Protein AF-A0A5V4F9K2-F1 (afdb_monomer_lite)

InterPro domains:
  IPR005068 Bacteriophage lambda, Tail fiber protein, repeat-2 [PF03406] (253-292)
  IPR051934 Bacteriophage Tail Fiber Structural Protein [PTHR35191] (71-433)

pLDDT: mean 80.78, std 17.8, range [17.41, 98.12]

Structure (mmCIF, N/CA/C/O backbone):
data_AF-A0A5V4F9K2-F1
#
_entry.id   AF-A0A5V4F9K2-F1
#
loop_
_atom_site.group_PDB
_atom_site.id
_atom_site.type_symbol
_atom_site.label_atom_id
_atom_site.label_alt_id
_atom_site.label_comp_id
_atom_site.label_asym_id
_atom_site.label_entity_id
_atom_site.label_seq_id
_atom_site.pdbx_PDB_ins_code
_atom_site.Cartn_x
_atom_site.Cartn_y
_atom_site.Cartn_z
_atom_site.occupancy
_atom_site.B_iso_or_equiv
_atom_site.auth_seq_id
_atom_site.auth_comp_id
_atom_site.auth_asym_id
_atom_site.auth_atom_id
_atom_site.pdbx_PDB_model_num
ATOM 1 N N . ARG A 1 1 ? -122.941 -20.595 218.061 1.00 56.88 1 ARG A N 1
ATOM 2 C CA . ARG A 1 1 ? -123.252 -21.769 217.190 1.00 56.88 1 ARG A CA 1
ATOM 3 C C . ARG A 1 1 ? -123.815 -21.348 215.825 1.00 56.88 1 ARG A C 1
ATOM 5 O O . ARG A 1 1 ? -123.993 -22.231 215.001 1.00 56.88 1 ARG A O 1
ATOM 12 N N . PHE A 1 2 ? -124.078 -20.054 215.578 1.00 56.78 2 PHE A N 1
ATOM 13 C CA . PHE A 1 2 ? -124.559 -19.557 214.282 1.00 56.78 2 PHE A CA 1
ATOM 14 C C . PHE A 1 2 ? -123.395 -19.129 213.365 1.00 56.78 2 PHE A C 1
ATOM 16 O O . PHE A 1 2 ? -123.454 -19.388 212.168 1.00 56.78 2 PHE A O 1
ATOM 23 N N . GLU A 1 3 ? -122.289 -18.616 213.929 1.00 56.25 3 GLU A N 1
ATOM 24 C CA . GLU A 1 3 ? -121.045 -18.287 213.202 1.00 56.25 3 GLU A CA 1
ATOM 25 C C . GLU A 1 3 ? -120.570 -19.420 212.274 1.00 56.25 3 GLU A C 1
ATOM 27 O O . GLU A 1 3 ? -120.238 -19.179 211.118 1.00 56.25 3 GLU A O 1
ATOM 32 N N . ALA A 1 4 ? -120.613 -20.669 212.749 1.00 58.16 4 ALA A N 1
ATOM 33 C CA . ALA A 1 4 ? -120.043 -21.819 212.044 1.00 58.16 4 ALA A CA 1
ATOM 34 C C . ALA A 1 4 ? -120.777 -22.235 210.749 1.00 58.16 4 ALA A C 1
ATOM 36 O O . ALA A 1 4 ? -120.245 -23.050 210.002 1.00 58.16 4 ALA A O 1
ATOM 37 N N . MET A 1 5 ? -121.989 -21.729 210.473 1.00 58.31 5 MET A N 1
ATOM 38 C CA . MET A 1 5 ? -122.705 -22.031 209.218 1.00 58.31 5 MET A CA 1
ATOM 39 C C . MET A 1 5 ? -122.455 -21.002 208.112 1.00 58.31 5 MET A C 1
ATOM 41 O O . MET A 1 5 ? -122.494 -21.357 206.937 1.00 58.31 5 MET A O 1
ATOM 45 N N . VAL A 1 6 ? -122.198 -19.741 208.465 1.00 60.72 6 VAL A N 1
ATOM 46 C CA . VAL A 1 6 ? -121.999 -18.666 207.477 1.00 60.72 6 VAL A CA 1
ATOM 47 C C . VAL A 1 6 ? -120.640 -18.809 206.780 1.00 60.72 6 VAL A C 1
ATOM 49 O O . VAL A 1 6 ? -120.524 -18.562 205.581 1.00 60.72 6 VAL A O 1
ATOM 52 N N . GLU A 1 7 ? -119.630 -19.272 207.515 1.00 59.53 7 GLU A N 1
ATOM 53 C CA . GLU A 1 7 ? -118.252 -19.402 207.031 1.00 59.53 7 GLU A CA 1
ATOM 54 C C . GLU A 1 7 ? -118.085 -20.525 205.981 1.00 59.53 7 GLU A C 1
ATOM 56 O O . GLU A 1 7 ? -117.373 -20.355 204.992 1.00 59.53 7 GLU A O 1
ATOM 61 N N . GLU A 1 8 ? -118.819 -21.638 206.113 1.00 57.50 8 GLU A N 1
ATOM 62 C CA . GLU A 1 8 ? -118.735 -22.774 205.177 1.00 57.50 8 GLU A CA 1
ATOM 63 C C . GLU A 1 8 ? -119.437 -22.504 203.829 1.00 57.50 8 GLU A C 1
ATOM 65 O O . GLU A 1 8 ? -118.964 -22.945 202.779 1.00 57.50 8 GLU A O 1
ATOM 70 N N . VAL A 1 9 ? -120.519 -21.712 203.812 1.00 60.44 9 VAL A N 1
ATOM 71 C CA . VAL A 1 9 ? -121.202 -21.325 202.558 1.00 60.44 9 VAL A CA 1
ATOM 72 C C . VAL A 1 9 ? -120.316 -20.409 201.700 1.00 60.44 9 VAL A C 1
ATOM 74 O O . VAL A 1 9 ? -120.266 -20.559 200.476 1.00 60.44 9 VAL A O 1
ATOM 77 N N . ALA A 1 10 ? -119.552 -19.507 202.327 1.00 60.34 10 ALA A N 1
ATOM 78 C CA . ALA A 1 10 ? -118.596 -18.643 201.629 1.00 60.34 10 ALA A CA 1
ATOM 79 C C . ALA A 1 10 ? -117.455 -19.439 200.957 1.00 60.34 10 ALA A C 1
ATOM 81 O O . ALA A 1 10 ? -116.962 -19.061 199.885 1.00 60.34 10 ALA A O 1
ATOM 82 N N . ARG A 1 11 ? -117.063 -20.577 201.549 1.00 60.75 11 ARG A N 1
ATOM 83 C CA . ARG A 1 11 ? -116.022 -21.462 201.011 1.00 60.75 11 ARG A CA 1
ATOM 84 C C . ARG A 1 11 ? -116.461 -22.140 199.709 1.00 60.75 11 ARG A C 1
ATOM 86 O O . ARG A 1 11 ? -115.726 -22.085 198.724 1.00 60.75 11 ARG A O 1
ATOM 93 N N . GLN A 1 12 ? -117.670 -22.706 199.664 1.00 61.12 12 GLN A N 1
ATOM 94 C CA . GLN A 1 12 ? -118.165 -23.427 198.480 1.00 61.12 12 GLN A CA 1
ATOM 95 C C . GLN A 1 12 ? -118.399 -22.508 197.268 1.00 61.12 12 GLN A C 1
ATOM 97 O O . GLN A 1 12 ? -118.067 -22.875 196.139 1.00 61.12 12 GLN A O 1
ATOM 102 N N . ALA A 1 13 ? -118.877 -21.276 197.489 1.00 60.47 13 ALA A N 1
ATOM 103 C CA . ALA A 1 13 ? -119.006 -20.277 196.421 1.00 60.47 13 ALA A CA 1
ATOM 104 C C . ALA A 1 13 ? -117.651 -19.938 195.760 1.00 60.47 13 ALA A C 1
ATOM 106 O O . ALA A 1 13 ? -117.576 -19.711 194.549 1.00 60.47 13 ALA A O 1
ATOM 107 N N . SER A 1 14 ? -116.564 -19.963 196.539 1.00 61.59 14 SER A N 1
ATOM 108 C CA . SER A 1 14 ? -115.207 -19.694 196.050 1.00 61.59 14 SER A CA 1
ATOM 109 C C . SER A 1 14 ? -114.635 -20.835 195.194 1.00 61.59 14 SER A C 1
ATOM 111 O O . SER A 1 14 ? -113.835 -20.581 194.292 1.00 61.59 14 SER A O 1
ATOM 113 N N . GLU A 1 15 ? -115.039 -22.086 195.434 1.00 61.25 15 GLU A N 1
ATOM 114 C CA . GLU A 1 15 ? -114.583 -23.251 194.658 1.00 61.25 15 GLU A CA 1
ATOM 115 C C . GLU A 1 15 ? -115.263 -23.330 193.282 1.00 61.25 15 GLU A C 1
ATOM 117 O O . GLU A 1 15 ? -114.583 -23.554 192.276 1.00 61.25 15 GLU A O 1
ATOM 122 N N . ALA A 1 16 ? -116.567 -23.041 193.201 1.00 60.97 16 ALA A N 1
ATOM 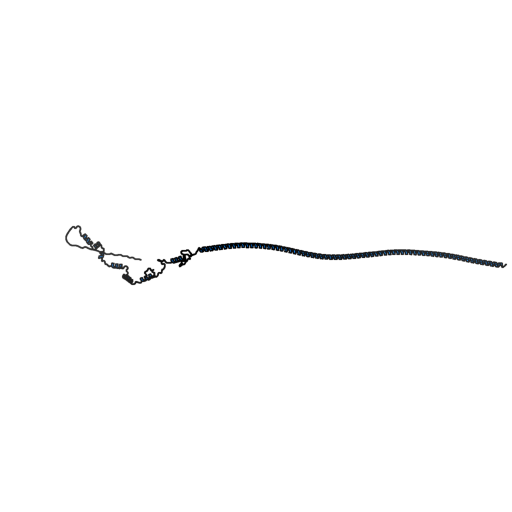123 C CA . ALA A 1 16 ? -117.303 -23.020 191.933 1.00 60.97 16 ALA A CA 1
ATOM 124 C C . ALA A 1 16 ? -116.725 -22.004 190.922 1.00 60.97 16 ALA A C 1
ATOM 126 O O . ALA A 1 16 ? -116.571 -22.316 189.739 1.00 60.97 16 ALA A O 1
ATOM 127 N N . SER A 1 17 ? -116.336 -20.815 191.398 1.00 62.00 17 SER A N 1
ATOM 128 C CA . SER A 1 17 ? -115.743 -19.751 190.571 1.00 62.00 17 SER A CA 1
ATOM 129 C C . SER A 1 17 ? -114.399 -20.156 189.938 1.00 62.00 17 SER A C 1
ATOM 131 O O . SER A 1 17 ? -114.155 -19.920 188.748 1.00 62.00 17 SER A O 1
ATOM 133 N N . ARG A 1 18 ? -113.537 -20.856 190.692 1.00 63.19 18 ARG A N 1
ATOM 134 C CA . ARG A 1 18 ? -112.252 -21.358 190.168 1.00 63.19 18 ARG A CA 1
ATOM 135 C C . ARG A 1 18 ? -112.449 -22.395 189.063 1.00 63.19 18 ARG A C 1
ATOM 137 O O . ARG A 1 18 ? -111.736 -22.351 188.064 1.00 63.19 18 ARG A O 1
ATOM 144 N N . ASN A 1 19 ? -113.427 -23.289 189.211 1.00 64.38 19 ASN A N 1
ATOM 145 C CA . ASN A 1 19 ? -113.661 -24.359 188.238 1.00 64.38 19 ASN A CA 1
ATOM 146 C C . ASN A 1 19 ? -114.182 -23.824 186.891 1.00 64.38 19 ASN A C 1
ATOM 148 O O . ASN A 1 19 ? -113.734 -24.272 185.837 1.00 64.38 19 ASN A O 1
ATOM 152 N N . ALA A 1 20 ? -115.061 -22.814 186.913 1.00 61.47 20 ALA A N 1
ATOM 153 C CA . ALA A 1 20 ? -115.499 -22.123 185.697 1.00 61.47 20 ALA A CA 1
ATOM 154 C C . ALA A 1 20 ? -114.329 -21.422 184.975 1.00 61.47 20 ALA A C 1
ATOM 156 O O . ALA A 1 20 ? -114.226 -21.483 183.750 1.00 61.47 20 ALA A O 1
ATOM 157 N N . THR A 1 21 ? -113.408 -20.822 185.738 1.00 61.75 21 THR A N 1
ATOM 158 C CA . THR A 1 21 ? -112.207 -20.164 185.194 1.00 61.75 21 THR A CA 1
ATOM 159 C C . THR A 1 21 ? -111.271 -21.168 184.506 1.00 61.75 21 THR A C 1
ATOM 161 O O . THR A 1 21 ? -110.813 -20.920 183.392 1.00 61.75 21 THR A O 1
ATOM 164 N N . ALA A 1 22 ? -111.034 -22.332 185.123 1.00 66.88 22 ALA A N 1
ATOM 165 C CA . ALA A 1 22 ? -110.187 -23.384 184.555 1.00 66.88 22 ALA A CA 1
ATOM 166 C C . ALA A 1 22 ? -110.755 -23.970 183.246 1.00 66.88 22 ALA A C 1
ATOM 168 O O . ALA A 1 22 ? -110.005 -24.226 182.304 1.00 66.88 22 ALA A O 1
ATOM 169 N N . ALA A 1 23 ? -112.080 -24.138 183.156 1.00 65.12 23 ALA A N 1
ATOM 170 C CA . ALA A 1 23 ? -112.739 -24.598 181.932 1.00 65.12 23 ALA A CA 1
ATOM 171 C C . ALA A 1 23 ? -112.605 -23.587 180.775 1.00 65.12 23 ALA A C 1
ATOM 173 O O . ALA A 1 23 ? -112.366 -23.990 179.636 1.00 65.12 23 ALA A O 1
ATOM 174 N N . GLY A 1 24 ? -112.695 -22.281 181.065 1.00 65.62 24 GLY A N 1
ATOM 175 C CA . GLY A 1 24 ? -112.440 -21.222 180.081 1.00 65.62 24 GLY A CA 1
ATOM 176 C C . GLY A 1 24 ? -111.013 -21.276 179.525 1.00 65.62 24 GLY A C 1
ATOM 177 O O . GLY A 1 24 ? -110.826 -21.350 178.312 1.00 65.62 24 GLY A O 1
ATOM 178 N N . GLN A 1 25 ? -110.016 -21.359 180.411 1.00 70.19 25 GLN A N 1
ATOM 179 C CA . GLN A 1 25 ? -108.598 -21.441 180.030 1.00 70.19 25 GLN A CA 1
ATOM 180 C C . GLN A 1 25 ? -108.273 -22.685 179.182 1.00 70.19 25 GLN A C 1
ATOM 182 O O . GLN A 1 25 ? -107.486 -22.604 178.239 1.00 70.19 25 GLN A O 1
ATOM 187 N N . ALA A 1 26 ? -108.902 -23.831 179.466 1.00 70.81 26 ALA A N 1
ATOM 188 C CA . ALA A 1 26 ? -108.734 -25.042 178.660 1.00 70.81 26 ALA A CA 1
ATOM 189 C C . ALA A 1 26 ? -109.312 -24.892 177.236 1.00 70.81 26 ALA A C 1
ATOM 191 O O . ALA A 1 26 ? -108.720 -25.380 176.271 1.00 70.81 26 ALA A O 1
ATOM 192 N N . SER A 1 27 ? -110.439 -24.184 177.086 1.00 72.62 27 SER A N 1
ATOM 193 C CA . SER A 1 27 ? -111.032 -23.894 175.773 1.00 72.62 27 SER A CA 1
ATOM 194 C C . SER A 1 27 ? -110.151 -22.956 174.939 1.00 72.62 27 SER A C 1
ATOM 196 O O . SER A 1 27 ? -109.966 -23.192 173.744 1.00 72.62 27 SER A O 1
ATOM 198 N N . GLU A 1 28 ? -109.565 -21.926 175.558 1.00 70.50 28 GLU A N 1
ATOM 199 C CA . GLU A 1 28 ? -108.620 -21.013 174.896 1.00 70.50 28 GLU A CA 1
ATOM 200 C C . GLU A 1 28 ? -107.341 -21.740 174.447 1.00 70.50 28 GLU A C 1
ATOM 202 O O . GLU A 1 28 ? -106.865 -21.524 173.328 1.00 70.50 28 GLU A O 1
ATOM 207 N N . GLN A 1 29 ? -106.810 -22.665 175.258 1.00 73.38 29 GLN A N 1
ATOM 208 C CA . GLN A 1 29 ? -105.673 -23.502 174.854 1.00 73.38 29 GLN A CA 1
ATOM 209 C C . GLN A 1 29 ? -106.007 -24.396 173.653 1.00 73.38 29 GLN A C 1
ATOM 211 O O . GLN A 1 29 ? -105.227 -24.446 172.702 1.00 73.38 29 GLN A O 1
ATOM 216 N N . ALA A 1 30 ? -107.174 -25.049 173.642 1.00 75.06 30 ALA A N 1
ATOM 217 C CA . ALA A 1 30 ? -107.591 -25.888 172.517 1.00 75.06 30 ALA A CA 1
ATOM 218 C C . ALA A 1 30 ? -107.757 -25.082 171.213 1.00 75.06 30 ALA A C 1
ATOM 220 O O . ALA A 1 30 ? -107.308 -25.525 170.153 1.00 75.06 30 ALA A O 1
ATOM 221 N N . GLN A 1 31 ? -108.334 -23.876 171.287 1.00 75.44 31 GLN A N 1
ATOM 222 C CA . GLN A 1 31 ? -108.411 -22.959 170.143 1.00 75.44 31 GLN A CA 1
ATOM 223 C C . GLN A 1 31 ? -107.022 -22.506 169.670 1.00 75.44 31 GLN A C 1
ATOM 225 O O . GLN A 1 31 ? -106.768 -22.475 168.466 1.00 75.44 31 GLN A O 1
ATOM 230 N N . THR A 1 32 ? -106.100 -22.233 170.598 1.00 76.56 32 THR A N 1
ATOM 231 C CA . THR A 1 32 ? -104.712 -21.857 170.280 1.00 76.56 32 THR A CA 1
ATOM 232 C C . THR A 1 32 ? -103.981 -22.982 169.539 1.00 76.56 32 THR A C 1
ATOM 234 O O . THR A 1 32 ? -103.384 -22.741 168.491 1.00 76.56 32 THR A O 1
ATOM 237 N N . SER A 1 33 ? -104.068 -24.228 170.019 1.00 79.25 33 SER A N 1
ATOM 238 C CA . SER A 1 33 ? -103.430 -25.378 169.360 1.00 79.25 33 SER A CA 1
ATOM 239 C C . SER A 1 33 ? -104.051 -25.715 168.000 1.00 79.25 33 SER A C 1
ATOM 241 O O . SER A 1 33 ? -103.326 -26.089 167.078 1.00 79.25 33 SER A O 1
ATOM 243 N N . ALA A 1 34 ? -105.368 -25.545 167.835 1.00 77.00 34 ALA A N 1
ATOM 244 C CA . ALA A 1 34 ? -106.021 -25.690 166.534 1.00 77.00 34 ALA A CA 1
ATOM 245 C C . ALA A 1 34 ? -105.541 -24.624 165.529 1.00 77.00 34 ALA A C 1
ATOM 247 O O . ALA A 1 34 ? -105.273 -24.953 164.372 1.00 77.00 34 ALA A O 1
ATOM 248 N N . GLY A 1 35 ? -105.358 -23.376 165.981 1.00 78.44 35 GLY A N 1
ATOM 249 C CA . GLY A 1 35 ? -104.750 -22.304 165.187 1.00 78.44 35 GLY A CA 1
ATOM 250 C C . GLY A 1 35 ? -103.326 -22.647 164.739 1.00 78.44 35 GLY A C 1
ATOM 251 O O . GLY A 1 35 ? -103.036 -22.620 163.546 1.00 78.44 35 GLY A O 1
ATOM 252 N N . GLN A 1 36 ? -102.470 -23.085 165.667 1.00 80.06 36 GLN A N 1
ATOM 253 C CA . GLN A 1 36 ? -101.086 -23.487 165.370 1.00 80.06 36 GLN A CA 1
ATOM 254 C C . GLN A 1 36 ? -100.997 -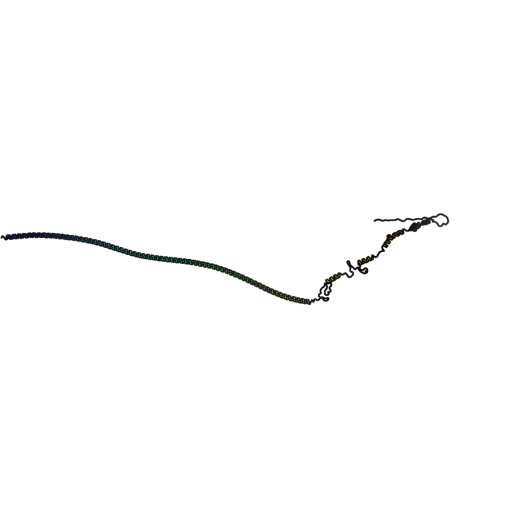24.658 164.375 1.00 80.06 36 GLN A C 1
ATOM 256 O O . GLN A 1 36 ? -100.119 -24.679 163.511 1.00 80.06 36 GLN A O 1
ATOM 261 N N . ALA A 1 37 ? -101.911 -25.631 164.454 1.00 80.50 37 ALA A N 1
ATOM 262 C CA . ALA A 1 37 ? -101.971 -26.731 163.492 1.00 80.50 37 ALA A CA 1
ATOM 263 C C . ALA A 1 37 ? -102.370 -26.250 162.083 1.00 80.50 37 ALA A C 1
ATOM 265 O O . ALA A 1 37 ? -101.782 -26.694 161.094 1.00 80.50 37 ALA A O 1
ATOM 266 N N . ALA A 1 38 ? -103.320 -25.312 161.983 1.00 80.50 38 ALA A N 1
ATOM 267 C CA . ALA A 1 38 ? -103.723 -24.703 160.716 1.00 80.50 38 ALA A CA 1
ATOM 268 C C . ALA A 1 38 ? -102.609 -23.827 160.106 1.00 80.50 38 ALA A C 1
ATOM 270 O O . ALA A 1 38 ? -102.358 -23.897 158.900 1.00 80.50 38 ALA A O 1
ATOM 271 N N . GLU A 1 39 ? -101.886 -23.059 160.927 1.00 80.06 39 GLU A N 1
ATOM 272 C CA . GLU A 1 39 ? -100.699 -22.303 160.506 1.00 80.06 39 GLU A CA 1
ATOM 273 C C . GLU A 1 39 ? -99.588 -23.231 159.995 1.00 80.06 39 GLU A C 1
ATOM 275 O O . GLU A 1 39 ? -99.021 -22.985 158.932 1.00 80.06 39 GLU A O 1
ATOM 280 N N . SER A 1 40 ? -99.319 -24.340 160.692 1.00 83.38 40 SER A N 1
ATOM 281 C CA . SER A 1 40 ? -98.302 -25.321 160.289 1.00 83.38 40 SER A CA 1
ATOM 282 C C . SER A 1 40 ? -98.658 -26.031 158.974 1.00 83.38 40 SER A C 1
ATOM 284 O O . SER A 1 40 ? -97.814 -26.157 158.084 1.00 83.38 40 SER A O 1
ATOM 286 N N . ALA A 1 41 ? -99.928 -26.409 158.784 1.00 83.75 41 ALA A N 1
ATOM 287 C CA . ALA A 1 41 ? -100.413 -26.939 157.508 1.00 83.75 41 ALA A CA 1
ATOM 288 C C . ALA A 1 41 ? -100.268 -25.911 156.369 1.00 83.75 41 ALA A C 1
ATOM 290 O O . ALA A 1 41 ? -99.819 -26.254 155.274 1.00 83.75 41 ALA A O 1
ATOM 291 N N . THR A 1 42 ? -100.568 -24.638 156.641 1.00 84.75 42 THR A N 1
ATOM 292 C CA . THR A 1 42 ? -100.383 -23.533 155.685 1.00 84.75 42 THR A CA 1
ATOM 293 C C . THR A 1 42 ? -98.903 -23.340 155.333 1.00 84.75 42 THR A C 1
ATOM 295 O O . THR A 1 42 ? -98.558 -23.197 154.161 1.00 84.75 42 THR A O 1
ATOM 298 N N . ALA A 1 43 ? -98.003 -23.410 156.318 1.00 85.06 43 ALA A N 1
ATOM 299 C CA . ALA A 1 43 ? -96.560 -23.331 156.102 1.00 85.06 43 ALA A CA 1
ATOM 300 C C . ALA A 1 43 ? -96.027 -24.501 155.252 1.00 85.06 43 ALA A C 1
ATOM 302 O O . ALA A 1 43 ? -95.201 -24.281 154.366 1.00 85.06 43 ALA A O 1
ATOM 303 N N . ALA A 1 44 ? -96.532 -25.721 155.461 1.00 84.44 44 ALA A N 1
ATOM 304 C CA . ALA A 1 44 ? -96.169 -26.888 154.656 1.00 84.44 44 ALA A CA 1
ATOM 305 C C . ALA A 1 44 ? -96.641 -26.767 153.195 1.00 84.44 44 ALA A C 1
ATOM 307 O O . ALA A 1 44 ? -95.873 -27.065 152.280 1.00 84.44 44 ALA A O 1
ATOM 308 N N . VAL A 1 45 ? -97.862 -26.269 152.960 1.00 86.69 45 VAL A N 1
ATOM 309 C CA . VAL A 1 45 ? -98.373 -25.973 151.607 1.00 86.69 45 VAL A CA 1
ATOM 310 C C . VAL A 1 45 ? -97.526 -24.893 150.926 1.00 86.69 45 VAL A C 1
ATOM 312 O O . VAL A 1 45 ? -97.125 -25.066 149.776 1.00 86.69 45 VAL A O 1
ATOM 315 N N . ASN A 1 46 ? -97.172 -23.822 151.642 1.00 86.44 46 ASN A N 1
ATOM 316 C CA . ASN A 1 46 ? -96.297 -22.769 151.119 1.00 86.44 46 ASN A CA 1
ATOM 317 C C . ASN A 1 46 ? -94.892 -23.297 150.776 1.00 86.44 46 ASN A C 1
ATOM 319 O O . ASN A 1 46 ? -94.334 -22.928 149.744 1.00 86.44 46 ASN A O 1
ATOM 323 N N . ALA A 1 47 ? -94.327 -24.188 151.598 1.00 85.88 47 ALA A N 1
ATOM 324 C CA . ALA A 1 47 ? -93.035 -24.820 151.332 1.00 85.88 47 ALA A CA 1
ATOM 325 C C . ALA A 1 47 ? -93.083 -25.764 150.116 1.00 85.88 47 ALA A C 1
ATOM 327 O O . ALA A 1 47 ? -92.158 -25.759 149.303 1.00 85.88 47 ALA A O 1
ATOM 328 N N . ALA A 1 48 ? -94.170 -26.527 149.948 1.00 85.31 48 ALA A N 1
ATOM 329 C CA . ALA A 1 48 ? -94.388 -27.360 148.766 1.00 85.31 48 ALA A CA 1
ATOM 330 C C . ALA A 1 48 ? -94.513 -26.509 147.489 1.00 85.31 48 ALA A C 1
ATOM 332 O O . ALA A 1 48 ? -93.827 -26.785 146.506 1.00 85.31 48 ALA A O 1
ATOM 333 N N . GLY A 1 49 ? -95.291 -25.421 147.528 1.00 89.19 49 GLY A N 1
ATOM 334 C CA . GLY A 1 49 ? -95.403 -24.474 146.414 1.00 89.19 49 GLY A CA 1
ATOM 335 C C . GLY A 1 49 ? -94.078 -23.776 146.080 1.00 89.19 49 GLY A C 1
ATOM 336 O O . GLY A 1 49 ? -93.748 -23.600 144.910 1.00 89.19 49 GLY A O 1
ATOM 337 N N . ALA A 1 50 ? -93.261 -23.443 147.086 1.00 87.81 50 ALA A N 1
ATOM 338 C CA . ALA A 1 50 ? -91.916 -22.906 146.873 1.00 87.81 50 ALA A CA 1
ATOM 339 C C . ALA A 1 50 ? -90.964 -23.934 146.230 1.00 87.81 50 ALA A C 1
ATOM 341 O O . ALA A 1 50 ? -90.145 -23.571 145.381 1.00 87.81 50 ALA A O 1
ATOM 342 N N . ALA A 1 51 ? -91.081 -25.218 146.587 1.00 88.38 51 ALA A N 1
ATOM 343 C CA . ALA A 1 51 ? -90.321 -26.299 145.962 1.00 88.38 51 ALA A CA 1
ATOM 344 C C . ALA A 1 51 ? -90.759 -26.549 144.506 1.00 88.38 51 ALA A C 1
ATOM 346 O O . ALA A 1 51 ? -89.906 -26.700 143.633 1.00 88.38 51 ALA A O 1
ATOM 347 N N . GLU A 1 52 ? -92.062 -26.519 144.217 1.00 89.56 52 GLU A N 1
ATOM 348 C CA . GLU A 1 52 ? -92.614 -26.639 142.860 1.00 89.56 52 GLU A CA 1
ATOM 349 C C . GLU A 1 52 ? -92.215 -25.449 141.967 1.00 89.56 52 GLU A C 1
ATOM 351 O O . GLU A 1 52 ? -91.769 -25.635 140.829 1.00 89.56 52 GLU A O 1
ATOM 356 N N . ALA A 1 53 ? -92.259 -24.226 142.504 1.00 89.94 53 ALA A N 1
ATOM 357 C CA . ALA A 1 53 ? -91.741 -23.035 141.833 1.00 89.94 53 ALA A CA 1
ATOM 358 C C . ALA A 1 53 ? -90.231 -23.150 141.552 1.00 89.94 53 ALA A C 1
ATOM 360 O O . ALA A 1 53 ? -89.785 -22.849 140.444 1.00 89.94 53 ALA A O 1
ATOM 361 N N . SER A 1 54 ? -89.450 -23.661 142.511 1.00 91.38 54 SER A N 1
ATOM 362 C CA . SER A 1 54 ? -88.007 -23.891 142.347 1.00 91.38 54 SER A CA 1
ATOM 363 C C . SER A 1 54 ? -87.705 -24.960 141.289 1.00 91.38 54 SER A C 1
ATOM 365 O O . SER A 1 54 ? -86.806 -24.777 140.470 1.00 91.38 54 SER A O 1
ATOM 367 N N . ALA A 1 55 ? -88.479 -26.049 141.245 1.00 90.94 55 ALA A N 1
ATOM 368 C CA . ALA A 1 55 ? -88.366 -27.083 140.216 1.00 90.94 55 ALA A CA 1
ATOM 369 C C . ALA A 1 55 ? -88.713 -26.534 138.820 1.00 90.94 55 ALA A C 1
ATOM 371 O O . ALA A 1 55 ? -87.996 -26.791 137.852 1.00 90.94 55 ALA A O 1
ATOM 372 N N . THR A 1 56 ? -89.753 -25.701 138.725 1.00 91.81 56 THR A N 1
ATOM 373 C CA . THR A 1 56 ? -90.149 -25.010 137.487 1.00 91.81 56 THR A CA 1
ATOM 374 C C . THR A 1 56 ? -89.073 -24.024 137.020 1.00 91.81 56 THR A C 1
ATOM 376 O O . THR A 1 56 ? -88.756 -23.952 135.828 1.00 91.81 56 THR A O 1
ATOM 379 N N . GLN A 1 57 ? -88.444 -23.298 137.949 1.00 92.12 57 GLN A N 1
ATOM 380 C CA . GLN A 1 57 ? -87.333 -22.392 137.660 1.00 92.12 57 GLN A CA 1
ATOM 381 C C . GLN A 1 57 ? -86.074 -23.153 137.214 1.00 92.12 57 GLN A C 1
ATOM 383 O O . GLN A 1 57 ? -85.404 -22.728 136.270 1.00 92.12 57 GLN A O 1
ATOM 388 N N . ALA A 1 58 ? -85.777 -24.303 137.827 1.00 92.44 58 ALA A N 1
ATOM 389 C CA . ALA A 1 58 ? -84.687 -25.183 137.413 1.00 92.44 58 ALA A CA 1
ATOM 390 C C . ALA A 1 58 ? -84.921 -25.758 136.004 1.00 92.44 58 ALA A C 1
ATOM 392 O O . ALA A 1 58 ? -84.021 -25.694 135.169 1.00 92.44 58 ALA A O 1
ATOM 393 N N . ALA A 1 59 ? -86.137 -26.224 135.698 1.00 92.56 59 ALA A N 1
ATOM 394 C CA . ALA A 1 59 ? -86.513 -26.693 134.362 1.00 92.56 59 ALA A CA 1
ATOM 395 C C . ALA A 1 59 ? -86.409 -25.578 133.303 1.00 92.56 59 ALA A C 1
ATOM 397 O O . ALA A 1 59 ? -85.839 -25.786 132.233 1.00 92.56 59 ALA A O 1
ATOM 398 N N . SER A 1 60 ? -86.871 -24.366 133.627 1.00 93.06 60 SER A N 1
ATOM 399 C CA . SER A 1 60 ? -86.750 -23.188 132.751 1.00 93.06 60 SER A CA 1
ATOM 400 C C . SER A 1 60 ? -85.287 -22.794 132.508 1.00 93.06 60 SER A C 1
ATOM 402 O O . SER A 1 60 ? -84.911 -22.407 131.399 1.00 93.06 60 SER A O 1
ATOM 404 N N . SER A 1 61 ? -84.437 -22.934 133.529 1.00 93.88 61 SER A N 1
ATOM 405 C CA . SER A 1 61 ? -82.994 -22.684 133.434 1.00 93.88 61 SER A CA 1
ATOM 406 C C . SER A 1 61 ? -82.289 -23.751 132.593 1.00 93.88 61 SER A C 1
ATOM 408 O O . SER A 1 61 ? -81.439 -23.411 131.773 1.00 93.88 61 SER A O 1
ATOM 410 N N . ALA A 1 62 ? -82.677 -25.023 132.729 1.00 93.44 62 ALA A N 1
ATOM 411 C CA . ALA A 1 62 ? -82.174 -26.121 131.906 1.00 93.44 62 ALA A CA 1
ATOM 412 C C . ALA A 1 62 ? -82.549 -25.937 130.425 1.00 93.44 62 ALA A C 1
ATOM 414 O O . ALA A 1 62 ? -81.668 -25.992 129.572 1.00 93.44 62 ALA A O 1
ATOM 415 N N . ALA A 1 63 ? -83.807 -25.599 130.123 1.00 92.81 63 ALA A N 1
ATOM 416 C CA . ALA A 1 63 ? -84.250 -25.283 128.762 1.00 92.81 63 ALA A CA 1
ATOM 417 C C . ALA A 1 63 ? -83.521 -24.053 128.176 1.00 92.81 63 ALA A C 1
ATOM 419 O O . ALA A 1 63 ? -83.167 -24.026 126.996 1.00 92.81 63 ALA A O 1
ATOM 420 N N . SER A 1 64 ? -83.232 -23.044 129.006 1.00 93.31 64 SER A N 1
ATOM 421 C CA . SER A 1 64 ? -82.438 -21.873 128.602 1.00 93.31 64 SER A CA 1
ATOM 422 C C . SER A 1 64 ? -80.975 -22.235 128.314 1.00 93.31 64 SER A C 1
ATOM 424 O O . SER A 1 64 ? -80.387 -21.722 127.359 1.00 93.31 64 SER A O 1
ATOM 426 N N . ALA A 1 65 ? -80.387 -23.142 129.100 1.00 93.56 65 ALA A N 1
ATOM 427 C CA . ALA A 1 65 ? -79.041 -23.663 128.878 1.00 93.56 65 ALA A CA 1
ATOM 428 C C . ALA A 1 65 ? -78.965 -24.533 127.610 1.00 93.56 65 ALA A C 1
ATOM 430 O O . ALA A 1 65 ? -78.027 -24.384 126.832 1.00 93.56 65 ALA A O 1
ATOM 431 N N . GLU A 1 66 ? -79.971 -25.371 127.354 1.00 94.38 66 GLU A N 1
ATOM 432 C CA . GLU A 1 66 ? -80.089 -26.184 126.137 1.00 94.38 66 GLU A CA 1
ATOM 433 C C . GLU A 1 66 ? -80.235 -25.307 124.882 1.00 94.38 66 GLU A C 1
ATOM 435 O O . GLU A 1 66 ? -79.488 -25.472 123.917 1.00 94.38 66 GLU A O 1
ATOM 440 N N . SER A 1 67 ? -81.102 -24.289 124.924 1.00 94.12 67 SER A N 1
ATOM 441 C CA . SER A 1 67 ? -81.237 -23.283 123.859 1.00 94.12 67 SER A CA 1
ATOM 442 C C . SER A 1 67 ? -79.926 -22.516 123.606 1.00 94.12 67 SER A C 1
ATOM 444 O O . SER A 1 67 ? -79.510 -22.306 122.459 1.00 94.12 67 SER A O 1
ATOM 446 N N . SER A 1 68 ? -79.205 -22.167 124.677 1.00 94.62 68 SER A N 1
ATOM 447 C CA . SER A 1 68 ? -77.886 -21.525 124.590 1.00 94.62 68 SER A CA 1
ATOM 448 C C . SER A 1 68 ? -76.829 -22.458 123.985 1.00 94.62 68 SER A C 1
ATOM 450 O O . SER A 1 68 ? -76.035 -22.023 123.152 1.00 94.62 68 SER A O 1
ATOM 452 N N . ALA A 1 69 ? -76.843 -23.748 124.334 1.00 94.06 69 ALA A N 1
ATOM 453 C CA . ALA A 1 69 ? -75.952 -24.762 123.773 1.00 94.06 69 ALA A CA 1
ATOM 454 C C . ALA A 1 69 ? -76.244 -25.037 122.285 1.00 94.06 69 ALA A C 1
ATOM 456 O O . ALA A 1 69 ? -75.313 -25.144 121.483 1.00 94.06 69 ALA A O 1
ATOM 457 N N . GLY A 1 70 ? -77.519 -25.068 121.882 1.00 95.31 70 GLY A N 1
ATOM 458 C CA . GLY A 1 70 ? -77.926 -25.141 120.474 1.00 95.31 70 GLY A CA 1
ATOM 459 C C . GLY A 1 70 ? -77.470 -23.917 119.671 1.00 95.31 70 GLY A C 1
ATOM 460 O O . GLY A 1 70 ? -76.912 -24.050 118.577 1.00 95.31 70 GLY A O 1
ATOM 461 N N . THR A 1 71 ? -77.606 -22.721 120.250 1.00 95.81 71 THR A N 1
ATOM 462 C CA . THR A 1 71 ? -77.110 -21.465 119.660 1.00 95.81 71 THR A CA 1
ATOM 463 C C . THR A 1 71 ? -75.584 -21.478 119.509 1.00 95.81 71 THR A C 1
ATOM 465 O O . THR A 1 71 ? -75.066 -21.143 118.443 1.00 95.81 71 THR A O 1
ATOM 468 N N . ALA A 1 72 ? -74.853 -21.925 120.535 1.00 94.56 72 ALA A N 1
ATOM 469 C CA . ALA A 1 72 ? -73.397 -22.064 120.494 1.00 94.56 72 ALA A CA 1
ATOM 470 C C . ALA A 1 72 ? -72.940 -23.092 119.443 1.00 94.56 72 ALA A C 1
ATOM 472 O O . ALA A 1 72 ? -71.991 -22.835 118.705 1.00 94.56 72 ALA A O 1
ATOM 473 N N . THR A 1 73 ? -73.654 -24.215 119.315 1.00 95.50 73 THR A N 1
ATOM 474 C CA . THR A 1 73 ? -73.391 -25.248 118.297 1.00 95.50 73 THR A CA 1
ATOM 475 C C . THR A 1 73 ? -73.597 -24.698 116.885 1.00 95.50 73 THR A C 1
ATOM 477 O O . THR A 1 73 ? -72.741 -24.877 116.019 1.00 95.50 73 THR A O 1
ATOM 480 N N . THR A 1 74 ? -74.681 -23.948 116.663 1.00 96.00 74 THR A N 1
ATOM 481 C CA . THR A 1 74 ? -74.945 -23.270 115.383 1.00 96.00 74 THR A CA 1
ATOM 482 C C . THR A 1 74 ? -73.837 -22.267 115.056 1.00 96.00 74 THR A C 1
ATOM 484 O O . THR A 1 74 ? -73.288 -22.298 113.957 1.00 96.00 74 THR A O 1
ATOM 487 N N . LYS A 1 75 ? -73.420 -21.441 116.026 1.00 95.69 75 LYS A N 1
ATOM 488 C CA . LYS A 1 75 ? -72.317 -20.482 115.848 1.00 95.69 75 LYS A CA 1
ATOM 489 C C . LYS A 1 75 ? -70.967 -21.154 115.588 1.00 95.69 75 LYS A C 1
ATOM 491 O O . LYS A 1 75 ? -70.193 -20.640 114.785 1.00 95.69 75 LYS A O 1
ATOM 496 N N . ALA A 1 76 ? -70.691 -22.307 116.195 1.00 94.56 76 ALA A N 1
ATOM 497 C CA . ALA A 1 76 ? -69.501 -23.102 115.891 1.00 94.56 76 ALA A CA 1
ATOM 498 C C . ALA A 1 76 ? -69.536 -23.668 114.456 1.00 94.56 76 ALA A C 1
ATOM 500 O O . ALA A 1 76 ? -68.518 -23.655 113.759 1.00 94.56 76 ALA A O 1
ATOM 501 N N . GLY A 1 77 ? -70.711 -24.104 113.985 1.00 95.88 77 GLY A N 1
ATOM 502 C CA . GLY A 1 77 ? -70.932 -24.532 112.601 1.00 95.88 77 GLY A CA 1
ATOM 503 C C . GLY A 1 77 ? -70.736 -23.396 111.591 1.00 95.88 77 GLY A C 1
ATOM 504 O O . GLY A 1 77 ? -69.977 -23.549 110.636 1.00 95.88 77 GLY A O 1
ATOM 505 N N . GLU A 1 78 ? -71.338 -22.229 111.839 1.00 95.81 78 GLU A N 1
ATOM 506 C CA . GLU A 1 78 ? -71.136 -21.012 111.037 1.00 95.81 78 GLU A CA 1
ATOM 507 C C . GLU A 1 78 ? -69.658 -20.588 110.996 1.00 95.81 78 GLU A C 1
ATOM 509 O O . GLU A 1 78 ? -69.132 -20.274 109.927 1.00 95.81 78 GLU A O 1
ATOM 514 N N . ALA A 1 79 ? -68.959 -20.621 112.136 1.00 95.38 79 ALA A N 1
ATOM 515 C CA . ALA A 1 79 ? -67.532 -20.309 112.210 1.00 95.38 79 ALA A CA 1
ATOM 516 C C . ALA A 1 79 ? -66.678 -21.309 111.411 1.00 95.38 79 ALA A C 1
ATOM 518 O O . ALA A 1 79 ? -65.762 -20.898 110.701 1.00 95.38 79 ALA A O 1
ATOM 519 N N . SER A 1 80 ? -67.012 -22.603 111.458 1.00 94.81 80 SER A N 1
ATOM 520 C CA . SER A 1 80 ? -66.333 -23.647 110.675 1.00 94.81 80 SER A CA 1
ATOM 521 C C . SER A 1 80 ? -66.561 -23.475 109.168 1.00 94.81 80 SER A C 1
ATOM 523 O O . SER A 1 80 ? -65.618 -23.571 108.384 1.00 94.81 80 SER A O 1
ATOM 525 N N . ALA A 1 81 ? -67.790 -23.150 108.753 1.00 95.69 81 ALA A N 1
ATOM 526 C CA . ALA A 1 81 ? -68.117 -22.853 107.358 1.00 95.69 81 ALA A CA 1
ATOM 527 C C . ALA A 1 81 ? -67.414 -21.576 106.857 1.00 95.69 81 ALA A C 1
ATOM 529 O O . ALA A 1 81 ? -66.916 -21.537 105.729 1.00 95.69 81 ALA A O 1
ATOM 530 N N . SER A 1 82 ? -67.313 -20.551 107.708 1.00 95.69 82 SER A N 1
ATOM 531 C CA . SER A 1 82 ? -66.562 -19.322 107.430 1.00 95.69 82 SER A CA 1
ATOM 532 C C . SER A 1 82 ? -65.059 -19.594 107.282 1.00 95.69 82 SER A C 1
ATOM 534 O O . SER A 1 82 ? -64.447 -19.147 106.312 1.00 95.69 82 SER A O 1
ATOM 536 N N . ALA A 1 83 ? -64.470 -20.412 108.162 1.00 95.75 83 ALA A N 1
ATOM 537 C CA . ALA A 1 83 ? -63.070 -20.829 108.064 1.00 95.75 83 ALA A CA 1
ATOM 538 C C . ALA A 1 83 ? -62.784 -21.619 106.772 1.00 95.75 83 ALA A C 1
ATOM 540 O O . ALA A 1 83 ? -61.849 -21.288 106.045 1.00 95.75 83 ALA A O 1
ATOM 541 N N . ALA A 1 84 ? -63.635 -22.590 106.419 1.00 95.75 84 ALA A N 1
ATOM 542 C CA . ALA A 1 84 ? -63.519 -23.335 105.162 1.00 95.75 84 ALA A CA 1
ATOM 543 C C . ALA A 1 84 ? -63.659 -22.427 103.920 1.00 95.75 84 ALA A C 1
ATOM 545 O O . ALA A 1 84 ? -62.952 -22.601 102.923 1.00 95.75 84 ALA A O 1
ATOM 546 N N . SER A 1 85 ? -64.527 -21.413 103.992 1.00 96.06 85 SER A N 1
ATOM 547 C CA . SER A 1 85 ? -64.672 -20.394 102.944 1.00 96.06 85 SER A CA 1
ATOM 548 C C . SER A 1 85 ? -63.419 -19.518 102.828 1.00 96.06 85 SER A C 1
ATOM 550 O O . SER A 1 85 ? -62.968 -19.235 101.718 1.00 96.06 85 SER A O 1
ATOM 552 N N . ALA A 1 86 ? -62.807 -19.141 103.955 1.00 95.69 86 ALA A N 1
ATOM 553 C CA . ALA A 1 86 ? -61.560 -18.382 103.992 1.00 95.69 86 ALA A CA 1
ATOM 554 C C . ALA A 1 86 ? -60.369 -19.182 103.431 1.00 95.69 86 ALA A C 1
ATOM 556 O O . ALA A 1 86 ? -59.576 -18.631 102.669 1.00 95.69 86 ALA A O 1
ATOM 557 N N . ASP A 1 87 ? -60.265 -20.482 103.723 1.00 96.81 87 ASP A N 1
ATOM 558 C CA . ASP A 1 87 ? -59.240 -21.353 103.128 1.00 96.81 87 ASP A CA 1
ATOM 559 C C . ASP A 1 87 ? -59.451 -21.577 101.624 1.00 96.81 87 ASP A C 1
ATOM 561 O O . ASP A 1 87 ? -58.489 -21.577 100.849 1.00 96.81 87 ASP A O 1
ATOM 565 N N . THR A 1 88 ? -60.707 -21.676 101.181 1.00 97.00 88 THR A N 1
ATOM 566 C CA . THR A 1 88 ? -61.051 -21.720 99.751 1.00 97.00 88 THR A CA 1
ATOM 567 C C . THR A 1 88 ? -60.635 -20.421 99.054 1.00 97.00 88 THR A C 1
ATOM 569 O O . THR A 1 88 ? -59.962 -20.459 98.023 1.00 97.00 88 THR A O 1
ATOM 572 N N . ALA A 1 89 ? -60.942 -19.262 99.647 1.00 96.44 89 ALA A N 1
ATOM 573 C CA . ALA A 1 89 ? -60.534 -17.955 99.134 1.00 96.44 89 ALA A CA 1
ATOM 574 C C . ALA A 1 89 ? -59.004 -17.782 99.121 1.00 96.44 89 ALA A C 1
ATOM 576 O O . ALA A 1 89 ? -58.448 -17.301 98.134 1.00 96.44 89 ALA A O 1
ATOM 577 N N . ARG A 1 90 ? -58.300 -18.237 100.168 1.00 96.94 90 ARG A N 1
ATOM 578 C CA . ARG A 1 90 ? -56.829 -18.249 100.244 1.00 96.94 90 ARG A CA 1
ATOM 579 C C . ARG A 1 90 ? -56.212 -19.107 99.137 1.00 96.94 90 ARG A C 1
ATOM 581 O O . ARG A 1 90 ? -55.238 -18.691 98.513 1.00 96.94 90 ARG A O 1
ATOM 588 N N . THR A 1 91 ? -56.806 -20.264 98.855 1.00 96.81 91 THR A N 1
ATOM 589 C CA . THR A 1 91 ? -56.380 -21.165 97.773 1.00 96.81 91 THR A CA 1
ATOM 590 C C . THR A 1 91 ? -56.614 -20.535 96.396 1.00 96.81 91 THR A C 1
ATOM 592 O O . THR A 1 91 ? -55.710 -20.535 95.561 1.00 96.81 91 THR A O 1
ATOM 595 N N . ALA A 1 92 ? -57.777 -19.916 96.171 1.00 96.62 92 ALA A N 1
ATOM 596 C CA . ALA A 1 92 ? -58.084 -19.198 94.933 1.00 96.62 92 ALA A CA 1
ATOM 597 C C . ALA A 1 92 ? -57.164 -17.980 94.710 1.00 96.62 92 ALA A C 1
ATOM 599 O O . ALA A 1 92 ? -56.702 -17.745 93.591 1.00 96.62 92 ALA A O 1
ATOM 600 N N . ALA A 1 93 ? -56.832 -17.239 95.772 1.00 96.25 93 ALA A N 1
ATOM 601 C CA . ALA A 1 93 ? -55.872 -16.138 95.723 1.00 96.25 93 ALA A CA 1
ATOM 602 C C . ALA A 1 93 ? -54.451 -16.631 95.396 1.00 96.25 93 ALA A C 1
ATOM 604 O O . ALA A 1 93 ? -53.780 -16.044 94.548 1.00 96.25 93 ALA A O 1
ATOM 605 N N . ALA A 1 94 ? -54.009 -17.743 95.997 1.00 96.69 94 ALA A N 1
ATOM 606 C CA . ALA A 1 94 ? -52.719 -18.362 95.689 1.00 96.69 94 ALA A CA 1
ATOM 607 C C . ALA A 1 94 ? -52.640 -18.858 94.232 1.00 96.69 94 ALA A C 1
ATOM 609 O O . ALA A 1 94 ? -51.642 -18.610 93.554 1.00 96.69 94 ALA A O 1
ATOM 610 N N . ALA A 1 95 ? -53.705 -19.487 93.721 1.00 96.75 95 ALA A N 1
ATOM 611 C CA . ALA A 1 95 ? -53.804 -19.897 92.320 1.00 96.75 95 ALA A CA 1
ATOM 612 C C . ALA A 1 95 ? -53.779 -18.691 91.361 1.00 96.75 95 ALA A C 1
ATOM 614 O O . ALA A 1 95 ? -53.071 -18.714 90.356 1.00 96.75 95 ALA A O 1
ATOM 615 N N . SER A 1 96 ? -54.480 -17.606 91.705 1.00 97.00 96 SER A N 1
ATOM 616 C CA . SER A 1 96 ? -54.483 -16.360 90.925 1.00 97.00 96 SER A CA 1
ATOM 617 C C . SER A 1 96 ? -53.101 -15.697 90.897 1.00 97.00 96 SER A C 1
ATOM 619 O O . SER A 1 96 ? -52.647 -15.255 89.844 1.00 97.00 96 SER A O 1
ATOM 621 N N . ALA A 1 97 ? -52.385 -15.687 92.027 1.00 97.31 97 ALA A N 1
ATOM 622 C CA . ALA A 1 97 ? -51.014 -15.186 92.107 1.00 97.31 97 ALA A CA 1
ATOM 623 C C . ALA A 1 97 ? -50.016 -16.054 91.314 1.00 97.31 97 ALA A C 1
ATOM 625 O O . ALA A 1 97 ? -49.071 -15.524 90.731 1.00 97.31 97 ALA A O 1
ATOM 626 N N . ALA A 1 98 ? -50.221 -17.374 91.257 1.00 96.62 98 ALA A N 1
ATOM 627 C CA . ALA A 1 98 ? -49.432 -18.260 90.402 1.00 96.62 98 ALA A CA 1
ATOM 628 C C . ALA A 1 98 ? -49.700 -17.990 88.910 1.00 96.62 98 ALA A C 1
ATOM 630 O O . ALA A 1 98 ? -48.754 -17.823 88.143 1.00 96.62 98 ALA A O 1
ATOM 631 N N . ALA A 1 99 ? -50.970 -17.854 88.513 1.00 96.81 99 ALA A N 1
ATOM 632 C CA . ALA A 1 99 ? -51.354 -17.518 87.142 1.00 96.81 99 ALA A CA 1
ATOM 633 C C . ALA A 1 99 ? -50.802 -16.151 86.694 1.00 96.81 99 ALA A C 1
ATOM 635 O O . ALA A 1 99 ? -50.323 -16.027 85.567 1.00 96.81 99 ALA A O 1
ATOM 636 N N . ALA A 1 100 ? -50.794 -15.148 87.581 1.00 96.75 100 ALA A N 1
ATOM 637 C CA . ALA A 1 100 ? -50.180 -13.847 87.318 1.00 96.75 100 ALA A CA 1
ATOM 638 C C . ALA A 1 100 ? -48.679 -13.975 86.998 1.00 96.75 100 ALA A C 1
ATOM 640 O O . ALA A 1 100 ? -48.242 -13.486 85.960 1.00 96.75 100 ALA A O 1
ATOM 641 N N . LYS A 1 101 ? -47.917 -14.725 87.809 1.00 97.31 101 LYS A N 1
ATOM 642 C CA . LYS A 1 101 ? -46.487 -14.998 87.559 1.00 97.31 101 LYS A CA 1
ATOM 643 C C . LYS A 1 101 ? -46.240 -15.742 86.245 1.00 97.31 101 LYS A C 1
ATOM 645 O O . LYS A 1 101 ? -45.267 -15.462 85.552 1.00 97.31 101 LYS A O 1
ATOM 650 N N . THR A 1 102 ? -47.114 -16.680 85.873 1.00 97.44 102 THR A N 1
ATOM 651 C CA . THR A 1 102 ? -47.039 -17.349 84.563 1.00 97.44 102 THR A CA 1
ATOM 652 C C . THR A 1 102 ? -47.305 -16.370 83.415 1.00 97.44 102 THR A C 1
ATOM 654 O O . THR A 1 102 ? -46.605 -16.424 82.407 1.00 97.44 102 THR A O 1
ATOM 657 N N . SER A 1 103 ? -48.256 -15.442 83.562 1.00 96.81 103 SER A N 1
ATOM 658 C CA . SER A 1 103 ? -48.481 -14.369 82.581 1.00 96.81 103 SER A CA 1
ATOM 659 C C . SER A 1 103 ? -47.298 -13.404 82.470 1.00 96.81 103 SER A C 1
ATOM 661 O O . SER A 1 103 ? -46.930 -13.046 81.353 1.00 96.81 103 SER A O 1
ATOM 663 N N . GLU A 1 104 ? -46.670 -13.019 83.585 1.00 97.50 104 GLU A N 1
ATOM 664 C CA . GLU A 1 104 ? -45.441 -12.208 83.587 1.00 97.50 104 GLU A CA 1
ATOM 665 C C . GLU A 1 104 ? -44.316 -12.918 82.819 1.00 97.50 104 GLU A C 1
ATOM 667 O O . GLU A 1 104 ? -43.771 -12.355 81.869 1.00 97.50 104 GLU A O 1
ATOM 672 N N . ALA A 1 105 ? -44.054 -14.193 83.131 1.00 97.06 105 ALA A N 1
ATOM 673 C CA . ALA A 1 105 ? -43.055 -14.999 82.428 1.00 97.06 105 ALA A CA 1
ATOM 674 C C . ALA A 1 105 ? -43.364 -15.151 80.924 1.00 97.06 105 ALA A C 1
ATOM 676 O O . ALA A 1 105 ? -42.471 -15.018 80.088 1.00 97.06 105 ALA A O 1
ATOM 677 N N . ASN A 1 106 ? -44.630 -15.365 80.550 1.00 96.94 106 ASN A N 1
ATOM 678 C CA . ASN A 1 106 ? -45.043 -15.426 79.144 1.00 96.94 106 ASN A CA 1
ATOM 679 C C . ASN A 1 106 ? -44.861 -14.076 78.424 1.00 96.94 106 AS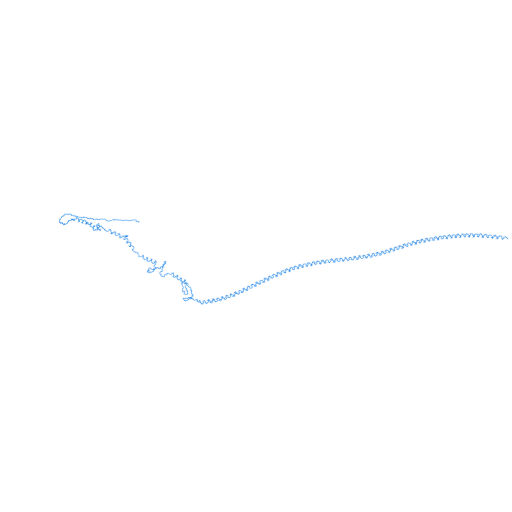N A C 1
ATOM 681 O O . ASN A 1 106 ? -44.505 -14.050 77.243 1.00 96.94 106 ASN A O 1
ATOM 685 N N . ALA A 1 107 ? -45.065 -12.951 79.116 1.00 97.56 107 ALA A N 1
ATOM 686 C CA . ALA A 1 107 ? -44.823 -11.612 78.582 1.00 97.56 107 ALA A CA 1
ATOM 687 C C . ALA A 1 107 ? -43.320 -11.297 78.430 1.00 97.56 107 ALA A C 1
ATOM 689 O O . ALA A 1 107 ? -42.937 -10.603 77.486 1.00 97.56 107 ALA A O 1
ATOM 690 N N . ASP A 1 108 ? -42.464 -11.822 79.311 1.00 97.25 108 ASP A N 1
ATOM 691 C CA . ASP A 1 108 ? -41.000 -11.752 79.185 1.00 97.25 108 ASP A CA 1
ATOM 692 C C . ASP A 1 108 ? -40.485 -12.601 78.009 1.00 97.25 108 ASP A C 1
ATOM 694 O O . ASP A 1 108 ? -39.708 -12.116 77.180 1.00 97.25 108 ASP A O 1
ATOM 698 N N . VAL A 1 109 ? -40.977 -13.838 77.865 1.00 98.06 109 VAL A N 1
ATOM 699 C CA . VAL A 1 109 ? -40.674 -14.710 76.713 1.00 98.06 109 VAL A CA 1
ATOM 700 C C . VAL A 1 109 ? -41.122 -14.054 75.404 1.00 98.06 109 VAL A C 1
ATOM 702 O O . VAL A 1 109 ? -40.356 -14.011 74.443 1.00 98.06 109 VAL A O 1
ATOM 705 N N . SER A 1 110 ? -42.321 -13.464 75.378 1.00 97.31 110 SER A N 1
ATOM 706 C CA . SER A 1 110 ? -42.839 -12.752 74.200 1.00 97.31 110 SER A CA 1
ATOM 707 C C . SER A 1 110 ? -42.005 -11.514 73.849 1.00 97.31 110 SER A C 1
ATOM 709 O O . SER A 1 110 ? -41.757 -11.258 72.671 1.00 97.31 110 SER A O 1
ATOM 711 N N . ARG A 1 111 ? -41.517 -10.763 74.851 1.00 97.88 111 ARG A N 1
ATOM 712 C CA . ARG A 1 111 ? -40.577 -9.647 74.640 1.00 97.88 111 ARG A CA 1
ATOM 713 C C . ARG A 1 111 ? -39.249 -10.115 74.054 1.00 97.88 111 ARG A C 1
ATOM 715 O O . ARG A 1 111 ? -38.746 -9.474 73.136 1.00 97.88 111 ARG A O 1
ATOM 722 N N . THR A 1 112 ? -38.713 -11.228 74.550 1.00 97.69 112 THR A N 1
ATOM 723 C CA . THR A 1 112 ? -37.462 -11.817 74.046 1.00 97.69 112 THR A CA 1
ATOM 724 C C . THR A 1 112 ? -37.621 -12.240 72.584 1.00 97.69 112 THR A C 1
ATOM 726 O O . THR A 1 112 ? -36.882 -11.760 71.730 1.00 97.69 112 THR A O 1
ATOM 729 N N . ALA A 1 113 ? -38.670 -13.004 72.262 1.00 97.31 113 ALA A N 1
ATOM 730 C CA . ALA A 1 113 ? -38.958 -13.441 70.894 1.00 97.31 113 ALA A CA 1
ATOM 731 C C . ALA A 1 113 ? -39.193 -12.269 69.916 1.00 97.31 113 ALA A C 1
ATOM 733 O O . ALA A 1 113 ? -38.786 -12.334 68.753 1.00 97.31 113 ALA A O 1
ATOM 734 N N . ALA A 1 114 ? -39.815 -11.176 70.375 1.00 97.12 114 ALA A N 1
ATOM 735 C CA . ALA A 1 114 ? -39.955 -9.951 69.588 1.00 97.12 114 ALA A CA 1
ATOM 736 C C . ALA A 1 114 ? -38.601 -9.252 69.346 1.00 97.12 114 ALA A C 1
ATOM 738 O O . ALA A 1 114 ? -38.351 -8.775 68.238 1.00 97.12 114 ALA A O 1
ATOM 739 N N . GLY A 1 115 ? -37.714 -9.234 70.348 1.00 97.56 115 GLY A N 1
ATOM 740 C CA . GLY A 1 115 ? -36.342 -8.732 70.229 1.00 97.56 115 GLY A CA 1
ATOM 741 C C . GLY A 1 115 ? -35.501 -9.540 69.238 1.00 97.56 115 GLY A C 1
ATOM 742 O O . GLY A 1 115 ? -34.904 -8.960 68.330 1.00 97.56 115 GLY A O 1
ATOM 743 N N . ASP A 1 116 ? -35.529 -10.869 69.343 1.00 97.81 116 ASP A N 1
ATOM 744 C CA . ASP A 1 116 ? -34.835 -11.780 68.423 1.00 97.81 116 ASP A CA 1
ATOM 745 C C . ASP A 1 116 ? -35.341 -11.617 66.981 1.00 97.81 116 ASP A C 1
ATOM 747 O O . ASP A 1 116 ? -34.555 -11.546 66.034 1.00 97.81 116 ASP A O 1
ATOM 751 N N . SER A 1 117 ? -36.660 -11.470 66.807 1.00 97.62 117 SER A N 1
ATOM 752 C CA . SER A 1 117 ? -37.281 -11.216 65.499 1.00 97.62 117 SER A CA 1
ATOM 753 C C . SER A 1 117 ? -36.849 -9.870 64.904 1.00 97.62 117 SER A C 1
ATOM 755 O O . SER A 1 117 ? -36.560 -9.785 63.708 1.00 97.62 117 SER A O 1
ATOM 757 N N . ALA A 1 118 ? -36.753 -8.819 65.725 1.00 97.75 118 ALA A N 1
ATOM 758 C CA . ALA A 1 118 ? -36.253 -7.514 65.295 1.00 97.75 118 ALA A CA 1
ATOM 759 C C . ALA A 1 118 ? -34.762 -7.569 64.906 1.00 97.75 118 ALA A C 1
ATOM 761 O O . ALA A 1 118 ? -34.370 -6.990 63.889 1.00 97.75 118 ALA A O 1
ATOM 762 N N . ALA A 1 119 ? -33.942 -8.314 65.653 1.00 97.44 119 ALA A N 1
ATOM 763 C CA . ALA A 1 119 ? -32.536 -8.543 65.324 1.00 97.44 119 ALA A CA 1
ATOM 764 C C . ALA A 1 119 ? -32.372 -9.322 64.004 1.00 97.44 119 ALA A C 1
ATOM 766 O O . ALA A 1 119 ? -31.571 -8.932 63.151 1.00 97.44 119 ALA A O 1
ATOM 767 N N . ALA A 1 120 ? -33.177 -10.367 63.781 1.00 97.50 120 ALA A N 1
ATOM 768 C CA . ALA A 1 120 ? -33.191 -11.128 62.531 1.00 97.50 120 ALA A CA 1
ATOM 769 C C . ALA A 1 120 ? -33.627 -10.273 61.324 1.00 97.50 120 ALA A C 1
ATOM 771 O O . ALA A 1 120 ? -33.035 -10.371 60.242 1.00 97.50 120 ALA A O 1
ATOM 772 N N . ALA A 1 121 ? -34.610 -9.384 61.503 1.00 97.12 121 ALA A N 1
ATOM 773 C CA . ALA A 1 121 ? -35.024 -8.427 60.479 1.00 97.12 121 ALA A CA 1
ATOM 774 C C . ALA A 1 121 ? -33.910 -7.413 60.149 1.00 97.12 121 ALA A C 1
ATOM 776 O O . ALA A 1 121 ? -33.628 -7.170 58.974 1.00 97.12 121 ALA A O 1
ATOM 777 N N . ALA A 1 122 ? -33.217 -6.877 61.160 1.00 97.38 122 ALA A N 1
ATOM 778 C CA . ALA A 1 122 ? -32.085 -5.965 60.971 1.00 97.38 122 ALA A CA 1
ATOM 779 C C . ALA A 1 122 ? -30.894 -6.637 60.255 1.00 97.38 122 ALA A C 1
ATOM 781 O O . ALA A 1 122 ? -30.310 -6.064 59.328 1.00 97.38 122 ALA A O 1
ATOM 782 N N . ALA A 1 123 ? -30.567 -7.880 60.623 1.00 97.56 123 ALA A N 1
ATOM 783 C CA . ALA A 1 123 ? -29.550 -8.679 59.939 1.00 97.56 123 ALA A CA 1
ATOM 784 C C . ALA A 1 123 ? -29.926 -8.940 58.468 1.00 97.56 123 ALA A C 1
ATOM 786 O O . ALA A 1 123 ? -29.091 -8.780 57.575 1.00 97.56 123 ALA A O 1
ATOM 787 N N . SER A 1 124 ? -31.199 -9.248 58.198 1.00 97.69 124 SER A N 1
ATOM 788 C CA . SER A 1 124 ? -31.720 -9.448 56.838 1.00 97.69 124 SER A CA 1
ATOM 789 C C . SER A 1 124 ? -31.648 -8.169 55.995 1.00 97.69 124 SER A C 1
ATOM 791 O O . SER A 1 124 ? -31.236 -8.217 54.836 1.00 97.69 124 SER A O 1
ATOM 793 N N . ALA A 1 125 ? -31.962 -7.006 56.577 1.00 98.00 125 ALA A N 1
ATOM 794 C CA . ALA A 1 125 ? -31.807 -5.711 55.912 1.00 98.00 125 ALA A CA 1
ATOM 795 C C . ALA A 1 125 ? -30.335 -5.411 55.566 1.00 98.00 125 ALA A C 1
ATOM 797 O O . ALA A 1 125 ? -30.034 -4.974 54.454 1.00 98.00 125 ALA A O 1
ATOM 798 N N . THR A 1 126 ? -29.404 -5.723 56.472 1.00 97.75 126 THR A N 1
ATOM 799 C CA . THR A 1 126 ? -27.955 -5.570 56.243 1.00 97.75 126 THR A CA 1
ATOM 800 C C . THR A 1 126 ? -27.452 -6.510 55.136 1.00 97.75 126 THR A C 1
ATOM 802 O O . THR A 1 126 ? -26.661 -6.109 54.276 1.00 97.75 126 THR A O 1
ATOM 805 N N . ALA A 1 127 ? -27.947 -7.751 55.094 1.00 97.50 127 ALA A N 1
ATOM 806 C CA . ALA A 1 127 ? -27.641 -8.707 54.030 1.00 97.50 127 ALA A CA 1
ATOM 807 C C . ALA A 1 127 ? -28.179 -8.247 52.660 1.00 97.50 127 ALA A C 1
ATOM 809 O O . ALA A 1 127 ? -27.478 -8.366 51.649 1.00 97.50 127 ALA A O 1
ATOM 810 N N . ALA A 1 128 ? -29.378 -7.656 52.619 1.00 97.12 128 ALA A N 1
ATOM 811 C CA . ALA A 1 128 ? -29.949 -7.068 51.408 1.00 97.12 128 ALA A CA 1
ATOM 812 C C . ALA A 1 128 ? -29.128 -5.864 50.908 1.00 97.12 128 ALA A C 1
ATOM 814 O O . ALA A 1 128 ? -28.774 -5.816 49.731 1.00 97.12 128 ALA A O 1
ATOM 815 N N . GLN A 1 129 ? -28.736 -4.944 51.799 1.00 97.38 129 GLN A N 1
ATOM 816 C CA . GLN A 1 129 ? -27.855 -3.811 51.469 1.00 97.38 129 GLN A CA 1
ATOM 817 C C . GLN A 1 129 ? -26.494 -4.280 50.931 1.00 97.38 129 GLN A C 1
ATOM 819 O O . GLN A 1 129 ? -26.022 -3.788 49.907 1.00 97.38 129 GLN A O 1
ATOM 824 N N . THR A 1 130 ? -25.892 -5.291 51.567 1.00 97.81 130 THR A N 1
ATOM 825 C CA . THR A 1 130 ? -24.631 -5.903 51.112 1.00 97.81 130 THR A CA 1
ATOM 826 C C . THR A 1 130 ? -24.777 -6.527 49.721 1.00 97.81 130 THR A C 1
ATOM 828 O O . THR A 1 130 ? -23.885 -6.408 48.882 1.00 97.81 130 THR A O 1
ATOM 831 N N . SER A 1 131 ? -25.914 -7.172 49.451 1.00 97.50 131 SER A N 1
ATOM 832 C CA . SER A 1 131 ? -26.207 -7.784 48.151 1.00 97.50 131 SER A CA 1
ATOM 833 C C . SER A 1 131 ? -26.419 -6.732 47.058 1.00 97.50 131 SER A C 1
ATOM 835 O O . SER A 1 131 ? -25.883 -6.884 45.962 1.00 97.50 131 SER A O 1
ATOM 837 N N . ALA A 1 132 ? -27.103 -5.625 47.366 1.00 97.75 132 ALA A N 1
ATOM 838 C CA . ALA A 1 132 ? -27.250 -4.486 46.461 1.00 97.75 132 ALA A CA 1
ATOM 839 C C . ALA A 1 132 ? -25.895 -3.828 46.131 1.00 97.75 132 ALA A C 1
ATOM 841 O O . ALA A 1 132 ? -25.605 -3.561 44.965 1.00 97.75 132 ALA A O 1
ATOM 842 N N . ALA A 1 133 ? -25.020 -3.649 47.128 1.00 97.38 133 ALA A N 1
ATOM 843 C CA . ALA A 1 133 ? -23.666 -3.135 46.913 1.00 97.38 133 ALA A CA 1
ATOM 844 C C . ALA A 1 133 ? -22.824 -4.065 46.016 1.00 97.38 133 ALA A C 1
ATOM 846 O O . ALA A 1 133 ? -22.136 -3.597 45.108 1.00 97.38 133 ALA A O 1
ATOM 847 N N . ARG A 1 134 ? -22.920 -5.390 46.212 1.00 97.88 134 ARG A N 1
ATOM 848 C CA . ARG A 1 134 ? -22.276 -6.388 45.337 1.00 97.88 134 ARG A CA 1
ATOM 849 C C . ARG A 1 134 ? -22.814 -6.344 43.905 1.00 97.88 134 ARG A C 1
ATOM 851 O O . ARG A 1 134 ? -22.022 -6.449 42.973 1.00 97.88 134 ARG A O 1
ATOM 858 N N . ALA A 1 135 ? -24.121 -6.151 43.721 1.00 97.31 135 ALA A N 1
ATOM 859 C CA . ALA A 1 135 ? -24.724 -6.009 42.397 1.00 97.31 135 ALA A CA 1
ATOM 860 C C . ALA A 1 135 ? -24.191 -4.766 41.658 1.00 97.31 135 ALA A C 1
ATOM 862 O O . ALA A 1 135 ? -23.722 -4.893 40.529 1.00 97.31 135 ALA A O 1
ATOM 863 N N . GLY A 1 136 ? -24.152 -3.597 42.312 1.00 97.75 136 GLY A N 1
ATOM 864 C CA . GLY A 1 136 ? -23.595 -2.370 41.721 1.00 97.75 136 GLY A CA 1
ATOM 865 C C . GLY A 1 136 ? -22.092 -2.457 41.412 1.00 97.75 136 GLY A C 1
ATOM 866 O O . GLY A 1 136 ? -21.630 -1.968 40.378 1.00 97.75 136 GLY A O 1
ATOM 867 N N . ALA A 1 137 ? -21.318 -3.150 42.256 1.00 97.56 137 ALA A N 1
ATOM 868 C CA . ALA A 1 137 ? -19.916 -3.453 41.969 1.00 97.56 137 ALA A CA 1
ATOM 869 C C . ALA A 1 137 ? -19.769 -4.365 40.734 1.00 97.56 137 ALA A C 1
ATOM 871 O O . ALA A 1 137 ? -18.919 -4.112 39.881 1.00 97.56 137 ALA A O 1
ATOM 872 N N . SER A 1 138 ? -20.628 -5.381 40.596 1.00 97.38 138 SER A N 1
ATOM 873 C CA . SER A 1 138 ? -20.644 -6.275 39.431 1.00 97.38 138 SER A CA 1
ATOM 874 C C . SER A 1 138 ? -21.066 -5.561 38.141 1.00 97.38 138 SER A C 1
ATOM 876 O O . SER A 1 138 ? -20.503 -5.841 37.086 1.00 97.38 138 SER A O 1
ATOM 878 N N . GLU A 1 139 ? -22.011 -4.621 38.208 1.00 98.12 139 GLU A N 1
ATOM 879 C CA . GLU A 1 139 ? -22.403 -3.775 37.071 1.00 98.12 139 GLU A CA 1
ATOM 880 C C . GLU A 1 139 ? -21.239 -2.873 36.622 1.00 98.12 139 GLU A C 1
ATOM 882 O O . GLU A 1 139 ? -20.954 -2.747 35.430 1.00 98.12 139 GLU A O 1
ATOM 887 N N . THR A 1 140 ? -20.516 -2.289 37.582 1.00 97.44 140 THR A N 1
ATOM 888 C CA . THR A 1 140 ? -19.329 -1.459 37.317 1.00 97.44 140 THR A CA 1
ATOM 889 C C . THR A 1 140 ? -18.199 -2.280 36.688 1.00 97.44 140 THR A C 1
ATOM 891 O O . THR A 1 140 ? -17.570 -1.837 35.724 1.00 97.44 140 THR A O 1
ATOM 894 N N . ALA A 1 141 ? -17.972 -3.502 37.179 1.00 97.31 141 ALA A N 1
ATOM 895 C CA . ALA A 1 141 ? -17.013 -4.435 36.594 1.00 97.31 141 ALA A CA 1
ATOM 896 C C . ALA A 1 141 ? -17.394 -4.810 35.150 1.00 97.31 141 ALA A C 1
ATOM 898 O O . ALA A 1 141 ? -16.544 -4.738 34.267 1.00 97.31 141 ALA A O 1
ATOM 899 N N . ALA A 1 142 ? -18.672 -5.108 34.883 1.00 97.00 142 ALA A N 1
ATOM 900 C CA . ALA A 1 142 ? -19.155 -5.432 33.540 1.00 97.00 142 ALA A CA 1
ATOM 901 C C . ALA A 1 142 ? -18.924 -4.284 32.536 1.00 97.00 142 ALA A C 1
ATOM 903 O O . ALA A 1 142 ? -18.343 -4.515 31.477 1.00 97.00 142 ALA A O 1
ATOM 904 N N . LYS A 1 143 ? -19.271 -3.038 32.896 1.00 97.88 143 LYS A N 1
ATOM 905 C CA . LYS A 1 143 ? -19.007 -1.842 32.062 1.00 97.88 143 LYS A CA 1
ATOM 906 C C . LYS A 1 143 ? -17.510 -1.607 31.824 1.00 97.88 143 LYS A C 1
ATOM 908 O O . LYS A 1 143 ? -17.098 -1.165 30.750 1.00 97.88 143 LYS A O 1
ATOM 913 N N . THR A 1 144 ? -16.678 -1.932 32.814 1.00 97.94 144 THR A N 1
ATOM 914 C CA . THR A 1 144 ? -15.214 -1.862 32.685 1.00 97.94 144 THR A CA 1
ATOM 915 C C . THR A 1 144 ? -14.703 -2.904 31.687 1.00 97.94 144 THR A C 1
ATOM 917 O O . THR A 1 144 ? -13.9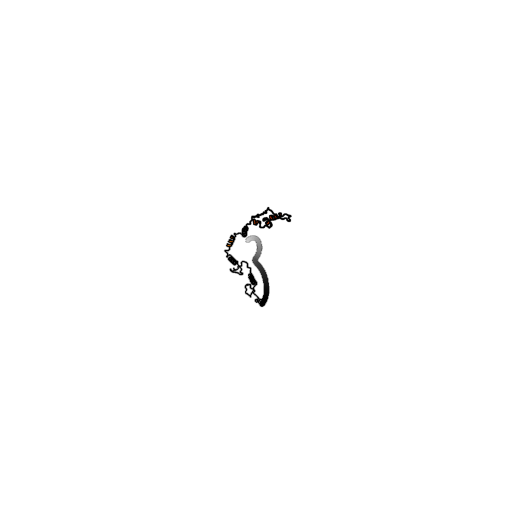08 -2.567 30.811 1.00 97.94 144 THR A O 1
ATOM 920 N N . SER A 1 145 ? -15.190 -4.147 31.757 1.00 97.50 145 SER A N 1
ATOM 921 C CA . SER A 1 145 ? -14.849 -5.206 30.797 1.00 97.50 145 SER A CA 1
ATOM 922 C C . SER A 1 145 ? -15.343 -4.908 29.379 1.00 97.50 145 SER A C 1
ATOM 924 O O . SER A 1 145 ? -14.608 -5.154 28.428 1.00 97.50 145 SER A O 1
ATOM 926 N N . GLU A 1 146 ? -16.536 -4.330 29.222 1.00 97.94 146 GLU A N 1
ATOM 927 C CA . GLU A 1 146 ? -17.057 -3.868 27.927 1.00 97.94 146 GLU A CA 1
ATOM 928 C C . GLU A 1 146 ? -16.140 -2.801 27.302 1.00 97.94 146 GLU A C 1
ATOM 930 O O . GLU A 1 146 ? -15.761 -2.904 26.135 1.00 97.94 146 GLU A O 1
ATOM 935 N N . THR A 1 147 ? -15.679 -1.840 28.111 1.00 97.56 147 THR A N 1
ATOM 936 C CA . THR A 1 147 ? -14.710 -0.818 27.680 1.00 97.56 147 THR A CA 1
ATOM 937 C C . THR A 1 147 ? -13.371 -1.444 27.268 1.00 97.56 147 THR A C 1
ATOM 939 O O . THR A 1 147 ? -12.838 -1.115 26.211 1.00 97.56 147 THR A O 1
ATOM 942 N N . GLN A 1 148 ? -12.838 -2.388 28.054 1.00 97.44 148 GLN A N 1
ATOM 943 C CA . GLN A 1 148 ? -11.586 -3.091 27.731 1.00 97.44 148 GLN A CA 1
ATOM 944 C C . GLN A 1 148 ? -11.697 -3.934 26.452 1.00 97.44 148 GLN A C 1
ATOM 946 O O . GLN A 1 148 ? -10.750 -3.979 25.663 1.00 97.44 148 GLN A O 1
ATOM 951 N N . ALA A 1 149 ? -12.845 -4.574 26.215 1.00 96.81 149 ALA A N 1
ATOM 952 C CA . ALA A 1 149 ? -13.112 -5.317 24.988 1.00 96.81 149 ALA A CA 1
ATOM 953 C C . ALA A 1 149 ? -13.161 -4.385 23.764 1.00 96.81 149 ALA A C 1
ATOM 955 O O . ALA A 1 149 ? -12.562 -4.699 22.735 1.00 96.81 149 ALA A O 1
ATOM 956 N N . ALA A 1 150 ? -13.794 -3.213 23.890 1.00 97.00 150 ALA A N 1
ATOM 957 C CA . ALA A 1 150 ? -13.817 -2.197 22.839 1.00 97.00 150 ALA A CA 1
ATOM 958 C C . ALA A 1 150 ? -12.409 -1.658 22.515 1.00 97.00 150 ALA A C 1
ATOM 960 O O . ALA A 1 150 ? -12.046 -1.576 21.341 1.00 97.00 150 ALA A O 1
ATOM 961 N N . SER A 1 151 ? -11.584 -1.364 23.530 1.00 97.38 151 SER A N 1
ATOM 962 C CA . SER A 1 151 ? -10.174 -0.984 23.332 1.00 97.38 151 SER A CA 1
ATOM 963 C C . SER A 1 151 ? -9.379 -2.088 22.630 1.00 97.38 151 SER A C 1
ATOM 965 O O . SER A 1 151 ? -8.731 -1.823 21.622 1.00 97.38 151 SER A O 1
ATOM 967 N N . SER A 1 152 ? -9.511 -3.338 23.087 1.00 97.38 152 SER A N 1
ATOM 968 C CA . SER A 1 152 ? -8.812 -4.495 22.504 1.00 97.38 152 SER A CA 1
ATOM 969 C C . SER A 1 152 ? -9.189 -4.730 21.035 1.00 97.38 152 SER A C 1
ATOM 971 O O . SER A 1 152 ? -8.341 -5.096 20.222 1.00 97.38 152 SER A O 1
ATOM 973 N N . ALA A 1 153 ? -10.453 -4.492 20.665 1.00 97.06 153 ALA A N 1
ATOM 974 C CA . ALA A 1 153 ? -10.901 -4.537 19.274 1.00 97.06 153 ALA A CA 1
ATOM 975 C C . ALA A 1 153 ? -10.286 -3.404 18.427 1.00 97.06 153 ALA A C 1
ATOM 977 O O . ALA A 1 153 ? -9.921 -3.628 17.271 1.00 97.06 153 ALA A O 1
ATOM 978 N N . GLY A 1 154 ? -10.118 -2.210 19.007 1.00 97.19 154 GLY A N 1
ATOM 979 C CA . GLY A 1 154 ? -9.392 -1.095 18.393 1.00 97.19 154 GLY A CA 1
ATOM 980 C C . GLY A 1 154 ? -7.919 -1.422 18.133 1.00 97.19 154 GLY A C 1
ATOM 981 O O . GLY A 1 154 ? -7.446 -1.262 17.007 1.00 97.19 154 GLY A O 1
ATOM 982 N N . ASP A 1 155 ? -7.219 -1.960 19.134 1.00 97.00 155 ASP A N 1
ATOM 983 C CA . ASP A 1 155 ? -5.808 -2.362 19.031 1.00 97.00 155 ASP A CA 1
ATOM 984 C C . ASP A 1 155 ? -5.599 -3.481 17.996 1.00 97.00 155 ASP A C 1
ATOM 986 O O . ASP A 1 155 ? -4.636 -3.460 17.220 1.00 97.00 155 ASP A O 1
ATOM 990 N N . ALA A 1 156 ? -6.535 -4.433 17.911 1.00 97.31 156 ALA A N 1
ATOM 991 C CA . ALA A 1 156 ? -6.543 -5.463 16.873 1.00 97.31 156 ALA A CA 1
ATOM 992 C C . ALA A 1 156 ? -6.737 -4.865 15.464 1.00 97.31 156 ALA A C 1
ATOM 994 O O . ALA A 1 156 ? -6.028 -5.246 14.530 1.00 97.31 156 ALA A O 1
ATOM 995 N N . GLY A 1 157 ? -7.639 -3.889 15.305 1.00 97.62 157 GLY A N 1
ATOM 996 C CA . GLY A 1 157 ? -7.844 -3.168 14.043 1.00 97.62 157 GLY A CA 1
ATOM 997 C C . GLY A 1 157 ? -6.627 -2.336 13.613 1.00 97.62 157 GLY A C 1
ATOM 998 O O . GLY A 1 157 ? -6.240 -2.348 12.439 1.00 97.62 157 GLY A O 1
ATOM 999 N N . ALA A 1 158 ? -5.964 -1.673 14.564 1.00 97.19 158 ALA A N 1
ATOM 1000 C CA . ALA A 1 158 ? -4.706 -0.967 14.328 1.00 97.19 158 ALA A CA 1
ATOM 1001 C C . ALA A 1 158 ? -3.591 -1.938 13.897 1.00 97.19 158 ALA A C 1
ATOM 1003 O O . ALA A 1 158 ? -2.888 -1.684 12.916 1.00 97.19 158 ALA A O 1
ATOM 1004 N N . SER A 1 159 ? -3.488 -3.093 14.562 1.00 97.44 159 SER A N 1
ATOM 1005 C CA . SER A 1 159 ? -2.520 -4.149 14.236 1.00 97.44 159 SER A CA 1
ATOM 1006 C C . SER A 1 159 ? -2.744 -4.737 12.836 1.00 97.44 159 SER A C 1
ATOM 1008 O O . SER A 1 159 ? -1.789 -4.896 12.075 1.00 97.44 159 SER A O 1
ATOM 1010 N N . ALA A 1 160 ? -3.998 -4.989 12.447 1.00 97.81 160 ALA A N 1
ATOM 1011 C CA . ALA A 1 160 ? -4.346 -5.436 11.096 1.00 97.81 160 ALA A CA 1
ATOM 1012 C C . ALA A 1 160 ? -3.980 -4.387 10.026 1.00 97.81 160 ALA A C 1
ATOM 1014 O O . ALA A 1 160 ? -3.444 -4.725 8.969 1.00 97.81 160 ALA A O 1
ATOM 1015 N N . THR A 1 161 ? -4.196 -3.102 10.325 1.00 97.69 161 THR A N 1
ATOM 1016 C CA . THR A 1 161 ? -3.813 -1.988 9.440 1.00 97.69 161 THR A CA 1
ATOM 1017 C C . THR A 1 161 ? -2.290 -1.903 9.268 1.00 97.69 161 THR A C 1
ATOM 1019 O O . THR A 1 161 ? -1.799 -1.738 8.150 1.00 97.69 161 THR A O 1
ATOM 1022 N N . ALA A 1 162 ? -1.526 -2.077 10.352 1.00 97.12 162 ALA A N 1
ATOM 1023 C CA . ALA A 1 162 ? -0.064 -2.108 10.315 1.00 97.12 162 ALA A CA 1
ATOM 1024 C C . ALA A 1 162 ? 0.484 -3.313 9.523 1.00 97.12 162 ALA A C 1
ATOM 1026 O O . ALA A 1 162 ? 1.450 -3.169 8.766 1.00 97.12 162 ALA A O 1
ATOM 1027 N N . ALA A 1 163 ? -0.153 -4.483 9.637 1.00 97.06 163 ALA A N 1
ATOM 1028 C CA . ALA A 1 163 ? 0.200 -5.670 8.858 1.00 97.06 163 ALA A CA 1
ATOM 1029 C C . ALA A 1 163 ? -0.004 -5.443 7.347 1.00 97.06 163 ALA A C 1
ATOM 1031 O O . ALA A 1 163 ? 0.921 -5.673 6.568 1.00 97.06 163 ALA A O 1
ATOM 1032 N N . ALA A 1 164 ? -1.151 -4.891 6.937 1.00 97.50 164 ALA A N 1
ATOM 1033 C CA . ALA A 1 164 ? -1.426 -4.557 5.535 1.00 97.50 164 ALA A CA 1
ATOM 1034 C C . ALA A 1 164 ? -0.457 -3.493 4.970 1.00 97.50 164 ALA A C 1
ATOM 1036 O O . ALA A 1 164 ? -0.026 -3.569 3.816 1.00 97.50 164 ALA A O 1
ATOM 1037 N N . ALA A 1 165 ? -0.057 -2.511 5.787 1.00 97.50 165 ALA A N 1
ATOM 1038 C CA . ALA A 1 165 ? 0.973 -1.542 5.409 1.00 97.50 165 ALA A CA 1
ATOM 1039 C C . ALA A 1 165 ? 2.353 -2.206 5.216 1.00 97.50 165 ALA A C 1
ATOM 1041 O O . ALA A 1 165 ? 3.068 -1.879 4.266 1.00 97.50 165 ALA A O 1
ATOM 1042 N N . SER A 1 166 ? 2.700 -3.170 6.074 1.00 97.50 166 SER A N 1
ATOM 1043 C CA . SER A 1 166 ? 3.949 -3.940 5.987 1.00 97.50 166 SER A CA 1
ATOM 1044 C C . SER A 1 166 ? 3.988 -4.840 4.748 1.00 97.50 166 SER A C 1
ATOM 1046 O O . SER A 1 166 ? 5.006 -4.885 4.059 1.00 97.50 166 SER A O 1
ATOM 1048 N N . GLU A 1 167 ? 2.874 -5.490 4.399 1.00 98.00 167 GLU A N 1
ATOM 1049 C CA . GLU A 1 167 ? 2.738 -6.275 3.164 1.00 98.00 167 GLU A CA 1
ATOM 1050 C C . GLU A 1 167 ? 2.968 -5.404 1.918 1.00 98.00 167 GLU A C 1
ATOM 1052 O O . GLU A 1 167 ? 3.771 -5.744 1.045 1.00 98.00 167 GLU A O 1
ATOM 1057 N N . LYS A 1 168 ? 2.348 -4.217 1.870 1.00 97.06 168 LYS A N 1
ATOM 1058 C CA . LYS A 1 168 ? 2.551 -3.250 0.780 1.00 97.06 168 LYS A CA 1
ATOM 1059 C C . LYS A 1 168 ? 4.009 -2.777 0.681 1.00 97.06 168 LYS A C 1
ATOM 1061 O O . LYS A 1 168 ? 4.528 -2.633 -0.428 1.00 97.06 168 LYS A O 1
ATOM 1066 N N . ALA A 1 169 ? 4.681 -2.555 1.812 1.00 97.25 169 ALA A N 1
ATOM 1067 C CA . ALA A 1 169 ? 6.096 -2.183 1.849 1.00 97.25 169 ALA A CA 1
ATOM 1068 C C . ALA A 1 169 ? 7.018 -3.323 1.370 1.00 97.25 169 ALA A C 1
ATOM 1070 O O . ALA A 1 169 ? 7.973 -3.077 0.626 1.00 97.25 169 ALA A O 1
ATOM 1071 N N . ALA A 1 170 ? 6.707 -4.575 1.720 1.00 97.25 170 ALA A N 1
ATOM 1072 C CA . ALA A 1 170 ? 7.419 -5.752 1.226 1.00 97.25 170 ALA A CA 1
ATOM 1073 C C . ALA A 1 170 ? 7.248 -5.922 -0.295 1.00 97.25 170 ALA A C 1
ATOM 1075 O O . ALA A 1 170 ? 8.234 -6.118 -1.007 1.00 97.25 170 ALA A O 1
ATOM 1076 N N . ALA A 1 171 ? 6.028 -5.752 -0.817 1.00 97.25 171 ALA A N 1
ATOM 1077 C CA . ALA A 1 171 ? 5.753 -5.792 -2.254 1.00 97.25 171 ALA A CA 1
ATOM 1078 C C . ALA A 1 171 ? 6.507 -4.692 -3.030 1.00 97.25 171 ALA A C 1
ATOM 1080 O O . ALA A 1 171 ? 7.103 -4.967 -4.074 1.00 97.25 171 ALA A O 1
ATOM 1081 N N . ALA A 1 172 ? 6.551 -3.464 -2.499 1.00 97.19 172 ALA A N 1
ATOM 1082 C CA . ALA A 1 172 ? 7.333 -2.370 -3.079 1.00 97.19 172 ALA A CA 1
ATOM 1083 C C . ALA A 1 172 ? 8.846 -2.669 -3.075 1.00 97.19 172 ALA A C 1
ATOM 1085 O O . ALA A 1 172 ? 9.528 -2.431 -4.073 1.00 97.19 172 ALA A O 1
ATOM 1086 N N . SER A 1 173 ? 9.360 -3.258 -1.991 1.00 97.50 173 SER A N 1
ATOM 1087 C CA . SER A 1 173 ? 10.768 -3.665 -1.876 1.00 97.50 173 SER A CA 1
ATOM 1088 C C . SER A 1 173 ? 11.131 -4.767 -2.881 1.00 97.50 173 SER A C 1
ATOM 1090 O O . SER A 1 173 ? 12.171 -4.696 -3.534 1.00 97.50 173 SER A O 1
ATOM 1092 N N . ALA A 1 174 ? 10.246 -5.749 -3.082 1.00 97.88 174 ALA A N 1
ATOM 1093 C CA . ALA A 1 174 ? 10.420 -6.796 -4.088 1.00 97.88 174 ALA A CA 1
ATOM 1094 C C . ALA A 1 174 ? 10.400 -6.244 -5.529 1.00 97.88 174 ALA A C 1
ATOM 1096 O O . ALA A 1 174 ? 11.156 -6.712 -6.382 1.00 97.88 174 ALA A O 1
ATOM 1097 N N . ALA A 1 175 ? 9.578 -5.227 -5.809 1.00 97.31 175 ALA A N 1
ATOM 1098 C CA . ALA A 1 175 ? 9.587 -4.535 -7.098 1.00 97.31 175 ALA A CA 1
ATOM 1099 C C . ALA A 1 175 ? 10.898 -3.756 -7.322 1.00 97.31 175 ALA A C 1
ATOM 1101 O O . ALA A 1 175 ? 11.496 -3.860 -8.393 1.00 97.31 175 ALA A O 1
ATOM 1102 N N . ALA A 1 176 ? 11.390 -3.043 -6.302 1.00 97.06 176 ALA A N 1
ATOM 1103 C CA . ALA A 1 176 ? 12.672 -2.341 -6.359 1.00 97.06 176 ALA A CA 1
ATOM 1104 C C . ALA A 1 176 ? 13.855 -3.299 -6.602 1.00 97.06 176 ALA A C 1
ATOM 1106 O O . ALA A 1 176 ? 14.733 -2.993 -7.409 1.00 97.06 176 ALA A O 1
ATOM 1107 N N . ALA A 1 177 ? 13.845 -4.488 -5.986 1.00 97.31 177 ALA A N 1
ATOM 1108 C CA . ALA A 1 177 ? 14.852 -5.522 -6.224 1.00 97.31 177 ALA A CA 1
ATOM 1109 C C . ALA A 1 177 ? 14.881 -5.988 -7.695 1.00 97.31 177 ALA A C 1
ATOM 1111 O O . ALA A 1 177 ? 15.949 -6.013 -8.302 1.00 97.31 177 ALA A O 1
ATOM 1112 N N . LYS A 1 178 ? 13.716 -6.259 -8.306 1.00 97.62 178 LYS A N 1
ATOM 1113 C CA . LYS A 1 178 ? 13.612 -6.636 -9.733 1.00 97.62 178 LYS A CA 1
ATOM 1114 C C . LYS A 1 178 ? 14.087 -5.531 -10.684 1.00 97.62 178 LYS A C 1
ATOM 1116 O O . LYS A 1 178 ? 14.713 -5.814 -11.706 1.00 97.62 178 LYS A O 1
ATOM 1121 N N . ILE A 1 179 ? 13.822 -4.265 -10.351 1.00 97.81 179 ILE A N 1
ATOM 1122 C CA . ILE A 1 179 ? 14.352 -3.116 -11.103 1.00 97.81 179 ILE A CA 1
ATOM 1123 C C . ILE A 1 179 ? 15.882 -3.068 -10.981 1.00 97.81 179 ILE A C 1
ATOM 1125 O O . ILE A 1 179 ? 16.570 -2.893 -11.983 1.00 97.81 179 ILE A O 1
ATOM 1129 N N . SER A 1 180 ? 16.431 -3.289 -9.782 1.00 97.31 180 SER A N 1
ATOM 1130 C CA . SER A 1 180 ? 17.881 -3.338 -9.562 1.00 97.31 180 SER A CA 1
ATOM 1131 C C . SER A 1 180 ? 18.557 -4.471 -10.346 1.00 97.31 180 SER A C 1
ATOM 1133 O O . SER A 1 180 ? 19.610 -4.255 -10.942 1.00 97.31 180 SER A O 1
ATOM 1135 N N . GLU A 1 181 ? 17.944 -5.654 -10.394 1.00 97.94 181 GLU A N 1
ATOM 1136 C CA . GLU A 1 181 ? 18.402 -6.801 -11.190 1.00 97.94 181 GLU A CA 1
ATOM 1137 C C . GLU A 1 181 ? 18.397 -6.484 -12.698 1.00 97.94 181 GLU A C 1
ATOM 1139 O O . GLU A 1 181 ? 19.386 -6.720 -13.394 1.00 97.94 181 GLU A O 1
ATOM 1144 N N . THR A 1 182 ? 17.335 -5.833 -13.186 1.00 97.56 182 THR A N 1
ATOM 1145 C CA . THR A 1 182 ? 17.225 -5.368 -14.582 1.00 97.56 182 THR A CA 1
ATOM 1146 C C . THR A 1 182 ? 18.301 -4.328 -14.925 1.00 97.56 182 THR A C 1
ATOM 1148 O O . THR A 1 182 ? 18.932 -4.398 -15.985 1.00 97.56 182 THR A O 1
ATOM 1151 N N . ASN A 1 183 ? 18.566 -3.383 -14.018 1.00 96.62 183 ASN A N 1
ATOM 1152 C CA . ASN A 1 183 ? 19.611 -2.371 -14.182 1.00 96.62 183 ASN A CA 1
ATOM 1153 C C . ASN A 1 183 ? 21.016 -2.998 -14.200 1.00 96.62 183 ASN A C 1
ATOM 1155 O O . ASN A 1 183 ? 21.858 -2.601 -15.010 1.00 96.62 183 ASN A O 1
ATOM 1159 N N . ALA A 1 184 ? 21.268 -3.999 -13.350 1.00 97.06 184 ALA A N 1
ATOM 1160 C CA . ALA A 1 184 ? 22.529 -4.738 -13.327 1.00 97.06 184 ALA A CA 1
ATOM 1161 C C . ALA A 1 184 ? 22.752 -5.518 -14.635 1.00 97.06 184 ALA A C 1
ATOM 1163 O O . ALA A 1 184 ? 23.825 -5.411 -15.231 1.00 97.06 184 ALA A O 1
ATOM 1164 N N . ALA A 1 185 ? 21.727 -6.218 -15.135 1.00 96.75 185 ALA A N 1
ATOM 1165 C CA . ALA A 1 185 ? 21.778 -6.908 -16.425 1.00 96.75 185 ALA A CA 1
ATOM 1166 C C . ALA A 1 185 ? 22.042 -5.936 -17.593 1.00 96.75 185 ALA A C 1
ATOM 1168 O O . ALA A 1 185 ? 22.915 -6.183 -18.423 1.00 96.75 185 ALA A O 1
ATOM 1169 N N . THR A 1 186 ? 21.368 -4.781 -17.604 1.00 98.00 186 THR A N 1
ATOM 1170 C CA . THR A 1 186 ? 21.569 -3.720 -18.611 1.00 98.00 186 THR A CA 1
ATOM 1171 C C . THR A 1 186 ? 22.996 -3.158 -18.573 1.00 98.00 186 THR A C 1
ATOM 1173 O O . THR A 1 186 ? 23.633 -2.965 -19.614 1.00 98.00 186 THR A O 1
ATOM 1176 N N . SER A 1 187 ? 23.537 -2.938 -17.371 1.00 97.31 187 SER A N 1
ATOM 1177 C CA . SER A 1 187 ? 24.915 -2.466 -17.174 1.00 97.31 187 SER A CA 1
ATOM 1178 C C . SER A 1 187 ? 25.939 -3.493 -17.669 1.00 97.31 187 SER A C 1
ATOM 1180 O O . SER A 1 187 ? 26.894 -3.126 -18.353 1.00 97.31 187 SER A O 1
ATOM 1182 N N . ALA A 1 188 ? 25.709 -4.785 -17.408 1.00 97.69 188 ALA A N 1
ATOM 1183 C CA . ALA A 1 188 ? 26.548 -5.871 -17.912 1.00 97.69 188 ALA A CA 1
ATOM 1184 C C . ALA A 1 188 ? 26.533 -5.952 -19.451 1.00 97.69 188 ALA A C 1
ATOM 1186 O O . ALA A 1 188 ? 27.593 -6.062 -20.070 1.00 97.69 188 ALA A O 1
ATOM 1187 N N . SER A 1 189 ? 25.362 -5.819 -20.088 1.00 96.88 189 SER A N 1
ATOM 1188 C CA . SER A 1 189 ? 25.252 -5.763 -21.555 1.00 96.88 189 SER A CA 1
ATOM 1189 C C . SER A 1 189 ? 25.992 -4.558 -22.149 1.00 96.88 189 SER A C 1
ATOM 1191 O O . SER A 1 189 ? 26.699 -4.698 -23.146 1.00 96.88 189 SER A O 1
ATOM 1193 N N . THR A 1 190 ? 25.895 -3.390 -21.508 1.00 97.75 190 THR A N 1
ATOM 1194 C CA . THR A 1 190 ? 26.604 -2.167 -21.928 1.00 97.75 190 THR A CA 1
ATOM 1195 C C . THR A 1 190 ? 28.125 -2.330 -21.821 1.00 97.75 190 THR A C 1
ATOM 1197 O O . THR A 1 190 ? 28.860 -1.933 -22.729 1.00 97.75 190 THR A O 1
ATOM 1200 N N . ALA A 1 191 ? 28.613 -2.971 -20.755 1.00 96.31 191 ALA A N 1
ATOM 1201 C CA . ALA A 1 191 ? 30.031 -3.285 -20.591 1.00 96.31 191 ALA A CA 1
A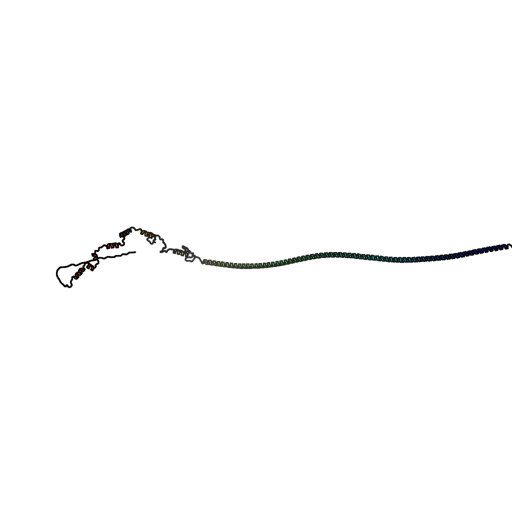TOM 1202 C C . ALA A 1 191 ? 30.537 -4.269 -21.666 1.00 96.31 191 ALA A C 1
ATOM 1204 O O . ALA A 1 191 ? 31.593 -4.041 -22.254 1.00 96.31 191 ALA A O 1
ATOM 1205 N N . ALA A 1 192 ? 29.765 -5.314 -21.990 1.00 97.19 192 ALA A N 1
ATOM 1206 C CA . ALA A 1 192 ? 30.109 -6.272 -23.045 1.00 97.19 192 ALA A CA 1
ATOM 1207 C C . ALA A 1 192 ? 30.156 -5.625 -24.446 1.00 97.19 192 ALA A C 1
ATOM 1209 O O . ALA A 1 192 ? 31.087 -5.870 -25.219 1.00 97.19 192 ALA A O 1
ATOM 1210 N N . ALA A 1 193 ? 29.200 -4.742 -24.759 1.00 97.50 193 ALA A N 1
ATOM 1211 C CA . ALA A 1 193 ? 29.217 -3.954 -25.991 1.00 97.50 193 ALA A CA 1
ATOM 1212 C C . ALA A 1 193 ? 30.448 -3.029 -26.059 1.00 97.50 193 ALA A C 1
ATOM 1214 O O . ALA A 1 193 ? 31.121 -2.966 -27.087 1.00 97.50 193 ALA A O 1
ATOM 1215 N N . SER A 1 194 ? 30.797 -2.382 -24.942 1.00 97.00 194 SER A N 1
ATOM 1216 C CA . SER A 1 194 ? 31.977 -1.508 -24.840 1.00 97.00 194 SER A CA 1
ATOM 1217 C C . SER A 1 194 ? 33.291 -2.275 -25.042 1.00 97.00 194 SER A C 1
ATOM 1219 O O . SER A 1 194 ? 34.173 -1.808 -25.760 1.00 97.00 194 SER A O 1
ATOM 1221 N N . ALA A 1 195 ? 33.411 -3.483 -24.479 1.00 97.38 195 ALA A N 1
ATOM 1222 C CA . ALA A 1 195 ? 34.558 -4.364 -24.706 1.00 97.38 195 ALA A CA 1
ATOM 1223 C C . ALA A 1 195 ? 34.669 -4.805 -26.180 1.00 97.38 195 ALA A C 1
ATOM 1225 O O . ALA A 1 195 ? 35.764 -4.835 -26.744 1.00 97.38 195 ALA A O 1
ATOM 1226 N N . THR A 1 196 ? 33.532 -5.078 -26.828 1.00 97.44 196 THR A N 1
ATOM 1227 C CA . THR A 1 196 ? 33.474 -5.435 -28.256 1.00 97.44 196 THR A CA 1
ATOM 1228 C C . THR A 1 196 ? 33.925 -4.267 -29.141 1.00 97.44 196 THR A C 1
ATOM 1230 O O . THR A 1 196 ? 34.756 -4.457 -30.034 1.00 97.44 196 THR A O 1
ATOM 1233 N N . ALA A 1 197 ? 33.467 -3.045 -28.848 1.00 95.62 197 ALA A N 1
ATOM 1234 C CA . ALA A 1 197 ? 33.919 -1.833 -29.532 1.00 95.62 197 ALA A CA 1
ATOM 1235 C C . ALA A 1 197 ? 35.434 -1.619 -29.365 1.00 95.62 197 ALA A C 1
ATOM 1237 O O . ALA A 1 197 ? 36.138 -1.440 -30.356 1.00 95.62 197 ALA A O 1
ATOM 1238 N N . ALA A 1 198 ? 35.962 -1.750 -28.142 1.00 95.25 198 ALA A N 1
ATOM 1239 C CA . ALA A 1 198 ? 37.396 -1.626 -27.874 1.00 95.25 198 ALA A CA 1
ATOM 1240 C C . ALA A 1 198 ? 38.242 -2.660 -28.646 1.00 95.25 198 ALA A C 1
ATOM 1242 O O . ALA A 1 198 ? 39.273 -2.305 -29.216 1.00 95.25 198 ALA A O 1
ATOM 1243 N N . SER A 1 199 ? 37.796 -3.922 -28.726 1.00 97.44 199 SER A N 1
ATOM 1244 C CA . SER A 1 199 ? 38.485 -4.957 -29.517 1.00 97.44 199 SER A CA 1
ATOM 1245 C C . SER A 1 199 ? 38.456 -4.679 -31.029 1.00 97.44 199 SER A C 1
ATOM 1247 O O . SER A 1 199 ? 39.429 -4.959 -31.735 1.00 97.44 199 SER A O 1
ATOM 1249 N N . SER A 1 200 ? 37.377 -4.058 -31.515 1.00 97.81 200 SER A N 1
ATOM 1250 C CA . SER A 1 200 ? 37.235 -3.649 -32.916 1.00 97.81 200 SER A CA 1
ATOM 1251 C C . SER A 1 200 ? 38.208 -2.513 -33.243 1.00 97.81 200 SER A C 1
ATOM 1253 O O . SER A 1 200 ? 39.016 -2.651 -34.158 1.00 97.81 200 SER A O 1
ATOM 1255 N N . SER A 1 201 ? 38.240 -1.453 -32.428 1.00 96.44 201 SER A N 1
ATOM 1256 C CA . SER A 1 201 ? 39.178 -0.334 -32.603 1.00 96.44 201 SER A CA 1
ATOM 1257 C C . SER A 1 201 ? 40.648 -0.756 -32.475 1.00 96.44 201 SER A C 1
ATOM 1259 O O . SER A 1 201 ? 41.496 -0.256 -33.212 1.00 96.44 201 SER A O 1
ATOM 1261 N N . ALA A 1 202 ? 40.970 -1.711 -31.594 1.00 96.62 202 ALA A N 1
ATOM 1262 C CA . ALA A 1 202 ? 42.315 -2.287 -31.515 1.00 96.62 202 ALA A CA 1
ATOM 1263 C C . ALA A 1 202 ? 42.709 -3.023 -32.813 1.00 96.62 202 ALA A C 1
ATOM 1265 O O . ALA A 1 202 ? 43.848 -2.914 -33.270 1.00 96.62 202 ALA A O 1
ATOM 1266 N N . SER A 1 203 ? 41.757 -3.721 -33.439 1.00 97.12 203 SER A N 1
ATOM 1267 C CA . SER A 1 203 ? 41.961 -4.404 -34.722 1.00 97.12 203 SER A CA 1
ATOM 1268 C C . SER A 1 203 ? 42.151 -3.406 -35.874 1.00 97.12 203 SER A C 1
ATOM 1270 O O . SER A 1 203 ? 43.058 -3.566 -36.689 1.00 97.12 203 SER A O 1
ATOM 1272 N N . GLU A 1 204 ? 41.361 -2.328 -35.916 1.00 97.06 204 GLU A N 1
ATOM 1273 C CA . GLU A 1 204 ? 41.515 -1.245 -36.901 1.00 97.06 204 GLU A CA 1
ATOM 1274 C C . GLU A 1 204 ? 42.866 -0.526 -36.780 1.00 97.06 204 GLU A C 1
ATOM 1276 O O . GLU A 1 204 ? 43.506 -0.249 -37.799 1.00 97.06 204 GLU A O 1
ATOM 1281 N N . ALA A 1 205 ? 43.329 -0.277 -35.550 1.00 95.56 205 ALA A N 1
ATOM 1282 C CA . ALA A 1 205 ? 44.644 0.298 -35.279 1.00 95.56 205 ALA A CA 1
ATOM 1283 C C . ALA A 1 205 ? 45.782 -0.630 -35.742 1.00 95.56 205 ALA A C 1
ATOM 1285 O O . ALA A 1 205 ? 46.728 -0.169 -36.382 1.00 95.56 205 ALA A O 1
ATOM 1286 N N . SER A 1 206 ? 45.665 -1.942 -35.498 1.00 96.50 206 SER A N 1
ATOM 1287 C CA . SER A 1 206 ? 46.620 -2.939 -36.003 1.00 96.50 206 SER A CA 1
ATOM 1288 C C . SER A 1 206 ? 46.670 -2.967 -37.536 1.00 96.50 206 SER A C 1
ATOM 1290 O O . SER A 1 206 ? 47.751 -3.061 -38.118 1.00 96.50 206 SER A O 1
ATOM 1292 N N . ASN A 1 207 ? 45.519 -2.839 -38.202 1.00 96.25 207 ASN A N 1
ATOM 1293 C CA . ASN A 1 207 ? 45.445 -2.773 -39.663 1.00 96.25 207 ASN A CA 1
ATOM 1294 C C . ASN A 1 207 ? 46.080 -1.482 -40.213 1.00 96.25 207 ASN A C 1
ATOM 1296 O O . ASN A 1 207 ? 46.785 -1.530 -41.221 1.00 96.25 207 ASN A O 1
ATOM 1300 N N . HIS A 1 208 ? 45.889 -0.341 -39.540 1.00 95.81 208 HIS A N 1
ATOM 1301 C CA . HIS A 1 208 ? 46.545 0.922 -39.906 1.00 95.81 208 HIS A CA 1
ATOM 1302 C C . HIS A 1 208 ? 48.069 0.855 -39.752 1.00 95.81 208 HIS A C 1
ATOM 1304 O O . HIS A 1 208 ? 48.784 1.350 -40.623 1.00 95.81 208 HIS A O 1
ATOM 1310 N N . ALA A 1 209 ? 48.578 0.208 -38.697 1.00 95.81 209 ALA A N 1
ATOM 1311 C CA . ALA A 1 209 ? 50.014 -0.011 -38.524 1.00 95.81 209 ALA A CA 1
ATOM 1312 C C . ALA A 1 209 ? 50.601 -0.840 -39.685 1.00 95.81 209 ALA A C 1
ATOM 1314 O O . ALA A 1 209 ? 51.534 -0.393 -40.349 1.00 95.81 209 ALA A O 1
ATOM 1315 N N . ALA A 1 210 ? 49.980 -1.975 -40.025 1.00 95.69 210 ALA A N 1
ATOM 1316 C CA . ALA A 1 210 ? 50.417 -2.814 -41.145 1.00 95.69 210 ALA A CA 1
ATOM 1317 C C . ALA A 1 210 ? 50.352 -2.090 -42.511 1.00 95.69 210 ALA A C 1
ATOM 1319 O O . ALA A 1 210 ? 51.234 -2.258 -43.361 1.00 95.69 210 ALA A O 1
ATOM 1320 N N . ALA A 1 211 ? 49.336 -1.247 -42.730 1.00 95.19 211 ALA A N 1
ATOM 1321 C CA . ALA A 1 211 ? 49.235 -0.406 -43.923 1.00 95.19 211 ALA A CA 1
ATOM 1322 C C . ALA A 1 211 ? 50.330 0.680 -43.972 1.00 95.19 211 ALA A C 1
ATOM 1324 O O . ALA A 1 211 ? 50.865 0.969 -45.047 1.00 95.19 211 ALA A O 1
ATOM 1325 N N . SER A 1 212 ? 50.708 1.245 -42.821 1.00 95.56 212 SER A N 1
ATOM 1326 C CA . SER A 1 212 ? 51.826 2.186 -42.691 1.00 95.56 212 SER A CA 1
ATOM 1327 C C . SER A 1 212 ? 53.165 1.521 -43.030 1.00 95.56 212 SER A C 1
ATOM 1329 O O . SER A 1 212 ? 53.907 2.044 -43.862 1.00 95.56 212 SER A O 1
ATOM 1331 N N . ASP A 1 213 ? 53.445 0.335 -42.483 1.00 96.50 213 ASP A N 1
ATOM 1332 C CA . ASP A 1 213 ? 54.676 -0.424 -42.768 1.00 96.50 213 ASP A CA 1
ATOM 1333 C C . ASP A 1 213 ? 54.781 -0.820 -44.251 1.00 96.50 213 ASP A C 1
ATOM 1335 O O . ASP A 1 213 ? 55.846 -0.723 -44.875 1.00 96.50 213 ASP A O 1
ATOM 1339 N N . THR A 1 214 ? 53.649 -1.194 -44.856 1.00 96.69 214 THR A N 1
ATOM 1340 C CA . THR A 1 214 ? 53.547 -1.453 -46.301 1.00 96.69 214 THR A CA 1
ATOM 1341 C C . THR A 1 214 ? 53.856 -0.190 -47.110 1.00 96.69 214 THR A C 1
ATOM 1343 O O . THR A 1 214 ? 54.636 -0.232 -48.063 1.00 96.69 214 THR A O 1
ATOM 1346 N N . SER A 1 215 ? 53.302 0.957 -46.708 1.00 95.25 215 SER A N 1
ATOM 1347 C CA . SER A 1 215 ? 53.519 2.248 -47.375 1.00 95.25 215 SER A CA 1
ATOM 1348 C C . SER A 1 215 ? 54.977 2.710 -47.278 1.00 95.25 215 SER A C 1
ATOM 1350 O O . SER A 1 215 ? 55.551 3.153 -48.274 1.00 95.25 215 SER A O 1
ATOM 1352 N N . ALA A 1 216 ? 55.614 2.538 -46.115 1.00 96.38 216 ALA A N 1
ATOM 1353 C CA . ALA A 1 216 ? 57.037 2.811 -45.919 1.00 96.38 216 ALA A CA 1
ATOM 1354 C C . ALA A 1 216 ? 57.920 1.908 -46.803 1.00 96.38 216 ALA A C 1
ATOM 1356 O O . ALA A 1 216 ? 58.864 2.382 -47.439 1.00 96.38 216 ALA A O 1
ATOM 1357 N N . SER A 1 217 ? 57.567 0.624 -46.917 1.00 96.50 217 SER A N 1
ATOM 1358 C CA . SER A 1 217 ? 58.264 -0.339 -47.780 1.00 96.50 217 SER A CA 1
ATOM 1359 C C . SER A 1 217 ? 58.167 0.026 -49.267 1.00 96.50 217 SER A C 1
ATOM 1361 O O . SER A 1 217 ? 59.152 -0.088 -49.999 1.00 96.50 217 SER A O 1
ATOM 1363 N N . LEU A 1 218 ? 57.005 0.508 -49.724 1.00 96.56 218 LEU A N 1
ATOM 1364 C CA . LEU A 1 218 ? 56.811 1.005 -51.091 1.00 96.56 218 LEU A CA 1
ATOM 1365 C C . LEU A 1 218 ? 57.585 2.309 -51.346 1.00 96.56 218 LEU A C 1
ATOM 1367 O O . LEU A 1 218 ? 58.193 2.464 -52.406 1.00 96.56 218 LEU A O 1
ATOM 1371 N N . ALA A 1 219 ? 57.633 3.223 -50.373 1.00 95.38 219 ALA A N 1
ATOM 1372 C CA . ALA A 1 219 ? 58.426 4.448 -50.470 1.00 95.38 219 ALA A CA 1
ATOM 1373 C C . ALA A 1 219 ? 59.936 4.156 -50.588 1.00 95.38 219 ALA A C 1
ATOM 1375 O O . ALA A 1 219 ? 60.618 4.754 -51.423 1.00 95.38 219 ALA A O 1
ATOM 1376 N N . ALA A 1 220 ? 60.455 3.185 -49.827 1.00 95.25 220 ALA A N 1
ATOM 1377 C CA . ALA A 1 220 ? 61.849 2.744 -49.916 1.00 95.25 220 ALA A CA 1
ATOM 1378 C C . ALA A 1 220 ? 62.188 2.112 -51.284 1.00 95.25 220 ALA A C 1
ATOM 1380 O O . ALA A 1 220 ? 63.237 2.406 -51.869 1.00 95.25 220 ALA A O 1
ATOM 1381 N N . GLN A 1 221 ? 61.279 1.298 -51.837 1.00 95.88 221 GLN A N 1
ATOM 1382 C CA . GLN A 1 221 ? 61.409 0.756 -53.196 1.00 95.88 221 GLN A CA 1
ATOM 1383 C C . GLN A 1 221 ? 61.400 1.867 -54.255 1.00 95.88 221 GLN A C 1
ATOM 1385 O O . GLN A 1 221 ? 62.250 1.865 -55.144 1.00 95.88 221 GLN A O 1
ATOM 1390 N N . SER A 1 222 ? 60.498 2.846 -54.133 1.00 96.06 222 SER A N 1
ATOM 1391 C CA . SER A 1 222 ? 60.419 4.001 -55.037 1.00 96.06 222 SER A CA 1
ATOM 1392 C C . SER A 1 222 ? 61.700 4.843 -55.012 1.00 96.06 222 SER A C 1
ATOM 1394 O O . SER A 1 222 ? 62.241 5.172 -56.065 1.00 96.06 222 SER A O 1
ATOM 1396 N N . SER A 1 223 ? 62.258 5.103 -53.823 1.00 95.75 223 SER A N 1
ATOM 1397 C CA . SER A 1 223 ? 63.552 5.785 -53.660 1.00 95.75 223 SER A CA 1
ATOM 1398 C C . SER A 1 223 ? 64.694 5.025 -54.352 1.00 95.75 223 SER A C 1
ATOM 1400 O O . SER A 1 223 ? 65.461 5.601 -55.124 1.00 95.75 223 SER A O 1
ATOM 1402 N N . THR A 1 224 ? 64.751 3.701 -54.167 1.00 96.31 224 THR A N 1
ATOM 1403 C CA . THR A 1 224 ? 65.744 2.830 -54.822 1.00 96.31 224 THR A CA 1
ATOM 1404 C C . THR A 1 224 ? 65.596 2.846 -56.350 1.00 96.31 224 THR A C 1
ATOM 1406 O O . THR A 1 224 ? 66.586 2.957 -57.077 1.00 96.31 224 THR A O 1
ATOM 1409 N N . ALA A 1 225 ? 64.361 2.784 -56.855 1.00 94.31 225 ALA A N 1
ATOM 1410 C CA . ALA A 1 225 ? 64.065 2.842 -58.284 1.00 94.31 225 ALA A CA 1
ATOM 1411 C C . ALA A 1 225 ? 64.422 4.206 -58.901 1.00 94.31 225 ALA A C 1
ATOM 1413 O O . ALA A 1 225 ? 64.986 4.243 -59.996 1.00 94.31 225 ALA A O 1
ATOM 1414 N N . ALA A 1 226 ? 64.151 5.306 -58.191 1.00 94.00 226 ALA A N 1
ATOM 1415 C CA . ALA A 1 226 ? 64.519 6.660 -58.594 1.00 94.00 226 ALA A CA 1
ATOM 1416 C C . ALA A 1 226 ? 66.044 6.846 -58.642 1.00 94.00 226 ALA A C 1
ATOM 1418 O O . ALA A 1 226 ? 66.558 7.359 -59.634 1.00 94.00 226 ALA A O 1
ATOM 1419 N N . GLY A 1 227 ? 66.778 6.350 -57.638 1.00 95.69 227 GLY A N 1
ATOM 1420 C CA . GLY A 1 227 ? 68.245 6.336 -57.647 1.00 95.69 227 GLY A CA 1
ATOM 1421 C C . GLY A 1 227 ? 68.805 5.577 -58.854 1.00 95.69 227 GLY A C 1
ATOM 1422 O O . GLY A 1 227 ? 69.606 6.119 -59.613 1.00 95.69 227 GLY A O 1
ATOM 1423 N N . ALA A 1 228 ? 68.301 4.367 -59.117 1.00 94.69 228 ALA A N 1
ATOM 1424 C CA . ALA A 1 228 ? 68.697 3.592 -60.293 1.00 94.69 228 ALA A CA 1
ATOM 1425 C C . ALA A 1 228 ? 68.313 4.270 -61.626 1.00 94.69 228 ALA A C 1
ATOM 1427 O O . ALA A 1 228 ? 68.999 4.093 -62.633 1.00 94.69 228 ALA A O 1
ATOM 1428 N N . ALA A 1 229 ? 67.212 5.027 -61.675 1.00 94.06 229 ALA A N 1
ATOM 1429 C CA . ALA A 1 229 ? 66.831 5.813 -62.849 1.00 94.06 229 ALA A CA 1
ATOM 1430 C C . ALA A 1 229 ? 67.785 6.995 -63.082 1.00 94.06 229 ALA A C 1
ATOM 1432 O O . ALA A 1 229 ? 68.199 7.203 -64.221 1.00 94.06 229 ALA A O 1
ATOM 1433 N N . ALA A 1 230 ? 68.189 7.697 -62.019 1.00 94.75 230 ALA A N 1
ATOM 1434 C CA . ALA A 1 230 ? 69.175 8.771 -62.089 1.00 94.75 230 ALA A CA 1
ATOM 1435 C C . ALA A 1 230 ? 70.528 8.264 -62.616 1.00 94.75 230 ALA A C 1
ATOM 1437 O O . ALA A 1 230 ? 71.044 8.833 -63.573 1.00 94.75 230 ALA A O 1
ATOM 1438 N N . THR A 1 231 ? 71.045 7.141 -62.097 1.00 95.12 231 THR A N 1
ATOM 1439 C CA . THR A 1 231 ? 72.289 6.529 -62.605 1.00 95.12 231 THR A CA 1
ATOM 1440 C C . THR A 1 231 ? 72.193 6.192 -64.096 1.00 95.12 231 THR A C 1
ATOM 1442 O O . THR A 1 231 ? 73.070 6.572 -64.864 1.00 95.12 231 THR A O 1
ATOM 1445 N N . ARG A 1 232 ? 71.096 5.561 -64.549 1.00 95.06 232 ARG A N 1
ATO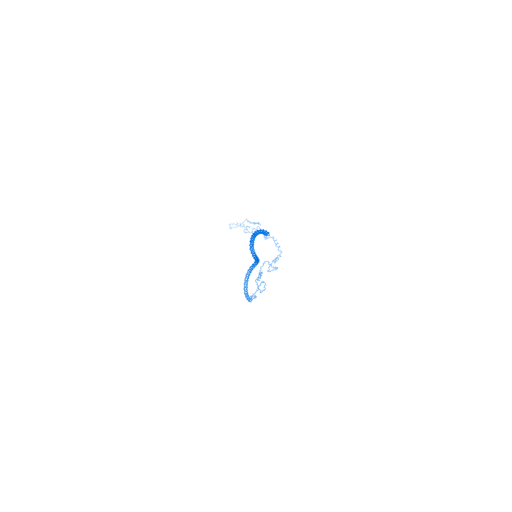M 1446 C CA . ARG A 1 232 ? 70.905 5.262 -65.984 1.00 95.06 232 ARG A CA 1
ATOM 1447 C C . ARG A 1 232 ? 70.830 6.519 -66.852 1.00 95.06 232 ARG A C 1
ATOM 1449 O O . ARG A 1 232 ? 71.281 6.478 -67.992 1.00 95.06 232 ARG A O 1
ATOM 1456 N N . ALA A 1 233 ? 70.240 7.604 -66.350 1.00 93.25 233 ALA A N 1
ATOM 1457 C CA . ALA A 1 233 ? 70.188 8.876 -67.066 1.00 93.25 233 ALA A CA 1
ATOM 1458 C C . ALA A 1 233 ? 71.582 9.516 -67.170 1.00 93.25 233 ALA A C 1
ATOM 1460 O O . ALA A 1 233 ? 71.944 10.011 -68.233 1.00 93.25 233 ALA A O 1
ATOM 1461 N N . GLU A 1 234 ? 72.384 9.442 -66.107 1.00 94.38 234 GLU A N 1
ATOM 1462 C CA . GLU A 1 234 ? 73.766 9.925 -66.091 1.00 94.38 234 GLU A CA 1
ATOM 1463 C C . GLU A 1 234 ? 74.673 9.111 -67.034 1.00 94.38 234 GLU A C 1
ATOM 1465 O O . GLU A 1 234 ? 75.477 9.683 -67.766 1.00 94.38 234 GLU A O 1
ATOM 1470 N N . ASP A 1 235 ? 74.513 7.785 -67.074 1.00 94.38 235 ASP A N 1
ATOM 1471 C CA . ASP A 1 235 ? 75.212 6.903 -68.021 1.00 94.38 235 ASP A CA 1
ATOM 1472 C C . ASP A 1 235 ? 74.782 7.160 -69.475 1.00 94.38 235 ASP A C 1
ATOM 1474 O O . ASP A 1 235 ? 75.606 7.123 -70.391 1.00 94.38 235 ASP A O 1
ATOM 1478 N N . ALA A 1 236 ? 73.492 7.424 -69.708 1.00 92.50 236 ALA A N 1
ATOM 1479 C CA . ALA A 1 236 ? 72.971 7.761 -71.031 1.00 92.50 236 ALA A CA 1
ATOM 1480 C C . ALA A 1 236 ? 73.460 9.136 -71.514 1.00 92.50 236 ALA A C 1
ATOM 1482 O O . ALA A 1 236 ? 73.760 9.279 -72.697 1.00 92.50 236 ALA A O 1
ATOM 1483 N N . ALA A 1 237 ? 73.582 10.116 -70.612 1.00 91.50 237 ALA A N 1
ATOM 1484 C CA . ALA A 1 237 ? 74.145 11.429 -70.914 1.00 91.50 237 ALA A CA 1
ATOM 1485 C C . ALA A 1 237 ? 75.623 11.323 -71.320 1.00 91.50 237 ALA A C 1
ATOM 1487 O O . ALA A 1 237 ? 75.969 11.783 -72.404 1.00 91.50 237 ALA A O 1
ATOM 1488 N N . LYS A 1 238 ? 76.457 10.614 -70.539 1.00 92.81 238 LYS A N 1
ATOM 1489 C CA . LYS A 1 238 ? 77.868 10.366 -70.902 1.00 92.81 238 LYS A CA 1
ATOM 1490 C C . LYS A 1 238 ? 77.997 9.703 -72.277 1.00 92.81 238 LYS A C 1
ATOM 1492 O O . LYS A 1 238 ? 78.731 10.187 -73.124 1.00 92.81 238 LYS A O 1
ATOM 1497 N N . ARG A 1 239 ? 77.195 8.665 -72.555 1.00 91.19 239 ARG A N 1
ATOM 1498 C CA . ARG A 1 239 ? 77.167 8.021 -73.884 1.00 91.19 239 ARG A CA 1
ATOM 1499 C C . ARG A 1 239 ? 76.755 8.967 -75.014 1.00 91.19 239 ARG A C 1
ATOM 1501 O O . ARG A 1 239 ? 77.191 8.771 -76.143 1.00 91.19 239 ARG A O 1
ATOM 1508 N N . ALA A 1 240 ? 75.880 9.935 -74.751 1.00 87.75 240 ALA A N 1
ATOM 1509 C CA . ALA A 1 240 ? 75.481 10.922 -75.749 1.00 87.75 240 ALA A CA 1
ATOM 1510 C C . ALA A 1 240 ? 76.605 11.935 -76.021 1.00 87.75 240 ALA A C 1
ATOM 1512 O O . ALA A 1 240 ? 76.819 12.284 -77.179 1.00 87.75 240 ALA A O 1
ATOM 1513 N N . GLU A 1 241 ? 77.347 12.345 -74.987 1.00 86.06 241 GLU A N 1
ATOM 1514 C CA . GLU A 1 241 ? 78.566 13.157 -75.113 1.00 86.06 241 GLU A CA 1
ATOM 1515 C C . GLU A 1 241 ? 79.653 12.401 -75.902 1.00 86.06 241 GLU A C 1
ATOM 1517 O O . GLU A 1 241 ? 80.147 12.929 -76.898 1.00 86.06 241 GLU A O 1
ATOM 1522 N N . ASP A 1 242 ? 79.928 11.135 -75.556 1.00 86.88 242 ASP A N 1
ATOM 1523 C CA . ASP A 1 242 ? 80.877 10.264 -76.273 1.00 86.88 242 ASP A CA 1
ATOM 1524 C C . ASP A 1 242 ? 80.529 10.134 -77.772 1.00 86.88 242 ASP A C 1
ATOM 1526 O O . ASP A 1 242 ? 81.399 10.188 -78.642 1.00 86.88 242 ASP A O 1
ATOM 1530 N N . ILE A 1 243 ? 79.242 9.956 -78.102 1.00 86.12 243 ILE A N 1
ATOM 1531 C CA . ILE A 1 243 ? 78.777 9.849 -79.495 1.00 86.12 243 ILE A CA 1
ATOM 1532 C C . ILE A 1 243 ? 78.891 11.195 -80.223 1.00 86.12 243 ILE A C 1
ATOM 1534 O O . ILE A 1 243 ? 79.249 11.213 -81.401 1.00 86.12 243 ILE A O 1
ATOM 1538 N N . ALA A 1 244 ? 78.586 12.310 -79.556 1.00 81.38 244 ALA A N 1
ATOM 1539 C CA . ALA A 1 244 ? 78.663 13.639 -80.157 1.00 81.38 244 ALA A CA 1
ATOM 1540 C C . ALA A 1 244 ? 80.107 14.035 -80.513 1.00 81.38 244 ALA A C 1
ATOM 1542 O O . ALA A 1 244 ? 80.319 14.611 -81.577 1.00 81.38 244 ALA A O 1
ATOM 1543 N N . ASP A 1 245 ? 81.088 13.675 -79.679 1.00 79.50 245 ASP A N 1
ATOM 1544 C CA . ASP A 1 245 ? 82.515 13.898 -79.954 1.00 79.50 245 ASP A CA 1
ATOM 1545 C C . ASP A 1 245 ? 82.990 13.097 -81.185 1.00 79.50 245 ASP A C 1
ATOM 1547 O O . ASP A 1 245 ? 83.613 13.634 -82.106 1.00 79.50 245 ASP A O 1
ATOM 1551 N N . VAL A 1 246 ? 82.592 11.819 -81.272 1.00 77.44 246 VAL A N 1
ATOM 1552 C CA . VAL A 1 246 ? 82.923 10.937 -82.406 1.00 77.44 246 VAL A CA 1
ATOM 1553 C C . VAL A 1 246 ? 82.255 11.382 -83.718 1.00 77.44 246 VAL A C 1
ATOM 1555 O O . VAL A 1 246 ? 82.843 11.215 -84.790 1.00 77.44 246 VAL A O 1
ATOM 1558 N N . ILE A 1 247 ? 81.048 11.957 -83.673 1.00 73.25 247 ILE A N 1
ATOM 1559 C CA . ILE A 1 247 ? 80.329 12.462 -84.857 1.00 73.25 247 ILE A CA 1
ATOM 1560 C C . ILE A 1 247 ? 80.572 13.971 -85.020 1.00 73.25 247 ILE A C 1
ATOM 1562 O O . ILE A 1 247 ? 79.656 14.790 -84.942 1.00 73.25 247 ILE A O 1
ATOM 1566 N N . SER A 1 248 ? 81.818 14.338 -85.326 1.00 68.00 248 SER A N 1
ATOM 1567 C CA . SER A 1 248 ? 82.149 15.684 -85.811 1.00 68.00 248 SER A CA 1
ATOM 1568 C C . SER A 1 248 ? 81.418 15.972 -87.136 1.00 68.00 248 SER A C 1
ATOM 1570 O O . SER A 1 248 ? 81.816 15.505 -88.204 1.00 68.00 248 SER A O 1
ATOM 1572 N N . LEU A 1 249 ? 80.311 16.720 -87.062 1.00 70.56 249 LEU A N 1
ATOM 1573 C CA . LEU A 1 249 ? 79.474 17.102 -88.205 1.00 70.56 249 LEU A CA 1
ATOM 1574 C C . LEU A 1 249 ? 80.098 18.270 -88.977 1.00 70.56 249 LEU A C 1
ATOM 1576 O O . LEU A 1 249 ? 79.764 19.432 -88.759 1.00 70.56 249 LEU A O 1
ATOM 1580 N N . GLU A 1 250 ? 81.006 17.947 -89.890 1.00 77.00 250 GLU A N 1
ATOM 1581 C CA . GLU A 1 250 ? 81.596 18.906 -90.827 1.00 77.00 250 GLU A CA 1
ATOM 1582 C C . GLU A 1 250 ? 80.758 19.010 -92.118 1.00 77.00 250 GLU A C 1
ATOM 1584 O O . GLU A 1 250 ? 80.114 18.042 -92.539 1.00 77.00 250 GLU A O 1
ATOM 1589 N N . ASP A 1 251 ? 80.776 20.177 -92.768 1.00 80.69 251 ASP A N 1
ATOM 1590 C CA . ASP A 1 251 ? 80.148 20.368 -94.082 1.00 80.69 251 ASP A CA 1
ATOM 1591 C C . ASP A 1 251 ? 80.849 19.513 -95.153 1.00 80.69 251 ASP A C 1
ATOM 1593 O O . ASP A 1 251 ? 82.067 19.305 -95.120 1.00 80.69 251 ASP A O 1
ATOM 1597 N N . ALA A 1 252 ? 80.087 18.995 -96.120 1.00 83.25 252 ALA A N 1
ATOM 1598 C CA . ALA A 1 252 ? 80.668 18.192 -97.193 1.00 83.25 252 ALA A CA 1
ATOM 1599 C C . ALA A 1 252 ? 81.477 19.057 -98.168 1.00 83.25 252 ALA A C 1
ATOM 1601 O O . ALA A 1 252 ? 81.098 20.175 -98.510 1.00 83.25 252 ALA A O 1
ATOM 1602 N N . SER A 1 253 ? 82.552 18.483 -98.699 1.00 82.56 253 SER A N 1
ATOM 1603 C CA . SER A 1 253 ? 83.321 19.046 -99.805 1.00 82.56 253 SER A CA 1
ATOM 1604 C C . SER A 1 253 ? 83.483 18.013 -100.921 1.00 82.56 253 SER A C 1
ATOM 1606 O O . SER A 1 253 ? 83.167 16.833 -100.760 1.00 82.56 253 SER A O 1
ATOM 1608 N N . LEU A 1 254 ? 84.053 18.429 -102.053 1.00 82.19 254 LEU A N 1
ATOM 1609 C CA . LEU A 1 254 ? 84.381 17.521 -103.160 1.00 82.19 254 LEU A CA 1
ATOM 1610 C C . LEU A 1 254 ? 85.402 16.427 -102.778 1.00 82.19 254 LEU A C 1
ATOM 1612 O O . LEU A 1 254 ? 85.556 15.452 -103.510 1.00 82.19 254 LEU A O 1
ATOM 1616 N N . THR A 1 255 ? 86.101 16.573 -101.646 1.00 83.50 255 THR A N 1
ATOM 1617 C CA . THR A 1 255 ? 87.136 15.640 -101.166 1.00 83.50 255 THR A CA 1
ATOM 1618 C C . THR A 1 255 ? 86.841 15.036 -99.791 1.00 83.50 255 THR A C 1
ATOM 1620 O O . THR A 1 255 ? 87.528 14.096 -99.386 1.00 83.50 255 THR A O 1
ATOM 1623 N N . LYS A 1 256 ? 85.823 15.526 -99.071 1.00 83.38 256 LYS A N 1
ATOM 1624 C CA . LYS A 1 256 ? 85.477 15.095 -97.712 1.00 83.38 256 LYS A CA 1
ATOM 1625 C C . LYS A 1 256 ? 83.968 14.905 -97.572 1.00 83.38 256 LYS A C 1
ATOM 1627 O O . LYS A 1 256 ? 83.184 15.790 -97.898 1.00 83.38 256 LYS A O 1
ATOM 1632 N N . LYS A 1 257 ? 83.553 13.740 -97.066 1.00 79.19 257 LYS A N 1
ATOM 1633 C CA . LYS A 1 257 ? 82.144 13.483 -96.732 1.00 79.19 257 LYS A CA 1
ATOM 1634 C C . LYS A 1 257 ? 81.733 14.357 -95.546 1.00 79.19 257 LYS A C 1
ATOM 1636 O O . LYS A 1 257 ? 82.489 14.454 -94.586 1.00 79.19 257 LYS A O 1
ATOM 1641 N N . GLY A 1 258 ? 80.530 14.909 -95.610 1.00 85.12 258 GLY A N 1
ATOM 1642 C CA . GLY A 1 258 ? 79.950 15.765 -94.581 1.00 85.12 258 GLY A CA 1
ATOM 1643 C C . GLY A 1 258 ? 78.463 15.992 -94.846 1.00 85.12 258 GLY A C 1
ATOM 1644 O O . GLY A 1 258 ? 77.865 15.283 -95.663 1.00 85.12 258 GLY A O 1
ATOM 1645 N N . ILE A 1 259 ? 77.869 16.981 -94.185 1.00 85.50 259 ILE A N 1
ATOM 1646 C CA . ILE A 1 259 ? 76.477 17.390 -94.418 1.00 85.50 259 ILE A CA 1
ATOM 1647 C C . ILE A 1 259 ? 76.382 18.462 -95.516 1.00 85.50 259 ILE A C 1
ATOM 1649 O O . ILE A 1 259 ? 77.251 19.316 -95.634 1.00 85.50 259 ILE A O 1
ATOM 1653 N N . VAL A 1 260 ? 75.329 18.412 -96.339 1.00 88.81 260 VAL A N 1
ATOM 1654 C CA . VAL A 1 260 ? 75.012 19.420 -97.371 1.00 88.81 260 VAL A CA 1
ATOM 1655 C C . VAL A 1 260 ? 73.507 19.656 -97.399 1.00 88.81 260 VAL A C 1
ATOM 1657 O O . VAL A 1 260 ? 72.707 18.734 -97.224 1.00 88.81 260 VAL A O 1
ATOM 1660 N N . LYS A 1 261 ? 73.115 20.907 -97.641 1.00 89.56 261 LYS A N 1
ATOM 1661 C CA . LYS A 1 261 ? 71.717 21.330 -97.748 1.00 89.56 261 LYS A CA 1
ATOM 1662 C C . LYS A 1 261 ? 71.267 21.313 -99.213 1.00 89.56 261 LYS A C 1
ATOM 1664 O O . LYS A 1 261 ? 72.017 21.695 -100.107 1.00 89.56 261 LYS A O 1
ATOM 1669 N N . LEU A 1 262 ? 70.047 20.843 -99.467 1.00 92.00 262 LEU A N 1
ATOM 1670 C CA . LEU A 1 262 ? 69.520 20.671 -100.825 1.00 92.00 262 LEU A CA 1
ATOM 1671 C C . LEU A 1 262 ? 68.819 21.943 -101.333 1.00 92.00 262 LEU A C 1
ATOM 1673 O O . LEU A 1 262 ? 68.041 22.549 -100.594 1.00 92.00 262 LEU A O 1
ATOM 1677 N N . SER A 1 263 ? 69.034 22.303 -102.603 1.00 90.75 263 SER A N 1
ATOM 1678 C CA . SER A 1 263 ? 68.356 23.414 -103.294 1.00 90.75 263 SER A CA 1
ATOM 1679 C C . SER A 1 263 ? 67.496 22.911 -104.453 1.00 90.75 263 SER A C 1
ATOM 1681 O O . SER A 1 263 ? 67.904 22.029 -105.202 1.00 90.75 263 SER A O 1
ATOM 1683 N N . SER A 1 264 ? 66.293 23.471 -104.611 1.00 92.00 264 SER A N 1
ATOM 1684 C CA . SER A 1 264 ? 65.390 23.171 -105.741 1.00 92.00 264 SER A CA 1
ATOM 1685 C C . SER A 1 264 ? 65.129 24.379 -106.648 1.00 92.00 264 SER A C 1
ATOM 1687 O O . SER A 1 264 ? 64.180 24.350 -107.428 1.00 92.00 264 SER A O 1
ATOM 1689 N N . ALA A 1 265 ? 65.933 25.437 -106.521 1.00 89.25 265 ALA A N 1
ATOM 1690 C CA . ALA A 1 265 ? 65.909 26.577 -107.430 1.00 89.25 265 ALA A CA 1
ATOM 1691 C C . ALA A 1 265 ? 66.582 26.199 -108.763 1.00 89.25 265 ALA A C 1
ATOM 1693 O O . ALA A 1 265 ? 67.602 25.509 -108.769 1.00 89.25 265 ALA A O 1
ATOM 1694 N N . THR A 1 266 ? 65.991 26.619 -109.881 1.00 88.88 266 THR A N 1
ATOM 1695 C CA . THR A 1 266 ? 66.461 26.330 -111.253 1.00 88.88 266 THR A CA 1
ATOM 1696 C C . THR A 1 266 ? 67.510 27.329 -111.755 1.00 88.88 266 THR A C 1
ATOM 1698 O O . THR A 1 266 ? 68.050 27.167 -112.842 1.00 88.88 266 THR A O 1
ATOM 1701 N N . ASP A 1 267 ? 67.778 28.352 -110.950 1.00 88.56 267 ASP A N 1
ATOM 1702 C CA . ASP A 1 267 ? 68.579 29.553 -111.188 1.00 88.56 267 ASP A CA 1
ATOM 1703 C C . ASP A 1 267 ? 69.567 29.803 -110.026 1.00 88.56 267 ASP A C 1
ATOM 1705 O O . ASP A 1 267 ? 69.885 30.937 -109.684 1.00 88.56 267 ASP A O 1
ATOM 1709 N N . SER A 1 268 ? 70.012 28.737 -109.348 1.00 88.12 268 SER A N 1
ATOM 1710 C CA . SER A 1 268 ? 70.837 28.848 -108.138 1.00 88.12 268 SER A CA 1
ATOM 1711 C C . SER A 1 268 ? 72.335 28.948 -108.441 1.00 88.12 268 SER A C 1
ATOM 1713 O O . SER A 1 268 ? 72.945 27.965 -108.852 1.00 88.12 268 SER A O 1
ATOM 1715 N N . ASP A 1 269 ? 72.946 30.082 -108.096 1.00 86.12 269 ASP A N 1
ATOM 1716 C CA . ASP A 1 269 ? 74.403 30.308 -108.176 1.00 86.12 269 ASP A CA 1
ATOM 1717 C C . ASP A 1 269 ? 75.200 29.714 -106.985 1.00 86.12 269 ASP A C 1
ATOM 1719 O O . ASP A 1 269 ? 76.355 30.071 -106.753 1.00 86.12 269 ASP A O 1
ATOM 1723 N N . SER A 1 270 ? 74.591 28.864 -106.146 1.00 84.44 270 SER A N 1
ATOM 1724 C CA . SER A 1 270 ? 75.193 28.437 -104.872 1.00 84.44 270 SER A CA 1
ATOM 1725 C C . SER A 1 270 ? 75.972 27.124 -104.975 1.00 84.44 270 SER A C 1
ATOM 1727 O O . SER A 1 270 ? 75.383 26.050 -105.054 1.00 84.44 270 SER A O 1
ATOM 1729 N N . GLU A 1 271 ? 77.298 27.197 -104.845 1.00 83.62 271 GLU A N 1
ATOM 1730 C CA . GLU A 1 271 ? 78.187 26.019 -104.821 1.00 83.62 271 GLU A CA 1
ATOM 1731 C C . GLU A 1 271 ? 78.136 25.217 -103.501 1.00 83.62 271 GLU A C 1
ATOM 1733 O O . GLU A 1 271 ? 78.618 24.088 -103.439 1.00 83.62 271 GLU A O 1
ATOM 1738 N N . ALA A 1 272 ? 77.537 25.773 -102.440 1.00 82.81 272 ALA A N 1
ATOM 1739 C CA . ALA A 1 272 ? 77.413 25.130 -101.125 1.00 82.81 272 ALA A CA 1
ATOM 1740 C C . ALA A 1 272 ? 76.141 24.267 -100.971 1.00 82.81 272 ALA A C 1
ATOM 1742 O O . ALA A 1 272 ? 75.935 23.631 -99.934 1.00 82.81 272 ALA A O 1
ATOM 1743 N N . LEU A 1 273 ? 75.259 24.266 -101.976 1.00 88.50 273 LEU A N 1
ATOM 1744 C CA . LEU A 1 273 ? 73.989 23.546 -101.962 1.00 88.50 273 LEU A CA 1
ATOM 1745 C C . LEU A 1 273 ? 73.967 22.503 -103.080 1.00 88.50 273 LEU A C 1
ATOM 1747 O O . LEU A 1 273 ? 74.252 22.815 -104.232 1.00 88.50 273 LEU A O 1
ATOM 1751 N N . ALA A 1 274 ? 73.558 21.271 -102.778 1.00 88.81 274 ALA A N 1
ATOM 1752 C CA . ALA A 1 274 ? 73.352 20.278 -103.831 1.00 88.81 274 ALA A CA 1
ATOM 1753 C C . ALA A 1 274 ? 71.993 20.499 -104.515 1.00 88.81 274 ALA A C 1
ATOM 1755 O O . ALA A 1 274 ? 70.948 20.536 -103.856 1.00 88.81 274 ALA A O 1
ATOM 1756 N N . ALA A 1 275 ? 71.999 20.618 -105.844 1.00 89.44 275 ALA A N 1
ATOM 1757 C CA . ALA A 1 275 ? 70.782 20.706 -106.643 1.00 89.44 275 ALA A CA 1
ATOM 1758 C C . ALA A 1 275 ? 69.947 19.418 -106.525 1.00 89.44 275 ALA A C 1
ATOM 1760 O O . ALA A 1 275 ? 70.472 18.305 -106.600 1.00 89.44 275 ALA A O 1
ATOM 1761 N N . THR A 1 276 ? 68.631 19.549 -106.356 1.00 91.81 276 THR A N 1
ATOM 1762 C CA . THR A 1 276 ? 67.724 18.396 -106.337 1.00 91.81 276 THR A CA 1
ATOM 1763 C C . THR A 1 276 ? 67.417 17.894 -107.750 1.00 91.81 276 THR A C 1
ATOM 1765 O O . THR A 1 276 ? 67.415 18.681 -108.703 1.00 91.81 276 THR A O 1
ATOM 1768 N N . PRO A 1 277 ? 67.014 16.616 -107.902 1.00 90.50 277 PRO A N 1
ATOM 1769 C CA . PRO A 1 277 ? 66.474 16.107 -109.162 1.00 90.50 277 PRO A CA 1
ATOM 1770 C C . PRO A 1 277 ? 65.314 16.947 -109.716 1.00 90.50 277 PRO A C 1
ATOM 1772 O O . PRO A 1 277 ? 65.146 17.011 -110.926 1.00 90.50 277 PRO A O 1
ATOM 1775 N N . LYS A 1 278 ? 64.546 17.639 -108.856 1.00 89.94 278 LYS A N 1
ATOM 1776 C CA . LYS A 1 278 ? 63.472 18.549 -109.280 1.00 89.94 278 LYS A CA 1
ATOM 1777 C C . LYS A 1 278 ? 64.006 19.774 -110.031 1.00 89.94 278 LYS A C 1
ATOM 1779 O O . LYS A 1 278 ? 63.439 20.120 -111.061 1.00 89.94 278 LYS A O 1
ATOM 1784 N N . ALA A 1 279 ? 65.071 20.415 -109.538 1.00 91.62 279 ALA A N 1
ATOM 1785 C CA . ALA A 1 279 ? 65.691 21.545 -110.236 1.00 91.62 279 ALA A CA 1
ATOM 1786 C C . ALA A 1 279 ? 66.276 21.103 -111.584 1.00 91.62 279 ALA A C 1
ATOM 1788 O O . ALA A 1 279 ? 66.008 21.726 -112.607 1.00 91.62 279 ALA A O 1
ATOM 1789 N N . VAL A 1 280 ? 67.002 19.980 -111.595 1.00 91.12 280 VAL A N 1
ATOM 1790 C CA . VAL A 1 280 ? 67.593 19.420 -112.821 1.00 91.12 280 VAL A CA 1
ATOM 1791 C C . VAL A 1 280 ? 66.512 19.063 -113.849 1.00 91.12 280 VAL A C 1
ATOM 1793 O O . VAL A 1 280 ? 66.650 19.410 -115.018 1.00 91.12 280 VAL A O 1
ATOM 1796 N N . HIS A 1 281 ? 65.417 18.423 -113.428 1.00 91.25 281 HIS A N 1
ATOM 1797 C CA . HIS A 1 281 ? 64.318 18.048 -114.322 1.00 91.25 281 HIS A CA 1
ATOM 1798 C C . HIS A 1 281 ? 63.608 19.273 -114.911 1.00 91.25 281 HIS A C 1
ATOM 1800 O O . HIS A 1 281 ? 63.405 19.317 -116.118 1.00 91.25 281 HIS A O 1
ATOM 1806 N N . ALA A 1 282 ? 63.313 20.295 -114.101 1.00 89.00 282 ALA A N 1
ATOM 1807 C CA . ALA A 1 282 ? 62.656 21.512 -114.580 1.00 89.00 282 ALA A CA 1
ATOM 1808 C C . ALA A 1 282 ? 63.510 22.290 -115.603 1.00 89.00 282 ALA A C 1
ATOM 1810 O O . ALA A 1 282 ? 62.971 22.833 -116.566 1.00 89.00 282 ALA A O 1
ATOM 1811 N N . VAL A 1 283 ? 64.841 22.301 -115.444 1.00 88.81 283 VAL A N 1
ATOM 1812 C CA . VAL A 1 283 ? 65.760 22.856 -116.456 1.00 88.81 283 VAL A CA 1
ATOM 1813 C C . VAL A 1 283 ? 65.750 22.012 -117.739 1.00 88.81 283 VAL A C 1
ATOM 1815 O O . VAL A 1 283 ? 65.734 22.568 -118.835 1.00 88.81 283 VAL A O 1
ATOM 1818 N N . MET A 1 284 ? 65.721 20.680 -117.630 1.00 89.75 284 MET A N 1
ATOM 1819 C CA . MET A 1 284 ? 65.668 19.786 -118.798 1.00 89.75 284 MET A CA 1
ATOM 1820 C C . MET A 1 284 ? 64.350 19.899 -119.581 1.00 89.75 284 MET A C 1
ATOM 1822 O O . MET A 1 284 ? 64.380 19.865 -120.812 1.00 89.75 284 MET A O 1
ATOM 1826 N N . ASP A 1 285 ? 63.221 20.088 -118.894 1.00 89.19 285 ASP A N 1
ATOM 1827 C CA . ASP A 1 285 ? 61.907 20.278 -119.523 1.00 89.19 285 ASP A CA 1
ATOM 1828 C C . ASP A 1 285 ? 61.881 21.563 -120.366 1.00 89.19 285 ASP A C 1
ATOM 1830 O O . ASP A 1 285 ? 61.485 21.540 -121.531 1.00 89.19 285 ASP A O 1
ATOM 1834 N N . GLU A 1 286 ? 62.382 22.676 -119.817 1.00 86.38 286 GLU A N 1
ATOM 1835 C CA . GLU A 1 286 ? 62.491 23.960 -120.524 1.00 86.38 286 GLU A CA 1
ATOM 1836 C C . GLU A 1 286 ? 63.390 23.852 -121.769 1.00 86.38 286 GLU A C 1
ATOM 1838 O O . GLU A 1 286 ? 63.044 24.374 -122.835 1.00 86.38 286 GLU A O 1
ATOM 1843 N N . VAL A 1 287 ? 64.512 23.126 -121.675 1.00 85.25 287 VAL A N 1
ATOM 1844 C CA . VAL A 1 287 ? 65.422 22.871 -122.808 1.00 85.25 287 VAL A CA 1
ATOM 1845 C C . VAL A 1 287 ? 64.730 22.079 -123.925 1.00 85.25 287 VAL A C 1
ATOM 1847 O O . VAL A 1 287 ? 64.938 22.388 -125.098 1.00 85.25 287 VAL A O 1
ATOM 1850 N N . GLN A 1 288 ? 63.854 21.121 -123.599 1.00 83.94 288 GLN A N 1
ATOM 1851 C CA . GLN A 1 288 ? 63.105 20.344 -124.600 1.00 83.94 288 GLN A CA 1
ATOM 1852 C C . GLN A 1 288 ? 62.028 21.149 -125.351 1.00 83.94 288 GLN A C 1
ATOM 1854 O O . GLN A 1 288 ? 61.555 20.694 -126.391 1.00 83.94 288 GLN A O 1
ATOM 1859 N N . THR A 1 289 ? 61.667 22.357 -124.897 1.00 79.19 289 THR A N 1
ATOM 1860 C CA . THR A 1 289 ? 60.717 23.233 -125.618 1.00 79.19 289 THR A CA 1
ATOM 1861 C C . THR A 1 289 ? 61.342 24.032 -126.767 1.00 79.19 289 THR A C 1
ATOM 1863 O O . THR A 1 289 ? 60.620 24.681 -127.528 1.00 79.19 289 THR A O 1
ATOM 1866 N N . LYS A 1 290 ? 62.676 24.044 -126.898 1.00 80.75 290 LYS A N 1
ATOM 1867 C CA . LYS A 1 290 ? 63.373 24.853 -127.909 1.00 80.75 290 LYS A CA 1
ATOM 1868 C C . LYS A 1 290 ? 63.436 24.124 -129.252 1.00 80.75 290 LYS A C 1
ATOM 1870 O O . LYS A 1 290 ? 63.642 22.915 -129.311 1.00 80.75 290 LYS A O 1
ATOM 1875 N N . ALA A 1 291 ? 63.270 24.871 -130.343 1.00 71.69 291 ALA A N 1
ATOM 1876 C CA . ALA A 1 291 ? 63.386 24.316 -131.689 1.00 71.69 291 ALA A CA 1
ATOM 1877 C C . ALA A 1 291 ? 64.822 23.811 -131.959 1.00 71.69 291 ALA A C 1
ATOM 1879 O O . ALA A 1 291 ? 65.774 24.442 -131.490 1.00 71.69 291 ALA A O 1
ATOM 1880 N N . PRO A 1 292 ? 65.002 22.724 -132.738 1.00 73.31 292 PRO A N 1
ATOM 1881 C CA . PRO A 1 292 ? 66.321 22.288 -133.184 1.00 73.31 292 PRO A CA 1
ATOM 1882 C C . PRO A 1 292 ? 67.064 23.418 -133.901 1.00 73.31 292 PRO A C 1
ATOM 1884 O O . PRO A 1 292 ? 66.485 24.121 -134.729 1.00 73.31 292 PRO A O 1
ATOM 1887 N N . LEU A 1 293 ? 68.350 23.584 -133.582 1.00 73.06 293 LEU A N 1
ATOM 1888 C CA . LEU A 1 293 ? 69.164 24.688 -134.102 1.00 73.06 293 LEU A CA 1
ATOM 1889 C C . LEU A 1 293 ? 69.444 24.567 -135.610 1.00 73.06 293 LEU A C 1
ATOM 1891 O O . LEU A 1 293 ? 69.704 25.572 -136.266 1.00 73.06 293 LEU A O 1
ATOM 1895 N N . ASP A 1 294 ? 69.382 23.349 -136.151 1.00 64.31 294 ASP A N 1
ATOM 1896 C CA . ASP A 1 294 ? 69.602 23.059 -137.565 1.00 64.31 294 ASP A CA 1
ATOM 1897 C C . ASP A 1 294 ? 68.287 22.641 -138.243 1.00 64.31 294 ASP A C 1
ATOM 1899 O O . ASP A 1 294 ? 67.590 21.737 -137.779 1.00 64.31 294 ASP A O 1
ATOM 1903 N N . SER A 1 295 ? 67.964 23.323 -139.345 1.00 61.47 295 SER A N 1
ATOM 1904 C CA . SER A 1 295 ? 66.887 22.993 -140.290 1.00 61.47 295 SER A CA 1
ATOM 1905 C C . SER A 1 295 ? 65.504 22.669 -139.668 1.00 61.47 295 SER A C 1
ATOM 1907 O O . SER A 1 295 ? 64.950 21.595 -139.920 1.00 61.47 295 SER A O 1
ATOM 1909 N N . PRO A 1 296 ? 64.896 23.582 -138.879 1.00 74.75 296 PRO A N 1
ATOM 1910 C CA . PRO A 1 296 ? 63.600 23.348 -138.242 1.00 74.75 296 PRO A CA 1
ATOM 1911 C C . PRO A 1 296 ? 62.436 23.293 -139.248 1.00 74.75 296 PRO A C 1
ATOM 1913 O O . PRO A 1 296 ? 62.344 24.097 -140.177 1.00 74.75 296 PRO A O 1
ATOM 1916 N N . VAL A 1 297 ? 61.484 22.385 -139.011 1.00 72.62 297 VAL A N 1
ATOM 1917 C CA . VAL A 1 297 ? 60.221 22.310 -139.764 1.00 72.62 297 VAL A CA 1
ATOM 1918 C C . VAL A 1 297 ? 59.204 23.283 -139.164 1.00 72.62 297 VAL A C 1
ATOM 1920 O O . VAL A 1 297 ? 58.765 23.113 -138.027 1.00 72.62 297 VAL A O 1
ATOM 1923 N N . PHE A 1 298 ? 58.791 24.290 -139.935 1.00 74.62 298 PHE A N 1
ATOM 1924 C CA . PHE A 1 298 ? 57.757 25.241 -139.518 1.00 74.62 298 PHE A CA 1
ATOM 1925 C C . PHE A 1 298 ? 56.346 24.661 -139.704 1.00 74.62 298 PHE A C 1
ATOM 1927 O O . PHE A 1 298 ? 56.019 24.131 -140.765 1.00 74.62 298 PHE A O 1
ATOM 1934 N N . THR A 1 299 ? 55.489 24.806 -138.690 1.00 66.88 299 THR A N 1
ATOM 1935 C CA . THR A 1 299 ? 54.072 24.400 -138.724 1.00 66.88 299 THR A CA 1
ATOM 1936 C C . THR A 1 299 ? 53.153 25.599 -138.463 1.00 66.88 299 THR A C 1
ATOM 1938 O O . THR A 1 299 ? 53.552 26.566 -137.814 1.00 66.88 299 THR A O 1
ATOM 1941 N N . GLY A 1 300 ? 51.922 25.561 -138.984 1.00 72.19 300 GLY A N 1
ATOM 1942 C CA . GLY A 1 300 ? 50.963 26.672 -138.887 1.00 72.19 300 GLY A CA 1
ATOM 1943 C C . GLY A 1 300 ? 51.187 27.759 -139.947 1.00 72.19 300 GLY A C 1
ATOM 1944 O O . GLY A 1 300 ? 51.560 27.459 -141.078 1.00 72.19 300 GLY A O 1
ATOM 1945 N N . THR A 1 301 ? 50.940 29.023 -139.590 1.00 69.12 301 THR A N 1
ATOM 1946 C CA . THR A 1 301 ? 51.168 30.203 -140.448 1.00 69.12 301 THR A CA 1
ATOM 1947 C C . THR A 1 301 ? 52.392 30.996 -139.968 1.00 69.12 301 THR A C 1
ATOM 1949 O O . THR A 1 301 ? 52.223 31.997 -139.266 1.00 69.12 301 THR A O 1
ATOM 1952 N N . PRO A 1 302 ? 53.629 30.571 -140.292 1.00 72.19 302 PRO A N 1
ATOM 1953 C CA . PRO A 1 302 ? 54.831 31.302 -139.905 1.00 72.19 302 PRO A CA 1
ATOM 1954 C C . PRO A 1 302 ? 54.878 32.664 -140.608 1.00 72.19 302 PRO A C 1
ATOM 1956 O O . PRO A 1 302 ? 54.841 32.753 -141.835 1.00 72.19 302 PRO A O 1
ATOM 1959 N N . THR A 1 303 ? 54.980 33.739 -139.830 1.00 71.62 303 THR A N 1
ATOM 1960 C CA . THR A 1 303 ? 55.158 35.098 -140.350 1.00 71.62 303 THR A CA 1
ATOM 1961 C C . THR A 1 303 ? 56.644 35.409 -140.497 1.00 71.62 303 THR A C 1
ATOM 1963 O O . THR A 1 303 ? 57.356 35.490 -139.496 1.00 71.62 303 THR A O 1
ATOM 1966 N N . THR A 1 304 ? 57.110 35.619 -141.728 1.00 72.75 304 THR A N 1
ATOM 1967 C CA . THR A 1 304 ? 58.470 36.096 -142.026 1.00 72.75 304 THR A CA 1
ATOM 1968 C C . THR A 1 304 ? 58.441 37.556 -142.501 1.00 72.75 304 THR A C 1
ATOM 1970 O O . THR A 1 304 ? 57.498 37.939 -143.205 1.00 72.75 304 THR A O 1
ATOM 1973 N N . PRO A 1 305 ? 59.446 38.387 -142.151 1.00 78.19 305 PRO A N 1
ATOM 1974 C CA . PRO A 1 305 ? 59.545 39.758 -142.652 1.00 78.19 305 PRO A CA 1
ATOM 1975 C C . PRO A 1 305 ? 59.558 39.807 -144.186 1.00 78.19 305 PRO A C 1
ATOM 1977 O O . PRO A 1 305 ? 60.260 39.017 -144.818 1.00 78.19 305 PRO A O 1
ATOM 1980 N N . THR A 1 306 ? 58.804 40.735 -144.780 1.00 78.12 306 THR A N 1
ATOM 1981 C CA . THR A 1 306 ? 58.736 40.912 -146.240 1.00 78.12 306 THR A CA 1
ATOM 1982 C C . THR A 1 306 ? 60.098 41.351 -146.793 1.00 78.12 306 THR A C 1
ATOM 1984 O O . THR A 1 306 ? 60.606 42.390 -146.362 1.00 78.12 306 THR A O 1
ATOM 1987 N N . PRO A 1 307 ? 60.712 40.592 -147.726 1.00 79.00 307 PRO A N 1
ATOM 1988 C CA . PRO A 1 307 ? 61.967 40.995 -148.357 1.00 79.00 307 PRO A CA 1
ATOM 1989 C C . PRO A 1 307 ? 61.840 42.330 -149.116 1.00 79.00 307 PRO A C 1
ATOM 1991 O O . PRO A 1 307 ? 60.774 42.605 -149.673 1.00 79.00 307 PRO A O 1
ATOM 1994 N N . PRO A 1 308 ? 62.907 43.152 -149.169 1.00 77.31 308 PRO A N 1
ATOM 1995 C CA . PRO A 1 308 ? 62.924 44.377 -149.967 1.00 77.31 308 PRO A CA 1
ATOM 1996 C C . PRO A 1 308 ? 62.864 44.073 -151.471 1.00 77.31 308 PRO A C 1
ATOM 1998 O O . PRO A 1 308 ? 63.291 43.007 -151.914 1.00 77.31 308 PRO A O 1
ATOM 2001 N N . ASP A 1 309 ? 62.352 45.028 -152.253 1.00 74.31 309 ASP A N 1
ATOM 2002 C CA . ASP A 1 309 ? 61.978 44.860 -153.670 1.00 74.31 309 ASP A CA 1
ATOM 2003 C C . ASP A 1 309 ? 63.123 44.400 -154.601 1.00 74.31 309 ASP A C 1
ATOM 2005 O O . ASP A 1 309 ? 62.863 43.860 -155.675 1.00 74.31 309 ASP A O 1
ATOM 2009 N N . ASP A 1 310 ? 64.382 44.589 -154.200 1.00 76.00 310 ASP A N 1
ATOM 2010 C CA . ASP A 1 310 ? 65.596 44.237 -154.944 1.00 76.00 310 ASP A CA 1
ATOM 2011 C C . ASP A 1 310 ? 66.287 42.943 -154.460 1.00 76.00 310 ASP A C 1
ATOM 2013 O O . ASP A 1 310 ? 67.378 42.614 -154.935 1.00 76.00 310 ASP A O 1
ATOM 2017 N N . ALA A 1 311 ? 65.674 42.192 -153.536 1.00 76.81 311 ALA A N 1
ATOM 2018 C CA . ALA A 1 311 ? 66.271 41.014 -152.903 1.00 76.81 311 ALA A CA 1
ATOM 2019 C C . ALA A 1 311 ? 66.662 39.892 -153.893 1.00 76.81 311 ALA A C 1
ATOM 2021 O O . ALA A 1 311 ? 65.885 39.488 -154.758 1.00 76.81 311 ALA A O 1
ATOM 2022 N N . LYS A 1 312 ? 67.875 39.337 -153.714 1.00 71.00 312 LYS A N 1
ATOM 2023 C CA . LYS A 1 312 ? 68.448 38.242 -154.535 1.00 71.00 312 LYS A CA 1
ATOM 2024 C C . LYS A 1 312 ? 69.086 37.099 -153.724 1.00 71.00 312 LYS A C 1
ATOM 2026 O O . LYS A 1 312 ? 69.879 36.336 -154.271 1.00 71.00 312 LYS A O 1
ATOM 2031 N N . GLY A 1 313 ? 68.824 37.022 -152.419 1.00 72.81 313 GLY A N 1
ATOM 2032 C CA . GLY A 1 313 ? 69.434 36.038 -151.516 1.00 72.81 313 GLY A CA 1
ATOM 2033 C C . GLY A 1 313 ? 68.519 34.857 -151.179 1.00 72.81 313 GLY A C 1
ATOM 2034 O O . GLY A 1 313 ? 67.442 34.693 -151.743 1.00 72.81 313 GLY A O 1
ATOM 2035 N N . LEU A 1 314 ? 68.943 34.049 -150.203 1.00 70.62 314 LEU A N 1
ATOM 2036 C CA . LEU A 1 314 ? 68.190 32.899 -149.675 1.00 70.62 314 LEU A CA 1
ATOM 2037 C C . LEU A 1 314 ? 67.071 33.303 -148.686 1.00 70.62 314 LEU A C 1
ATOM 2039 O O . LEU A 1 314 ? 66.732 32.533 -147.790 1.00 70.62 314 LEU A O 1
ATOM 2043 N N . GLN A 1 315 ? 66.521 34.518 -148.786 1.00 78.56 315 GLN A N 1
ATOM 2044 C CA . GLN A 1 315 ? 65.414 34.935 -147.922 1.00 78.56 315 GLN A CA 1
ATOM 2045 C C . GLN A 1 315 ? 64.138 34.146 -148.250 1.00 78.56 315 GLN A C 1
ATOM 2047 O O . GLN A 1 315 ? 63.799 33.952 -149.417 1.00 78.56 315 GLN A O 1
ATOM 2052 N N . THR A 1 316 ? 63.379 33.756 -147.223 1.00 72.50 316 THR A N 1
ATOM 2053 C CA . THR A 1 316 ? 62.058 33.134 -147.393 1.00 72.50 316 THR A CA 1
ATOM 2054 C C . THR A 1 316 ? 61.084 34.129 -148.027 1.00 72.50 316 THR A C 1
ATOM 2056 O O . THR A 1 316 ? 60.517 34.980 -147.338 1.00 72.50 316 THR A O 1
ATOM 2059 N N . ALA A 1 317 ? 60.887 34.023 -149.342 1.00 73.31 317 ALA A N 1
ATOM 2060 C CA . ALA A 1 317 ? 59.941 34.847 -150.085 1.00 73.31 317 ALA A CA 1
ATOM 2061 C C . ALA A 1 317 ? 58.516 34.650 -149.544 1.00 73.31 317 ALA A C 1
ATOM 2063 O O . ALA A 1 317 ? 58.010 33.529 -149.497 1.00 73.31 317 ALA A O 1
ATOM 2064 N N . ASN A 1 318 ? 57.866 35.743 -149.140 1.00 81.62 318 ASN A N 1
ATOM 2065 C CA . ASN A 1 318 ? 56.503 35.711 -148.618 1.00 81.62 318 ASN A CA 1
ATOM 2066 C C . ASN A 1 318 ? 55.476 36.169 -149.675 1.00 81.62 318 ASN A C 1
ATOM 2068 O O . ASN A 1 318 ? 55.817 36.687 -150.742 1.00 81.62 318 ASN A O 1
ATOM 2072 N N . ALA A 1 319 ? 54.189 35.966 -149.384 1.00 79.44 319 ALA A N 1
ATOM 2073 C CA . ALA A 1 319 ? 53.104 36.216 -150.337 1.00 79.44 319 ALA A CA 1
ATOM 2074 C C . ALA A 1 319 ? 52.937 37.698 -150.741 1.00 79.44 319 ALA A C 1
ATOM 2076 O O . ALA A 1 319 ? 52.298 37.989 -151.753 1.00 79.44 319 ALA A O 1
ATOM 2077 N N . GLU A 1 320 ? 53.472 38.640 -149.962 1.00 80.81 320 GLU A N 1
ATOM 2078 C CA . GLU A 1 320 ? 53.447 40.069 -150.286 1.00 80.81 320 GLU A CA 1
ATOM 2079 C C . GLU A 1 320 ? 54.479 40.402 -151.373 1.00 80.81 320 GLU A C 1
ATOM 2081 O O . GLU A 1 320 ? 54.115 40.962 -152.408 1.00 80.81 320 GLU A O 1
ATOM 2086 N N . PHE A 1 321 ? 55.723 39.945 -151.194 1.00 84.31 321 PHE A N 1
ATOM 2087 C CA . PHE A 1 321 ? 56.817 40.124 -152.153 1.00 84.31 321 PHE A CA 1
ATOM 2088 C C . PHE A 1 321 ? 56.482 39.546 -153.543 1.00 84.31 321 PHE A C 1
ATOM 2090 O O . PHE A 1 321 ? 56.633 40.224 -154.560 1.00 84.31 321 PHE A O 1
ATOM 2097 N N . VAL A 1 322 ? 55.926 38.327 -153.598 1.00 81.50 322 VAL A N 1
ATOM 2098 C CA . VAL A 1 322 ? 55.582 37.660 -154.872 1.00 81.50 322 VAL A CA 1
ATOM 2099 C C . VAL A 1 322 ? 54.481 38.400 -155.645 1.00 81.50 322 VAL A C 1
ATOM 2101 O O . VAL A 1 322 ? 54.598 38.580 -156.858 1.00 81.50 322 VAL A O 1
ATOM 2104 N N . ARG A 1 323 ? 53.422 38.880 -154.972 1.00 79.25 323 ARG A N 1
ATOM 2105 C CA . ARG A 1 323 ? 52.340 39.635 -155.641 1.00 79.25 323 ARG A CA 1
ATOM 2106 C C . ARG A 1 323 ? 52.839 40.937 -156.268 1.00 79.25 323 ARG A C 1
ATOM 2108 O O . ARG A 1 323 ? 52.370 41.310 -157.342 1.00 79.25 323 ARG A O 1
ATOM 2115 N N . LYS A 1 324 ? 53.789 41.608 -155.614 1.00 76.44 324 LYS A N 1
ATOM 2116 C CA . LYS A 1 324 ? 54.335 42.895 -156.056 1.00 76.44 324 LYS A CA 1
ATOM 2117 C C . LYS A 1 324 ? 55.140 42.763 -157.358 1.00 76.44 324 LYS A C 1
ATOM 2119 O O . LYS A 1 324 ? 54.967 43.578 -158.261 1.00 76.44 324 LYS A O 1
ATOM 2124 N N . LEU A 1 325 ? 55.925 41.690 -157.501 1.00 78.00 325 LEU A N 1
ATOM 2125 C CA . LEU A 1 325 ? 56.670 41.382 -158.732 1.00 78.00 325 LEU A CA 1
ATOM 2126 C C . LEU A 1 325 ? 55.755 41.036 -159.922 1.00 78.00 325 LEU A C 1
ATOM 2128 O O . LEU A 1 325 ? 56.016 41.475 -161.040 1.00 78.00 325 LEU A O 1
ATOM 2132 N N . ILE A 1 326 ? 54.660 40.301 -159.695 1.00 78.56 326 ILE A N 1
ATOM 2133 C CA . ILE A 1 326 ? 53.704 39.943 -160.762 1.00 78.56 326 ILE A CA 1
ATOM 2134 C C . ILE A 1 326 ? 53.008 41.193 -161.329 1.00 78.56 326 ILE A C 1
ATOM 2136 O O . ILE A 1 326 ? 52.838 41.304 -162.542 1.00 78.56 326 ILE A O 1
ATOM 2140 N N . ALA A 1 327 ? 52.654 42.161 -160.476 1.00 72.19 327 ALA A N 1
ATOM 2141 C CA . ALA A 1 327 ? 52.015 43.404 -160.911 1.00 72.19 327 ALA A CA 1
ATOM 2142 C C . ALA A 1 327 ? 52.910 44.249 -161.844 1.00 72.19 327 ALA A C 1
ATOM 2144 O O . ALA A 1 327 ? 52.407 44.850 -162.792 1.00 72.19 327 ALA A O 1
ATOM 2145 N N . ALA A 1 328 ? 54.229 44.254 -161.621 1.00 70.81 328 ALA A N 1
ATOM 2146 C CA . ALA A 1 328 ? 55.182 44.989 -162.457 1.00 70.81 328 ALA A CA 1
ATOM 2147 C C . ALA A 1 328 ? 55.320 44.406 -163.880 1.00 70.81 328 ALA A C 1
ATOM 2149 O O . ALA A 1 328 ? 55.561 45.150 -164.830 1.00 70.81 328 ALA A O 1
ATOM 2150 N N . LEU A 1 329 ? 55.131 43.092 -164.048 1.00 71.81 329 LEU A N 1
ATOM 2151 C CA . LEU A 1 329 ? 55.252 42.419 -165.346 1.00 71.81 329 LEU A CA 1
ATOM 2152 C C . LEU A 1 329 ? 54.077 42.729 -166.293 1.00 71.81 329 LEU A C 1
ATOM 2154 O O . LEU A 1 329 ? 54.269 42.833 -167.501 1.00 71.81 329 LEU A O 1
ATOM 2158 N N . VAL A 1 330 ? 52.865 42.893 -165.754 1.00 67.50 330 VAL A N 1
ATOM 2159 C CA . VAL A 1 330 ? 51.625 43.021 -166.549 1.00 67.50 330 VAL A CA 1
ATOM 2160 C C . VAL A 1 330 ? 51.406 44.437 -167.106 1.00 67.50 330 VAL A C 1
ATOM 2162 O O . VAL A 1 330 ? 50.746 44.596 -168.128 1.00 67.50 330 VAL A O 1
ATOM 2165 N N . GLY A 1 331 ? 51.984 45.475 -166.495 1.00 61.03 331 GLY A N 1
ATOM 2166 C CA . GLY A 1 331 ? 51.749 46.878 -166.877 1.00 61.03 331 GLY A CA 1
ATOM 2167 C C . GLY A 1 331 ? 52.455 47.386 -168.146 1.00 61.03 331 GLY A C 1
ATOM 2168 O O . GLY A 1 331 ? 52.426 48.588 -168.389 1.00 61.03 331 GLY A O 1
ATOM 2169 N N . SER A 1 332 ? 53.117 46.522 -168.927 1.00 59.47 332 SER A N 1
ATOM 2170 C CA . SER A 1 332 ? 54.169 46.931 -169.881 1.00 59.47 332 SER A CA 1
ATOM 2171 C C . SER A 1 332 ? 53.880 46.664 -171.375 1.00 59.47 332 SER A C 1
ATOM 2173 O O . SER A 1 332 ? 54.829 46.575 -172.150 1.00 59.47 332 SER A O 1
ATOM 2175 N N . VAL A 1 333 ? 52.616 46.500 -171.809 1.00 57.66 333 VAL A N 1
ATOM 2176 C CA . VAL A 1 333 ? 52.287 46.138 -173.216 1.00 57.66 333 VAL A CA 1
ATOM 2177 C C . VAL A 1 333 ? 51.029 46.842 -173.770 1.00 57.66 333 VAL A C 1
ATOM 2179 O O . VAL A 1 333 ? 49.913 46.427 -173.460 1.00 57.66 333 VAL A O 1
ATOM 2182 N N . PRO A 1 334 ? 51.193 47.866 -174.632 1.00 51.22 334 PRO A N 1
ATOM 2183 C CA . PRO A 1 334 ? 50.221 48.129 -175.707 1.00 51.22 334 PRO A CA 1
ATOM 2184 C C . PRO A 1 334 ? 50.859 48.584 -177.045 1.00 51.22 334 PRO A C 1
ATOM 2186 O O . PRO A 1 334 ? 51.651 49.516 -177.059 1.00 51.22 334 PRO A O 1
ATOM 2189 N N . GLU A 1 335 ? 50.479 47.915 -178.145 1.00 57.22 335 GLU A N 1
ATOM 2190 C CA . GLU A 1 335 ? 50.512 48.305 -179.590 1.00 57.22 335 GLU A CA 1
ATOM 2191 C C . GLU A 1 335 ? 50.505 47.035 -180.474 1.00 57.22 335 GLU A C 1
ATOM 2193 O O . GLU A 1 335 ? 50.020 47.033 -181.600 1.00 57.22 335 GLU A O 1
ATOM 2198 N N . SER A 1 336 ? 50.978 45.901 -179.944 1.00 61.41 336 SER A N 1
ATOM 2199 C CA . SER A 1 336 ? 51.161 44.649 -180.701 1.00 61.41 336 SER A CA 1
ATOM 2200 C C . SER A 1 336 ? 49.879 43.849 -180.980 1.00 61.41 336 SER A C 1
ATOM 2202 O O . SER A 1 336 ? 49.924 42.901 -181.760 1.00 61.41 336 SER A O 1
ATOM 2204 N N . LEU A 1 337 ? 48.752 44.175 -180.335 1.00 62.03 337 LEU A N 1
ATOM 2205 C CA . LEU A 1 337 ? 47.512 43.388 -180.432 1.00 62.03 337 LEU A CA 1
ATOM 2206 C C . LEU A 1 337 ? 46.623 43.776 -181.626 1.00 62.03 337 LEU A C 1
ATOM 2208 O O . LEU A 1 337 ? 46.025 42.878 -182.212 1.00 62.03 337 LEU A O 1
ATOM 2212 N N . ASP A 1 338 ? 46.602 45.046 -182.049 1.00 59.75 338 ASP A N 1
ATOM 2213 C CA . ASP A 1 338 ? 45.847 45.464 -183.246 1.00 59.75 338 ASP A CA 1
ATOM 2214 C C . ASP A 1 338 ? 46.412 44.815 -184.524 1.00 59.75 338 ASP A C 1
ATOM 2216 O O . ASP A 1 338 ? 45.668 44.306 -185.362 1.00 59.75 338 ASP A O 1
ATOM 2220 N N . THR A 1 339 ? 47.743 44.722 -184.640 1.00 70.62 339 THR A N 1
ATOM 2221 C CA . THR A 1 339 ? 48.406 44.178 -185.845 1.00 70.62 339 THR A CA 1
ATOM 2222 C C . THR A 1 339 ? 48.097 42.701 -186.126 1.00 70.62 339 THR A C 1
ATOM 2224 O O . THR A 1 339 ? 48.105 42.278 -187.281 1.00 70.62 339 THR A O 1
ATOM 2227 N N . LEU A 1 340 ? 47.796 41.900 -185.096 1.00 70.81 340 LEU A N 1
ATOM 2228 C CA . LEU A 1 340 ? 47.420 40.492 -185.274 1.00 70.81 340 LEU A CA 1
ATOM 2229 C C . LEU A 1 340 ? 45.970 40.336 -185.754 1.00 70.81 340 LEU A C 1
ATOM 2231 O O . LEU A 1 340 ? 45.679 39.386 -186.480 1.00 70.81 340 LEU A O 1
ATOM 2235 N N . GLN A 1 341 ? 45.087 41.275 -185.401 1.00 72.44 341 GLN A N 1
ATOM 2236 C CA . GLN A 1 341 ? 43.717 41.316 -185.910 1.00 72.44 341 GLN A CA 1
ATOM 2237 C C . GLN A 1 341 ? 43.699 41.737 -187.390 1.00 72.44 341 GLN A C 1
ATOM 2239 O O . GLN A 1 341 ? 43.055 41.076 -188.203 1.00 72.44 341 GLN A O 1
ATOM 2244 N N . GLU A 1 342 ? 44.492 42.748 -187.772 1.00 69.31 342 GLU A N 1
ATOM 2245 C CA . GLU A 1 342 ? 44.631 43.163 -189.179 1.00 69.31 342 GLU A CA 1
ATOM 2246 C C . GLU A 1 342 ? 45.156 42.033 -190.087 1.00 69.31 342 GLU A C 1
ATOM 2248 O O . GLU A 1 342 ? 44.661 41.862 -191.203 1.00 69.31 342 GLU A O 1
ATOM 2253 N N . LEU A 1 343 ? 46.113 41.215 -189.619 1.00 71.31 343 LEU A N 1
ATOM 2254 C CA . LEU A 1 343 ? 46.601 40.059 -190.388 1.00 71.31 343 LEU A CA 1
ATOM 2255 C C . LEU A 1 343 ? 45.539 38.962 -190.578 1.00 71.31 343 LEU A C 1
ATOM 2257 O O . LEU A 1 343 ? 45.518 38.321 -191.631 1.00 71.31 343 LEU A O 1
ATOM 2261 N N . ALA A 1 344 ? 44.678 38.729 -189.583 1.00 69.31 344 ALA A N 1
ATOM 2262 C CA . ALA A 1 344 ? 43.622 37.718 -189.662 1.00 69.31 344 ALA A CA 1
ATOM 2263 C C . ALA A 1 344 ? 42.540 38.108 -190.686 1.00 69.31 344 ALA A C 1
ATOM 2265 O O . ALA A 1 344 ? 42.146 37.293 -191.529 1.00 69.31 344 ALA A O 1
ATOM 2266 N N . ASP A 1 345 ? 42.131 39.379 -190.678 1.00 71.56 345 ASP A N 1
ATOM 2267 C CA . ASP A 1 345 ? 41.121 39.898 -191.601 1.00 71.56 345 ASP A CA 1
ATOM 2268 C C . ASP A 1 345 ? 41.665 40.043 -193.036 1.00 71.56 345 ASP A C 1
ATOM 2270 O O . ASP A 1 345 ? 40.957 39.733 -193.997 1.00 71.56 345 ASP A O 1
ATOM 2274 N N . ALA A 1 346 ? 42.947 40.396 -193.214 1.00 68.62 346 ALA A N 1
ATOM 2275 C CA . ALA A 1 346 ? 43.597 40.456 -194.531 1.00 68.62 346 ALA A CA 1
ATOM 2276 C C . ALA A 1 346 ? 43.746 39.082 -195.223 1.00 68.62 346 ALA A C 1
ATOM 2278 O O . ALA A 1 346 ? 43.822 39.016 -196.452 1.00 68.62 346 ALA A O 1
ATOM 2279 N N . LEU A 1 347 ? 43.764 37.987 -194.454 1.00 70.75 347 LEU A N 1
ATOM 2280 C CA . LEU A 1 347 ? 43.739 36.604 -194.953 1.00 70.75 347 LEU A CA 1
ATOM 2281 C C . LEU A 1 347 ? 42.314 36.023 -195.051 1.00 70.75 347 LEU A C 1
ATOM 2283 O O . LEU A 1 347 ? 42.144 34.848 -195.380 1.00 70.75 347 LEU A O 1
ATOM 2287 N N . GLY A 1 348 ? 41.282 36.835 -194.792 1.00 69.38 348 GLY A N 1
ATOM 2288 C CA . GLY A 1 348 ? 39.876 36.466 -194.971 1.00 69.38 348 GLY A CA 1
ATOM 2289 C C . GLY A 1 348 ? 39.351 35.412 -193.993 1.00 69.38 348 GLY A C 1
ATOM 2290 O O . GLY A 1 348 ? 38.315 34.812 -194.272 1.00 69.38 348 GLY A O 1
ATOM 2291 N N . ASN A 1 349 ? 40.048 35.171 -192.874 1.00 70.31 349 ASN A N 1
ATOM 2292 C CA . ASN A 1 349 ? 39.716 34.142 -191.880 1.00 70.31 349 ASN A CA 1
ATOM 2293 C C . ASN A 1 349 ? 39.488 32.718 -192.464 1.00 70.31 349 ASN A C 1
ATOM 2295 O O . ASN A 1 349 ? 38.673 31.964 -191.933 1.00 70.31 349 ASN A O 1
ATOM 2299 N N . ASP A 1 350 ? 40.204 32.319 -193.530 1.00 73.44 350 ASP A N 1
ATOM 2300 C CA . ASP A 1 350 ? 40.143 30.955 -194.099 1.00 73.44 350 ASP A CA 1
ATOM 2301 C C . ASP A 1 350 ? 41.149 29.994 -193.416 1.00 73.44 350 ASP A C 1
ATOM 2303 O O . ASP A 1 350 ? 42.358 30.110 -193.647 1.00 73.44 350 ASP A O 1
ATOM 2307 N N . PRO A 1 351 ? 40.700 28.980 -192.639 1.00 70.50 351 PRO A N 1
ATOM 2308 C CA . PRO A 1 351 ? 41.591 27.995 -192.015 1.00 70.50 351 PRO A CA 1
ATOM 2309 C C . PRO A 1 351 ? 42.318 27.088 -193.022 1.00 70.50 351 PRO A C 1
ATOM 2311 O O . PRO A 1 351 ? 43.287 26.424 -192.663 1.00 70.50 351 PRO A O 1
ATOM 2314 N N . ASN A 1 352 ? 41.843 27.029 -194.270 1.00 72.75 352 ASN A N 1
ATOM 2315 C CA . ASN A 1 352 ? 42.356 26.187 -195.348 1.00 72.75 352 ASN A CA 1
ATOM 2316 C C . ASN A 1 352 ? 42.889 27.013 -196.533 1.00 72.75 352 ASN A C 1
ATOM 2318 O O . ASN A 1 352 ? 42.955 26.503 -197.652 1.00 72.75 352 ASN A O 1
ATOM 2322 N N . PHE A 1 353 ? 43.334 28.251 -196.286 1.00 80.25 353 PHE A N 1
ATOM 2323 C CA . PHE A 1 353 ? 43.844 29.200 -197.288 1.00 80.25 353 PHE A CA 1
ATOM 2324 C C . PHE A 1 353 ? 44.779 28.571 -198.346 1.00 80.25 353 PHE A C 1
ATOM 2326 O O . PHE A 1 353 ? 44.637 28.812 -199.547 1.00 80.25 353 PHE A O 1
ATOM 2333 N N . ALA A 1 354 ? 45.699 27.693 -197.928 1.00 73.19 354 ALA A N 1
ATOM 2334 C CA . ALA A 1 354 ? 46.607 26.978 -198.832 1.00 73.19 354 ALA A CA 1
ATOM 2335 C C . ALA A 1 354 ? 45.877 26.050 -199.831 1.00 73.19 354 ALA A C 1
ATOM 2337 O O . ALA A 1 354 ? 46.250 25.976 -201.005 1.00 73.19 354 ALA A O 1
ATOM 2338 N N . THR A 1 355 ? 44.815 25.372 -199.394 1.00 73.88 355 THR A N 1
ATOM 2339 C CA . THR A 1 355 ? 43.960 24.509 -200.226 1.00 73.88 355 THR A CA 1
ATOM 2340 C C . THR A 1 355 ? 43.136 25.343 -201.208 1.00 73.88 355 THR A C 1
ATOM 2342 O O . THR A 1 355 ? 43.050 25.004 -202.390 1.00 73.88 355 THR A O 1
ATOM 2345 N N . THR A 1 356 ? 42.591 26.473 -200.749 1.00 73.81 356 THR A N 1
ATOM 2346 C CA . THR A 1 356 ? 41.812 27.419 -201.564 1.00 73.81 356 THR A CA 1
ATOM 2347 C C . THR A 1 356 ? 42.647 27.979 -202.724 1.00 73.81 356 THR A C 1
ATOM 2349 O O . THR A 1 356 ? 42.228 27.911 -203.883 1.00 73.81 356 THR A O 1
ATOM 2352 N N . ILE A 1 357 ? 43.882 28.421 -202.452 1.00 74.44 357 ILE A N 1
ATOM 2353 C CA . ILE A 1 357 ? 44.830 28.876 -203.485 1.00 74.44 357 ILE A CA 1
ATOM 2354 C C . ILE A 1 357 ? 45.260 27.728 -204.418 1.00 74.44 357 ILE A C 1
ATOM 2356 O O . ILE A 1 357 ? 45.341 27.924 -205.633 1.00 74.44 357 ILE A O 1
ATOM 2360 N N . THR A 1 358 ? 45.475 26.516 -203.893 1.00 75.06 358 THR A N 1
ATOM 2361 C CA . THR A 1 358 ? 45.847 25.340 -204.707 1.00 75.06 358 THR A CA 1
ATOM 2362 C C . THR A 1 358 ? 44.767 25.002 -205.742 1.00 75.06 358 THR A C 1
ATOM 2364 O O . THR A 1 358 ? 45.079 24.798 -206.918 1.00 75.06 358 THR A O 1
ATOM 2367 N N . ASN A 1 359 ? 43.490 25.033 -205.352 1.00 69.88 359 ASN A N 1
ATOM 2368 C CA . ASN A 1 359 ? 42.368 24.790 -206.264 1.00 69.88 359 ASN A CA 1
ATOM 2369 C C . ASN A 1 359 ? 42.234 25.880 -207.347 1.00 69.88 359 ASN A C 1
ATOM 2371 O O . ASN A 1 359 ? 41.920 25.571 -208.497 1.00 69.88 359 ASN A O 1
ATOM 2375 N N . MET A 1 360 ? 42.537 27.143 -207.024 1.00 71.38 360 MET A N 1
ATOM 2376 C CA . MET A 1 360 ? 42.552 28.240 -208.005 1.00 71.38 360 MET A CA 1
ATOM 2377 C C . MET A 1 360 ? 43.684 28.129 -209.041 1.00 71.38 360 MET A C 1
ATOM 2379 O O . MET A 1 360 ? 43.529 28.621 -210.162 1.00 71.38 360 MET A O 1
ATOM 2383 N N . ILE A 1 361 ? 44.802 27.481 -208.696 1.00 69.31 361 ILE A N 1
ATOM 2384 C CA . ILE A 1 361 ? 45.924 27.222 -209.615 1.00 69.31 361 ILE A CA 1
ATOM 2385 C C . ILE A 1 361 ? 45.654 25.982 -210.482 1.00 69.31 361 ILE A C 1
ATOM 2387 O O . ILE A 1 361 ? 45.936 26.003 -211.681 1.00 69.31 361 ILE A O 1
ATOM 2391 N N . ALA A 1 362 ? 45.040 24.934 -209.923 1.00 66.06 362 ALA A N 1
ATOM 2392 C CA . ALA A 1 362 ? 44.712 23.704 -210.651 1.00 66.06 362 ALA A CA 1
ATOM 2393 C C . ALA A 1 362 ? 43.777 23.925 -211.864 1.00 66.06 362 ALA A C 1
ATOM 2395 O O . ALA A 1 362 ? 43.830 23.171 -212.832 1.00 66.06 362 ALA A O 1
ATOM 2396 N N . GLY A 1 363 ? 42.955 24.982 -211.855 1.00 63.81 363 GLY A N 1
ATOM 2397 C CA . GLY A 1 363 ? 42.027 25.316 -212.944 1.00 63.81 363 GLY A CA 1
ATOM 2398 C C . GLY A 1 363 ? 42.599 26.137 -214.113 1.00 63.81 363 GLY A C 1
ATOM 2399 O O . GLY A 1 363 ? 41.813 26.690 -214.882 1.00 63.81 363 GLY A O 1
ATOM 2400 N N . LYS A 1 364 ? 43.927 26.312 -214.238 1.00 64.62 364 LYS A N 1
ATOM 2401 C CA . LYS A 1 364 ? 44.534 27.350 -215.111 1.00 64.62 364 LYS A CA 1
ATOM 2402 C C . LYS A 1 364 ? 45.325 26.882 -216.346 1.00 64.62 364 LYS A C 1
ATOM 2404 O O . LYS A 1 364 ? 45.975 27.723 -216.964 1.00 64.62 364 LYS A O 1
ATOM 2409 N N . GLN A 1 365 ? 45.226 25.623 -216.785 1.00 52.12 365 GLN A N 1
ATOM 2410 C CA . GLN A 1 365 ? 45.793 25.202 -218.081 1.00 52.12 365 GLN A CA 1
ATOM 2411 C C . GLN A 1 365 ? 44.757 24.502 -218.985 1.00 52.12 365 GLN A C 1
ATOM 2413 O O . GLN A 1 365 ? 44.321 23.399 -218.660 1.00 52.12 365 GLN A O 1
ATOM 2418 N N . PRO A 1 366 ? 44.388 25.091 -220.142 1.00 60.62 366 PRO A N 1
ATOM 2419 C CA . PRO A 1 366 ? 43.623 24.399 -221.175 1.00 60.62 366 PRO A CA 1
ATOM 2420 C C . PRO A 1 366 ? 44.472 23.318 -221.853 1.00 60.62 366 PRO A C 1
ATOM 2422 O O . PRO A 1 366 ? 45.570 23.593 -222.342 1.00 60.62 366 PRO A O 1
ATOM 2425 N N . LEU A 1 367 ? 43.940 22.100 -221.900 1.00 59.47 367 LEU A N 1
ATOM 2426 C CA . LEU A 1 367 ? 44.496 20.977 -222.646 1.00 59.47 367 LEU A CA 1
ATOM 2427 C C . LEU A 1 367 ? 43.671 20.826 -223.932 1.00 59.47 367 LEU A C 1
ATOM 2429 O O . LEU A 1 367 ? 42.490 20.500 -223.864 1.00 59.47 367 LEU A O 1
ATOM 2433 N N . ASP A 1 368 ? 44.268 21.120 -225.087 1.00 62.69 368 ASP A N 1
ATOM 2434 C CA . ASP A 1 368 ? 43.645 20.852 -226.390 1.00 62.69 368 ASP A CA 1
ATOM 2435 C C . ASP A 1 368 ? 43.608 19.337 -226.660 1.00 62.69 368 ASP A C 1
ATOM 2437 O O . ASP A 1 368 ? 44.535 18.612 -226.275 1.00 62.69 368 ASP A O 1
ATOM 2441 N N . ASP A 1 369 ? 42.556 18.861 -227.336 1.00 68.38 369 ASP A N 1
ATOM 2442 C CA . ASP A 1 369 ? 42.288 17.434 -227.582 1.00 68.38 369 ASP A CA 1
ATOM 2443 C C . ASP A 1 369 ? 43.486 16.688 -228.193 1.00 68.38 369 ASP A C 1
ATOM 2445 O O . ASP A 1 369 ? 43.714 15.509 -227.896 1.00 68.38 369 ASP A O 1
ATOM 2449 N N . THR A 1 370 ? 44.300 17.384 -228.993 1.00 62.69 370 THR A N 1
ATOM 2450 C CA . THR A 1 370 ? 45.512 16.832 -229.611 1.00 62.69 370 THR A CA 1
ATOM 2451 C C . THR A 1 370 ? 46.513 16.318 -228.569 1.00 62.69 370 THR A C 1
ATOM 2453 O O . THR A 1 370 ? 47.137 15.277 -228.769 1.00 62.69 370 THR A O 1
ATOM 2456 N N . LEU A 1 371 ? 46.671 17.012 -227.435 1.00 69.38 371 LEU A N 1
ATOM 2457 C CA . LEU A 1 371 ? 47.658 16.653 -226.410 1.00 69.38 371 LEU A CA 1
ATOM 2458 C C . LEU A 1 371 ? 47.133 15.576 -225.449 1.00 69.38 371 LEU A C 1
ATOM 2460 O O . LEU A 1 371 ? 47.897 14.700 -225.032 1.00 69.38 371 LEU A O 1
ATOM 2464 N N . THR A 1 372 ? 45.825 15.582 -225.172 1.00 68.88 372 THR A N 1
ATOM 2465 C CA . THR A 1 372 ? 45.131 14.513 -224.433 1.00 68.88 372 THR A CA 1
ATOM 2466 C C . THR A 1 372 ? 45.302 13.156 -225.122 1.00 68.88 372 THR A C 1
ATOM 2468 O O . THR A 1 372 ? 45.488 12.142 -224.454 1.00 68.88 372 THR A O 1
ATOM 2471 N N . ALA A 1 373 ? 45.296 13.125 -226.460 1.00 68.00 373 ALA A N 1
ATOM 2472 C CA . ALA A 1 373 ? 45.443 11.894 -227.234 1.00 68.00 373 ALA A CA 1
ATOM 2473 C C . ALA A 1 373 ? 46.864 11.286 -227.210 1.00 68.00 373 ALA A C 1
ATOM 2475 O O . ALA A 1 373 ? 46.995 10.072 -227.384 1.00 68.00 373 ALA A O 1
ATOM 2476 N N . LEU A 1 374 ? 47.919 12.092 -227.009 1.00 69.44 374 LEU A N 1
ATOM 2477 C CA . LEU A 1 374 ? 49.315 11.619 -227.011 1.00 69.44 374 LEU A CA 1
ATOM 2478 C C . LEU A 1 374 ? 49.877 11.313 -225.613 1.00 69.44 374 LEU A C 1
ATOM 2480 O O . LEU A 1 374 ? 50.729 10.430 -225.488 1.00 69.44 374 LEU A O 1
ATOM 2484 N N . SER A 1 375 ? 49.443 12.022 -224.567 1.00 65.25 375 SER A N 1
ATOM 2485 C CA . SER A 1 375 ? 50.026 11.867 -223.228 1.00 65.25 375 SER A CA 1
ATOM 2486 C C . SER A 1 375 ? 49.695 10.499 -222.613 1.00 65.25 375 SER A C 1
ATOM 2488 O O . SER A 1 375 ? 48.535 10.161 -222.399 1.00 65.25 375 SER A O 1
ATOM 2490 N N . GLY A 1 376 ? 50.725 9.695 -222.322 1.00 65.69 376 GLY A N 1
ATOM 2491 C CA . GLY A 1 376 ? 50.585 8.383 -221.675 1.00 65.69 376 GLY A CA 1
ATOM 2492 C C . GLY A 1 376 ? 50.403 7.177 -222.609 1.00 65.69 376 GLY A C 1
ATOM 2493 O O . GLY A 1 376 ? 50.324 6.051 -222.117 1.00 65.69 376 GLY A O 1
ATOM 2494 N N . LYS A 1 377 ? 50.384 7.350 -223.940 1.00 71.69 377 LYS A N 1
ATOM 2495 C CA . LYS A 1 377 ? 50.394 6.205 -224.871 1.00 71.69 377 LYS A CA 1
ATOM 2496 C C . LYS A 1 377 ? 51.778 5.553 -224.959 1.00 71.69 377 LYS A C 1
ATOM 2498 O O . LYS A 1 377 ? 52.798 6.221 -225.112 1.00 71.69 377 LYS A O 1
ATOM 2503 N N . SER A 1 378 ? 51.796 4.221 -224.925 1.00 64.75 378 SER A N 1
ATOM 2504 C CA . SER A 1 378 ? 52.970 3.412 -225.261 1.00 64.75 378 SER A CA 1
ATOM 2505 C C . SER A 1 378 ? 53.244 3.424 -226.774 1.00 64.75 378 SER A C 1
ATOM 2507 O O . SER A 1 378 ? 52.401 3.839 -227.571 1.00 64.75 378 SER A O 1
ATOM 2509 N N . ILE A 1 379 ? 54.423 2.936 -227.177 1.00 70.88 379 ILE A N 1
ATOM 2510 C CA . ILE A 1 379 ? 54.905 2.947 -228.574 1.00 70.88 379 ILE A CA 1
ATOM 2511 C C . ILE A 1 379 ? 53.895 2.306 -229.550 1.00 70.88 379 ILE A C 1
ATOM 2513 O O . ILE A 1 379 ? 53.677 2.833 -230.637 1.00 70.88 379 ILE A O 1
ATOM 2517 N N . GLU A 1 380 ? 53.216 1.232 -229.136 1.00 67.00 380 GLU A N 1
ATOM 2518 C CA . GLU A 1 380 ? 52.118 0.591 -229.882 1.00 67.00 380 GLU A CA 1
ATOM 2519 C C . GLU A 1 380 ? 50.970 1.568 -230.203 1.00 67.00 380 GLU A C 1
ATOM 2521 O O . GLU A 1 380 ? 50.567 1.706 -231.358 1.00 67.00 380 GLU A O 1
ATOM 2526 N N . GLY A 1 381 ? 50.491 2.313 -229.201 1.00 70.31 381 GLY A N 1
ATOM 2527 C CA . GLY A 1 381 ? 49.387 3.263 -229.365 1.00 70.31 381 GLY A CA 1
ATOM 2528 C C . GLY A 1 381 ? 49.739 4.488 -230.214 1.00 70.31 381 GLY A C 1
ATOM 2529 O O . GLY A 1 381 ? 48.841 5.114 -230.778 1.00 70.31 381 GLY A O 1
ATOM 2530 N N . LEU A 1 382 ? 51.028 4.827 -230.329 1.00 75.06 382 LEU A N 1
ATOM 2531 C CA . LEU A 1 382 ? 51.504 5.903 -231.202 1.00 75.06 382 LEU A CA 1
ATOM 2532 C C . LEU A 1 382 ? 51.555 5.458 -232.677 1.00 75.06 382 LEU A C 1
ATOM 2534 O O . LEU A 1 382 ? 51.210 6.233 -233.567 1.00 75.06 382 LEU A O 1
ATOM 2538 N N . ILE A 1 383 ? 51.920 4.198 -232.940 1.00 70.06 383 ILE A N 1
ATOM 2539 C CA . ILE A 1 383 ? 51.952 3.606 -234.292 1.00 70.06 383 ILE A CA 1
ATOM 2540 C C . ILE A 1 383 ? 50.542 3.531 -234.906 1.00 70.06 383 ILE A C 1
ATOM 2542 O O . ILE A 1 383 ? 50.383 3.691 -236.119 1.00 70.06 383 ILE A O 1
ATOM 2546 N N . GLU A 1 384 ? 49.518 3.330 -234.074 1.00 72.38 384 GLU A N 1
ATOM 2547 C CA . GLU A 1 384 ? 48.110 3.360 -234.478 1.00 72.38 384 GLU A CA 1
ATOM 2548 C C . GLU A 1 384 ? 47.609 4.790 -234.752 1.00 72.38 384 GLU A C 1
ATOM 2550 O O . GLU A 1 384 ? 47.060 5.048 -235.823 1.00 72.38 384 GLU A O 1
ATOM 2555 N N . TYR A 1 385 ? 47.871 5.743 -233.846 1.00 72.94 385 TYR A N 1
ATOM 2556 C CA . TYR A 1 385 ? 47.388 7.129 -233.963 1.00 72.94 385 TYR A CA 1
ATOM 2557 C C . TYR A 1 385 ? 47.906 7.860 -235.215 1.00 72.94 385 TYR A C 1
ATOM 2559 O O . TYR A 1 385 ? 47.168 8.618 -235.839 1.00 72.94 385 TYR A O 1
ATOM 2567 N N . VAL A 1 386 ? 49.154 7.601 -235.624 1.00 74.06 386 VAL A N 1
ATOM 2568 C CA . VAL A 1 386 ? 49.758 8.191 -236.840 1.00 74.06 386 VAL A CA 1
ATOM 2569 C C . VAL A 1 386 ? 49.498 7.324 -238.095 1.00 74.06 386 VAL A C 1
ATOM 2571 O O . VAL A 1 386 ? 50.010 7.604 -239.175 1.00 74.06 386 VAL A O 1
ATOM 2574 N N . GLY A 1 387 ? 48.701 6.251 -237.991 1.00 71.38 387 GLY A N 1
ATOM 2575 C CA . GLY A 1 387 ? 48.300 5.412 -239.132 1.00 71.38 387 GLY A CA 1
ATOM 2576 C C . GLY A 1 387 ? 49.417 4.547 -239.741 1.00 71.38 387 GLY A C 1
ATOM 2577 O O . GLY A 1 387 ? 49.238 3.958 -240.812 1.00 71.38 387 GLY A O 1
ATOM 2578 N N . LEU A 1 388 ? 50.569 4.428 -239.070 1.00 71.56 388 LEU A N 1
ATOM 2579 C CA . LEU A 1 388 ? 51.743 3.700 -239.569 1.00 71.56 388 LEU A CA 1
ATOM 2580 C C . LEU A 1 388 ? 51.469 2.202 -239.768 1.00 71.56 388 LEU A C 1
ATOM 2582 O O . LEU A 1 388 ? 52.010 1.614 -240.707 1.00 71.56 388 LEU A O 1
ATOM 2586 N N . ARG A 1 389 ? 50.571 1.597 -238.973 1.00 71.06 389 ARG A N 1
ATOM 2587 C CA . ARG A 1 389 ? 50.180 0.181 -239.118 1.00 71.06 389 ARG A CA 1
ATOM 2588 C C . ARG A 1 389 ? 49.702 -0.161 -240.542 1.00 71.06 389 ARG A C 1
ATOM 2590 O O . ARG A 1 389 ? 50.223 -1.097 -241.140 1.00 71.06 389 ARG A O 1
ATOM 2597 N N . SER A 1 390 ? 48.830 0.654 -241.155 1.00 64.44 390 SER A N 1
ATOM 2598 C CA . SER A 1 390 ? 48.349 0.389 -242.528 1.00 64.44 390 SER A CA 1
ATOM 2599 C C . SER A 1 390 ? 49.452 0.490 -243.592 1.00 64.44 390 SER A C 1
ATOM 2601 O O . SER A 1 390 ? 49.267 -0.034 -244.694 1.00 64.44 390 SER A O 1
ATOM 2603 N N . THR A 1 391 ? 50.563 1.172 -243.304 1.00 61.34 391 THR A N 1
ATOM 2604 C CA . THR A 1 391 ? 51.718 1.254 -244.212 1.00 61.34 391 THR A CA 1
ATOM 2605 C C . THR A 1 391 ? 52.548 -0.030 -244.139 1.00 61.34 391 THR A C 1
ATOM 2607 O O . THR A 1 391 ? 53.026 -0.511 -245.163 1.00 61.34 391 THR A O 1
ATOM 2610 N N . ILE A 1 392 ? 52.651 -0.623 -242.945 1.00 64.06 392 ILE A N 1
ATOM 2611 C CA . ILE A 1 392 ? 53.347 -1.891 -242.692 1.00 64.06 392 ILE A CA 1
ATOM 2612 C C . ILE A 1 392 ? 52.574 -3.065 -243.319 1.00 64.06 392 ILE A C 1
ATOM 2614 O O . ILE A 1 392 ? 53.152 -3.836 -244.084 1.00 64.06 392 ILE A O 1
ATOM 2618 N N . ASP A 1 393 ? 51.259 -3.156 -243.100 1.00 64.62 393 ASP A N 1
ATOM 2619 C CA . ASP A 1 393 ? 50.459 -4.288 -243.598 1.00 64.62 393 ASP A CA 1
ATOM 2620 C C . ASP A 1 393 ? 50.346 -4.315 -245.135 1.00 64.62 393 ASP A C 1
ATOM 2622 O O . ASP A 1 393 ? 50.400 -5.378 -245.758 1.00 64.62 393 ASP A O 1
ATOM 2626 N N . LYS A 1 394 ? 50.267 -3.145 -245.787 1.00 62.16 394 LYS A N 1
ATOM 2627 C CA . LYS A 1 394 ? 50.272 -3.056 -247.261 1.00 62.16 394 LYS A CA 1
ATOM 2628 C C . LYS A 1 394 ? 51.641 -3.365 -247.877 1.00 62.16 394 LYS A C 1
ATOM 2630 O O . LYS A 1 394 ? 51.686 -3.805 -249.025 1.00 62.16 394 LYS A O 1
ATOM 2635 N N . ALA A 1 395 ? 52.738 -3.196 -247.135 1.00 54.19 395 ALA A N 1
ATOM 2636 C CA . ALA A 1 395 ? 54.067 -3.607 -247.585 1.00 54.19 395 ALA A CA 1
ATOM 2637 C C . ALA A 1 395 ? 54.243 -5.140 -247.575 1.00 54.19 395 ALA A C 1
ATOM 2639 O O . ALA A 1 395 ? 54.984 -5.669 -248.401 1.00 54.19 395 ALA A O 1
ATOM 2640 N N . ALA A 1 396 ? 53.525 -5.861 -246.704 1.00 56.78 396 ALA A N 1
ATOM 2641 C CA . ALA A 1 396 ? 53.596 -7.321 -246.618 1.00 56.78 396 ALA A CA 1
ATOM 2642 C C . ALA A 1 396 ? 52.912 -8.046 -247.797 1.00 56.78 396 ALA A C 1
ATOM 2644 O O . ALA A 1 396 ? 53.358 -9.117 -248.200 1.00 56.78 396 ALA A O 1
ATOM 2645 N N . GLY A 1 397 ? 51.846 -7.471 -248.370 1.00 56.62 397 GLY A N 1
ATOM 2646 C CA . GLY A 1 397 ? 51.048 -8.109 -249.431 1.00 56.62 397 GLY A CA 1
ATOM 2647 C C . GLY A 1 397 ? 51.510 -7.861 -250.874 1.00 56.62 397 GLY A C 1
ATOM 2648 O O . GLY A 1 397 ? 50.998 -8.501 -251.790 1.00 56.62 397 GLY A O 1
ATOM 2649 N N . ALA A 1 398 ? 52.442 -6.929 -251.104 1.00 51.09 398 ALA A N 1
ATOM 2650 C CA . ALA A 1 398 ? 52.864 -6.516 -252.450 1.00 51.09 398 ALA A CA 1
ATOM 2651 C C . ALA A 1 398 ? 54.133 -7.225 -252.972 1.00 51.09 398 ALA A C 1
ATOM 2653 O O . ALA A 1 398 ? 54.524 -7.002 -254.120 1.00 51.09 398 ALA A O 1
ATOM 2654 N N . LEU A 1 399 ? 54.767 -8.087 -252.166 1.00 48.00 399 LEU A N 1
ATOM 2655 C CA . LEU A 1 399 ? 55.839 -8.983 -252.612 1.00 48.00 399 LEU A CA 1
ATOM 2656 C C . LEU A 1 399 ? 55.255 -10.361 -252.987 1.00 48.00 399 LEU A C 1
ATOM 2658 O O . LEU A 1 399 ? 54.769 -11.065 -252.101 1.00 48.00 399 LEU A O 1
ATOM 2662 N N . PRO A 1 400 ? 55.326 -10.799 -254.258 1.00 46.12 400 PRO A N 1
ATOM 2663 C CA . PRO A 1 400 ? 54.995 -12.172 -254.622 1.00 46.12 400 PRO A CA 1
ATOM 2664 C C . PRO A 1 400 ? 56.087 -13.156 -254.170 1.00 46.12 400 PRO A C 1
ATOM 2666 O O . PRO A 1 400 ? 57.283 -12.865 -254.230 1.00 46.12 400 PRO A O 1
ATOM 2669 N N . ALA A 1 401 ? 55.673 -14.358 -253.769 1.00 50.78 401 ALA A N 1
ATOM 2670 C CA . ALA A 1 401 ? 56.574 -15.462 -253.451 1.00 50.78 401 ALA A CA 1
ATOM 2671 C C . ALA A 1 401 ? 57.058 -16.169 -254.732 1.00 50.78 401 ALA A C 1
ATOM 2673 O O . ALA A 1 401 ? 56.257 -16.462 -255.617 1.00 50.78 401 ALA A O 1
ATOM 2674 N N . GLY A 1 402 ? 58.357 -16.484 -254.814 1.00 52.75 402 GLY A N 1
ATOM 2675 C CA . GLY A 1 402 ? 58.943 -17.179 -255.971 1.00 52.75 402 GLY A CA 1
ATOM 2676 C C . GLY A 1 402 ? 59.412 -16.251 -257.098 1.00 52.75 402 GLY A C 1
ATOM 2677 O O . GLY A 1 402 ? 59.047 -16.443 -258.253 1.00 52.75 402 GLY A O 1
ATOM 2678 N N . GLY A 1 403 ? 60.235 -15.251 -256.765 1.00 38.38 403 GLY A N 1
ATOM 2679 C CA . GLY A 1 403 ? 60.803 -14.283 -257.712 1.00 38.38 403 GLY A CA 1
ATOM 2680 C C . GLY A 1 403 ? 62.332 -14.248 -257.715 1.00 38.38 403 GLY A C 1
ATOM 2681 O O . GLY A 1 403 ? 62.925 -13.218 -257.399 1.00 38.38 403 GLY A O 1
ATOM 2682 N N . THR A 1 404 ? 62.996 -15.344 -258.089 1.00 43.97 404 THR A N 1
ATOM 2683 C CA . THR A 1 404 ? 64.403 -15.269 -258.515 1.00 43.97 404 THR A CA 1
ATOM 2684 C C . THR A 1 404 ? 64.484 -14.504 -259.840 1.00 43.97 404 THR A C 1
ATOM 2686 O O . THR A 1 404 ? 64.046 -15.026 -260.858 1.00 43.97 404 THR A O 1
ATOM 2689 N N . ALA A 1 405 ? 65.043 -13.291 -259.808 1.00 46.81 405 ALA A N 1
ATOM 2690 C CA . ALA A 1 405 ? 65.498 -12.482 -260.950 1.00 46.81 405 ALA A CA 1
ATOM 2691 C C . ALA A 1 405 ? 64.603 -12.427 -262.218 1.00 46.81 405 ALA A C 1
ATOM 2693 O O . ALA A 1 405 ? 64.748 -13.245 -263.122 1.00 46.81 405 ALA A O 1
ATOM 2694 N N . VAL A 1 406 ? 63.827 -11.345 -262.386 1.00 32.88 406 VAL A N 1
ATOM 2695 C CA . VAL A 1 406 ? 63.432 -10.835 -263.720 1.00 32.88 406 VAL A CA 1
ATOM 2696 C C . VAL A 1 406 ? 63.547 -9.307 -263.742 1.00 32.88 406 VAL A C 1
ATOM 2698 O O . VAL A 1 406 ? 63.208 -8.637 -262.769 1.00 32.88 406 VAL A O 1
ATOM 2701 N N . ALA A 1 407 ? 64.054 -8.759 -264.848 1.00 49.47 407 ALA A N 1
ATOM 2702 C CA . ALA A 1 407 ? 64.373 -7.343 -265.015 1.00 49.47 407 ALA A CA 1
ATOM 2703 C C . ALA A 1 407 ? 63.469 -6.623 -266.043 1.00 49.47 407 ALA A C 1
ATOM 2705 O O . ALA A 1 407 ? 62.869 -7.259 -266.904 1.00 49.47 407 ALA A O 1
ATOM 2706 N N . ALA A 1 408 ? 63.530 -5.283 -266.005 1.00 47.84 408 ALA A N 1
ATOM 2707 C CA . ALA A 1 408 ? 63.280 -4.323 -267.097 1.00 47.84 408 ALA A CA 1
ATOM 2708 C C . ALA A 1 408 ? 61.836 -3.827 -267.443 1.00 47.84 408 ALA A C 1
ATOM 2710 O O . ALA A 1 408 ? 61.002 -4.557 -267.960 1.00 47.84 408 ALA A O 1
ATOM 2711 N N . ASN A 1 409 ? 61.694 -2.483 -267.388 1.00 52.38 409 ASN A N 1
ATOM 2712 C CA . ASN A 1 409 ? 61.093 -1.585 -268.414 1.00 52.38 409 ASN A CA 1
ATOM 2713 C C . ASN A 1 409 ? 59.564 -1.209 -268.414 1.00 52.38 409 ASN A C 1
ATOM 2715 O O . ASN A 1 409 ? 58.731 -1.984 -268.861 1.00 52.38 409 ASN A O 1
ATOM 2719 N N . ARG A 1 410 ? 59.274 0.092 -268.150 1.00 54.91 410 ARG A N 1
ATOM 2720 C CA . ARG A 1 410 ? 58.170 0.985 -268.661 1.00 54.91 410 ARG A CA 1
ATOM 2721 C C . ARG A 1 410 ? 56.673 0.871 -268.215 1.00 54.91 410 ARG A C 1
ATOM 2723 O O . ARG A 1 410 ? 56.081 -0.197 -268.194 1.00 54.91 410 ARG A O 1
ATOM 2730 N N . LEU A 1 411 ? 56.045 2.071 -268.137 1.00 53.91 411 LEU A N 1
ATOM 2731 C CA . LEU A 1 411 ? 54.617 2.467 -268.363 1.00 53.91 411 LEU A CA 1
ATOM 2732 C C . LEU A 1 411 ? 53.631 2.666 -267.163 1.00 53.91 411 LEU A C 1
ATOM 2734 O O . LEU A 1 411 ? 53.952 2.339 -266.027 1.00 53.91 411 LEU A O 1
ATOM 2738 N N . ALA A 1 412 ? 52.485 3.349 -267.388 1.00 54.81 412 ALA A N 1
ATOM 2739 C CA . ALA A 1 412 ? 51.843 4.251 -266.398 1.00 54.81 412 ALA A CA 1
ATOM 2740 C C . ALA A 1 412 ? 50.382 3.935 -265.955 1.00 54.81 412 ALA A C 1
ATOM 2742 O O . ALA A 1 412 ? 49.509 3.754 -266.804 1.00 54.81 412 ALA A O 1
ATOM 2743 N N . SER A 1 413 ? 50.138 3.909 -264.618 1.00 59.72 413 SER A N 1
ATOM 2744 C CA . SER A 1 413 ? 48.840 4.095 -263.890 1.00 59.72 413 SER A CA 1
ATOM 2745 C C . SER A 1 413 ? 48.912 3.814 -262.352 1.00 59.72 413 SER A C 1
ATOM 2747 O O . SER A 1 413 ? 49.742 3.003 -261.936 1.00 59.72 413 SER A O 1
ATOM 2749 N N . ARG A 1 414 ? 47.935 4.343 -261.564 1.00 54.19 414 ARG A N 1
ATOM 2750 C CA . ARG A 1 414 ? 47.551 4.077 -260.124 1.00 54.19 414 ARG A CA 1
ATOM 2751 C C . ARG A 1 414 ? 48.284 4.853 -258.990 1.00 54.19 414 ARG A C 1
ATOM 2753 O O . ARG A 1 414 ? 49.307 5.478 -259.237 1.00 54.19 414 ARG A O 1
ATOM 2760 N N . GLY A 1 415 ? 47.726 4.828 -257.758 1.00 54.34 415 GLY A N 1
ATOM 2761 C CA . GLY A 1 415 ? 48.232 5.486 -256.524 1.00 54.34 415 GLY A CA 1
ATOM 2762 C C . GLY A 1 415 ? 47.300 5.360 -255.280 1.00 54.34 415 GLY A C 1
ATOM 2763 O O . GLY A 1 415 ? 46.416 4.507 -255.286 1.00 54.34 415 GLY A O 1
ATOM 2764 N N . ALA A 1 416 ? 47.465 6.254 -254.279 1.00 49.28 416 ALA A N 1
ATOM 2765 C CA . ALA A 1 416 ? 46.721 6.422 -252.990 1.00 49.28 416 ALA A CA 1
ATOM 2766 C C . ALA A 1 416 ? 47.056 5.475 -251.793 1.00 49.28 416 ALA A C 1
ATOM 2768 O O . ALA A 1 416 ? 47.719 4.458 -251.979 1.00 49.28 416 ALA A O 1
ATOM 2769 N N . LEU A 1 417 ? 46.664 5.849 -250.546 1.00 40.31 417 LEU A N 1
ATOM 2770 C CA . LEU A 1 417 ? 47.131 5.197 -249.287 1.00 40.31 417 LEU A CA 1
ATOM 2771 C C . LEU A 1 417 ? 46.155 5.139 -248.055 1.00 40.31 417 LEU A C 1
ATOM 2773 O O . LEU A 1 417 ? 45.807 4.007 -247.694 1.00 40.31 417 LEU A O 1
ATOM 2777 N N . PRO A 1 418 ? 45.769 6.245 -247.356 1.00 45.50 418 PRO A N 1
ATOM 2778 C CA . PRO A 1 418 ? 45.750 6.269 -245.866 1.00 45.50 418 PRO A CA 1
ATOM 2779 C C . PRO A 1 418 ? 44.435 6.697 -245.148 1.00 45.50 418 PRO A C 1
ATOM 2781 O O . PRO A 1 418 ? 43.544 7.256 -245.782 1.00 45.50 418 PRO A O 1
ATOM 2784 N N . ALA A 1 419 ? 44.361 6.508 -243.812 1.00 28.88 419 ALA A N 1
ATOM 2785 C CA . ALA A 1 419 ? 43.391 7.107 -242.856 1.00 28.88 419 ALA A CA 1
ATOM 2786 C C . ALA A 1 419 ? 43.889 6.987 -241.376 1.00 28.88 419 ALA A C 1
ATOM 2788 O O . ALA A 1 419 ? 44.796 6.190 -241.136 1.00 28.88 419 ALA A O 1
ATOM 2789 N N . LEU A 1 420 ? 43.324 7.737 -240.400 1.00 29.20 420 LEU A N 1
ATOM 2790 C CA . LEU A 1 420 ? 43.622 7.652 -238.937 1.00 29.20 420 LEU A CA 1
ATOM 2791 C C . LEU A 1 420 ? 42.484 8.206 -238.021 1.00 29.20 420 LEU A C 1
ATOM 2793 O O . LEU A 1 420 ? 41.553 8.830 -238.527 1.00 29.20 420 LEU A O 1
ATOM 2797 N N . THR A 1 421 ? 42.516 7.932 -236.700 1.00 19.94 421 THR A N 1
ATOM 2798 C CA . THR A 1 421 ? 41.497 8.214 -235.626 1.00 19.94 421 THR A CA 1
ATOM 2799 C C . THR A 1 421 ? 42.117 7.855 -234.240 1.00 19.94 421 THR A C 1
ATOM 2801 O O . THR A 1 421 ? 43.082 7.099 -234.233 1.00 19.94 421 THR A O 1
ATOM 2804 N N . GLY A 1 422 ? 41.706 8.275 -233.024 1.00 25.52 422 GLY A N 1
ATOM 2805 C CA . GLY A 1 422 ? 40.682 9.209 -232.491 1.00 25.52 422 GLY A CA 1
ATOM 2806 C C . GLY A 1 422 ? 40.171 8.751 -231.090 1.00 25.52 422 GLY A C 1
ATOM 2807 O O . GLY A 1 422 ? 40.024 7.551 -230.881 1.00 25.52 422 GLY A O 1
ATOM 2808 N N . THR A 1 423 ? 39.929 9.650 -230.112 1.00 17.41 423 THR A N 1
ATOM 2809 C CA . THR A 1 423 ? 39.630 9.307 -228.680 1.00 17.41 423 THR A CA 1
ATOM 2810 C C . THR A 1 423 ? 38.808 10.372 -227.922 1.00 17.41 423 THR A C 1
ATOM 2812 O O . THR A 1 423 ? 38.947 11.548 -228.238 1.00 17.41 423 THR A O 1
ATOM 2815 N N . THR A 1 424 ? 38.021 10.007 -226.883 1.00 29.72 424 THR A N 1
ATOM 2816 C CA . THR A 1 424 ? 37.389 10.967 -225.927 1.00 29.72 424 THR A CA 1
ATOM 2817 C C . THR A 1 424 ? 36.892 10.336 -224.590 1.00 29.72 424 THR A C 1
ATOM 2819 O O . THR A 1 424 ? 36.881 9.115 -224.467 1.00 29.72 424 THR A O 1
ATOM 2822 N N . ARG A 1 425 ? 36.443 11.193 -223.644 1.00 20.84 425 ARG A N 1
ATOM 2823 C CA . ARG A 1 425 ? 35.815 11.008 -222.296 1.00 20.84 425 ARG A CA 1
ATOM 2824 C C . ARG A 1 425 ? 36.586 10.256 -221.185 1.00 20.84 425 ARG A C 1
ATOM 2826 O O . ARG A 1 425 ? 36.942 9.093 -221.317 1.00 20.84 425 ARG A O 1
ATOM 2833 N N . GLY A 1 426 ? 36.667 10.903 -220.014 1.00 26.00 426 GLY A N 1
ATOM 2834 C CA . GLY A 1 426 ? 36.907 10.321 -218.679 1.00 26.00 426 GLY A CA 1
ATOM 2835 C C . GLY A 1 426 ? 36.289 11.236 -217.603 1.00 26.00 426 GLY A C 1
ATOM 2836 O O . GLY A 1 426 ? 36.289 12.452 -217.801 1.00 26.00 426 GLY A O 1
ATOM 2837 N N . SER A 1 427 ? 35.653 10.692 -216.551 1.00 26.39 427 SER A N 1
ATOM 2838 C CA . SER A 1 427 ? 34.597 11.429 -215.817 1.00 26.39 427 SER A CA 1
ATOM 2839 C C . SER A 1 427 ? 33.992 10.689 -214.598 1.00 26.39 427 SER A C 1
ATOM 2841 O O . SER A 1 427 ? 34.331 9.538 -214.343 1.00 26.39 427 SER A O 1
ATOM 2843 N N . ASP A 1 428 ? 33.002 11.344 -213.963 1.00 29.78 428 ASP A N 1
ATOM 2844 C CA . ASP A 1 428 ? 31.948 10.814 -213.065 1.00 29.78 428 ASP A CA 1
ATOM 2845 C C . ASP A 1 428 ? 32.339 10.481 -211.596 1.00 29.78 428 ASP A C 1
ATOM 2847 O O . ASP A 1 428 ? 33.455 10.067 -211.301 1.00 29.78 428 ASP A O 1
ATOM 2851 N N . GLY A 1 429 ? 31.405 10.697 -210.648 1.00 33.41 429 GLY A N 1
ATOM 2852 C CA . GLY A 1 429 ? 31.583 10.483 -209.192 1.00 33.41 429 GLY A CA 1
ATOM 2853 C C . GLY A 1 429 ? 30.619 11.295 -208.295 1.00 33.41 429 GLY A C 1
ATOM 2854 O O . GLY A 1 429 ? 29.982 12.232 -208.772 1.00 33.41 429 GLY A O 1
ATOM 2855 N N . GLY A 1 430 ? 30.518 10.954 -206.997 1.00 38.53 430 GLY A N 1
ATOM 2856 C CA . GLY A 1 430 ? 29.774 11.720 -205.971 1.00 38.53 430 GLY A CA 1
ATOM 2857 C C . GLY A 1 430 ? 29.487 10.947 -204.665 1.00 38.53 430 GLY A C 1
ATOM 2858 O O . GLY A 1 430 ? 29.533 9.719 -204.660 1.00 38.53 430 GLY A O 1
ATOM 2859 N N . LEU A 1 431 ? 29.202 11.660 -203.562 1.00 45.31 431 LEU A N 1
ATOM 2860 C CA . LEU A 1 431 ? 28.832 11.120 -202.234 1.00 45.31 431 LEU A CA 1
ATOM 2861 C C . LEU A 1 431 ? 28.132 12.204 -201.371 1.00 45.31 431 LEU A C 1
ATOM 2863 O O . LEU A 1 431 ? 28.319 13.392 -201.627 1.00 45.31 431 LEU A O 1
ATOM 2867 N N . ILE A 1 432 ? 27.358 11.810 -200.346 1.00 49.47 432 ILE A N 1
ATOM 2868 C CA . ILE A 1 432 ? 26.760 12.689 -199.315 1.00 49.47 432 ILE A CA 1
ATOM 2869 C C . ILE A 1 432 ? 26.606 11.942 -197.967 1.00 49.47 432 ILE A C 1
ATOM 2871 O O . ILE A 1 432 ? 26.688 10.715 -197.939 1.00 49.47 432 ILE A O 1
ATOM 2875 N N . MET A 1 433 ? 26.383 12.670 -196.864 1.00 49.31 433 MET A N 1
ATOM 2876 C CA . MET A 1 433 ? 26.083 12.169 -195.506 1.00 49.31 433 MET A CA 1
ATOM 2877 C C . MET A 1 433 ? 25.124 13.144 -194.781 1.00 49.31 433 MET A C 1
ATOM 2879 O O . MET A 1 433 ? 25.035 14.306 -195.178 1.00 49.31 433 MET A O 1
ATOM 2883 N N . GLY A 1 434 ? 24.421 12.696 -193.732 1.00 59.91 434 GLY A N 1
ATOM 2884 C CA . GLY A 1 434 ? 23.545 13.522 -192.889 1.00 59.91 434 GLY A CA 1
ATOM 2885 C C . GLY A 1 434 ? 23.080 12.811 -191.608 1.00 59.91 434 GLY A C 1
ATOM 2886 O O . GLY A 1 434 ? 23.254 11.601 -191.491 1.00 59.91 434 GLY A O 1
ATOM 2887 N N . GLU A 1 435 ? 22.482 13.586 -190.693 1.00 58.31 435 GLU A N 1
ATOM 2888 C CA . GLU A 1 435 ? 22.157 13.248 -189.286 1.00 58.31 435 GLU A CA 1
ATOM 2889 C C . GLU A 1 435 ? 23.389 12.977 -188.381 1.00 58.31 435 GLU A C 1
ATOM 2891 O O . GLU A 1 435 ? 24.440 12.539 -188.852 1.00 58.31 435 GLU A O 1
ATOM 2896 N N . VAL A 1 436 ? 23.351 13.280 -187.073 1.00 55.59 436 VAL A N 1
ATOM 2897 C CA . VAL A 1 436 ? 22.268 13.867 -186.244 1.00 55.59 436 VAL A CA 1
ATOM 2898 C C . VAL A 1 436 ? 22.763 15.102 -185.487 1.00 55.59 436 VAL A C 1
ATOM 2900 O O . VAL A 1 436 ? 23.916 15.060 -185.002 1.00 55.59 436 VAL A O 1
#

Secondary structure (DSSP, 8-state):
--HHHHHHHHHHHHHHHHHHHHHHHHHHHHHHHHHHHHHHHHHHHHHHHHHHHHHHHHHHHHHHHHHHHHHHHHHHHHHHHHHHHHHHHHHHHHHHHHHHHHHHHHHHHHHHHHHHHHHHHHHHHHHHHHHHHHHHHHHHHHHHHHHHHHHHHHHHHHHHHHHHHHHHHHHHHHHHHHHHHHHHHHHHHHHHHHHHHHHHHHHHHHHHHHHHHHHHHHHHHHHHHHHHHHHHHHHHHHHHHHHHHH---PBP-SSS--B-EEE--TT---TTEEEPHHHHHHHHHHHHTSPPSSSPPP-S----PPPPTT--SS----HHHHHHHHHHHHT---STTHHHHHHHHHTTT-TTHHHHHHHHHHT-----HHHHHHTT--HHHHHHHTTHHHHHHHHHHSS-S-----------------------------------

Sequence (436 aa):
RFEAMVEEVARQASEASRNATAAGQASEQAQTSAGQAAESATAAVNAAGAAEASATQAASSAASAESSAGTATTKAGEASASAASADTARTAAAASAAAAKTSEANADVSRTAAGDSAAAAAASATAAQTSAARAGASETAAKTSETQAASSAGDAGASATAAAASEKAAAASAAAAKISETNAATSASTAAASATAASSSASEASNHAAASDTSASLAAQSSTAAGAAATRAEDAAKRAEDIADVISLEDASLTKKGIVKLSSATDSDSEALAATPKAVHAVMDEVQTKAPLDSPVFTGTPTTPTPPDDAKGLQTANAEFVRKLIAALVGSVPESLDTLQELADALGNDPNFATTITNMIAGKQPLDDTLTALSGKSIEGLIEYVGLRSTIDKAAGALPAGGTAVAANRLASRGALPALTGTTRGSDGGLIMGEV

Radius of gyration: 154.12 Å; chains: 1; bounding box: 212×76×486 Å

Organism: Salmonella enterica (NCBI:txid28901)

Foldseek 3Di:
DVVVPVVVVVVVVVVVVVVVVVVVVVVVVVVVVVVVVVVVVVVVVVVVVVVVVVVVVVVVVVVVVVVVVVVVVVVVVVVVVVVVVVVVVVVVVVVVVVVVVVVVVVVVVVVVVVVVVVVVVVVVVVVVVVVVVVVVVVVVVVVVVVVVVVVVVVVVVVVVVVVVVVVVVVVVVVVVVVVVVVVVVVVVVVVVVVVVVVVVVVVVVVVVVVVVVVVVVVVVVVVVVVVVVVVVVVVVVVVVVVVVVVPPADQDDPVRDHDAAADDDLPDPDPRHHYDPNSVVVVVVVVVVDADPPDGDDDDDDDDDADDQPDDDPGDHDPVNVVVVVVVVPPDDDDPVVVVVVVCVVLVVDPPSVVVVVVVVVPPDDDDPVNVQPPPDDPVSVCQQVFVVQVVVVVVPPDDPDDDDDDDDDDDDDDDGGDHDDDDDDDDDDDDDDDD